Protein AF-0000000080267842 (afdb_homodimer)

Structure (mmCIF, N/CA/C/O backbone):
data_AF-0000000080267842-model_v1
#
loop_
_entity.id
_entity.type
_entity.pdbx_description
1 polymer 'Crp/Fnr family transcriptional regulator'
#
loop_
_atom_site.group_PDB
_atom_site.id
_atom_site.type_symbol
_atom_site.label_atom_id
_atom_site.label_alt_id
_atom_site.label_comp_id
_atom_site.label_asym_id
_atom_site.label_entity_id
_atom_site.label_seq_id
_atom_site.pdbx_PDB_ins_code
_atom_site.Cartn_x
_atom_site.Cartn_y
_atom_site.Cartn_z
_atom_site.occupancy
_atom_site.B_iso_or_equiv
_atom_site.auth_seq_id
_atom_site.auth_comp_id
_atom_site.auth_asym_id
_atom_site.auth_atom_id
_atom_site.pdbx_PDB_model_num
ATOM 1 N N . MET A 1 1 ? -13.391 13.82 1.198 1 75.69 1 MET A N 1
ATOM 2 C CA . MET A 1 1 ? -12.977 12.961 2.303 1 75.69 1 MET A CA 1
ATOM 3 C C . MET A 1 1 ? -13.469 13.508 3.637 1 75.69 1 MET A C 1
ATOM 5 O O . MET A 1 1 ? -14 12.766 4.465 1 75.69 1 MET A O 1
ATOM 9 N N . GLU A 1 2 ? -13.461 14.828 3.752 1 79.81 2 GLU A N 1
ATOM 10 C CA . GLU A 1 2 ? -13.891 15.445 5.004 1 79.81 2 GLU A CA 1
ATOM 11 C C . GLU A 1 2 ? -15.367 15.156 5.281 1 79.81 2 GLU A C 1
ATOM 13 O O . GLU A 1 2 ? -15.742 14.859 6.418 1 79.81 2 GLU A O 1
ATOM 18 N N . SER A 1 3 ? -16.125 15.18 4.203 1 84.62 3 SER A N 1
ATOM 19 C CA . SER A 1 3 ? -17.562 14.938 4.371 1 84.62 3 SER A CA 1
ATOM 20 C C . SER A 1 3 ? -17.828 13.5 4.781 1 84.62 3 SER A C 1
ATOM 22 O O . SER A 1 3 ? -18.703 13.234 5.609 1 84.62 3 SER A O 1
ATOM 24 N N . LEU A 1 4 ? -17.047 12.602 4.242 1 88.12 4 LEU A N 1
ATOM 25 C CA . LEU A 1 4 ? -17.203 11.188 4.566 1 88.12 4 LEU A CA 1
ATOM 26 C C . LEU A 1 4 ? -16.828 10.922 6.02 1 88.12 4 LEU A C 1
ATOM 28 O O . LEU A 1 4 ? -17.531 10.188 6.723 1 88.12 4 LEU A O 1
ATOM 32 N N . VAL A 1 5 ? -15.836 11.594 6.449 1 92.12 5 VAL A N 1
ATOM 33 C CA . VAL A 1 5 ? -15.312 11.383 7.797 1 92.12 5 VAL A CA 1
ATOM 34 C C . VAL A 1 5 ? -16.25 12.023 8.82 1 92.12 5 VAL A C 1
ATOM 36 O O . VAL A 1 5 ? -16.422 11.508 9.93 1 92.12 5 VAL A O 1
ATOM 39 N N . ARG A 1 6 ? -16.922 13.102 8.461 1 91.88 6 ARG A N 1
ATOM 40 C CA . ARG A 1 6 ? -17.828 13.812 9.344 1 91.88 6 ARG A CA 1
ATOM 41 C C . ARG A 1 6 ? -18.922 12.891 9.859 1 91.88 6 ARG A C 1
ATOM 43 O O . ARG A 1 6 ? -19.344 12.992 11.016 1 91.88 6 ARG A O 1
ATOM 50 N N . GLN A 1 7 ? -19.344 11.969 9.094 1 92.06 7 GLN A N 1
ATOM 51 C CA . GLN A 1 7 ? -20.422 11.047 9.469 1 92.06 7 GLN A CA 1
ATOM 52 C C . GLN A 1 7 ? -19.969 10.102 10.578 1 92.06 7 GLN A C 1
ATOM 54 O O . GLN A 1 7 ? -20.797 9.602 11.352 1 92.06 7 GLN A O 1
ATOM 59 N N . LEU A 1 8 ? -18.734 9.914 10.648 1 93.81 8 LEU A N 1
ATOM 60 C CA . LEU A 1 8 ? -18.203 8.992 11.648 1 93.81 8 LEU A CA 1
ATOM 61 C C . LEU A 1 8 ? -18.266 9.609 13.047 1 93.81 8 LEU A C 1
ATOM 63 O O . LEU A 1 8 ? -18.234 8.891 14.047 1 93.81 8 LEU A O 1
ATOM 67 N N . TYR A 1 9 ? -18.453 10.93 13.07 1 94.44 9 TYR A N 1
ATOM 68 C CA . TYR A 1 9 ? -18.562 11.609 14.359 1 94.44 9 TYR A CA 1
ATOM 69 C C . TYR A 1 9 ? -19.906 11.32 15.016 1 94.44 9 TYR A C 1
ATOM 71 O O . TYR A 1 9 ? -20.094 11.617 16.203 1 94.44 9 TYR A O 1
ATOM 79 N N . GLU A 1 10 ? -20.797 10.711 14.289 1 94.38 10 GLU A N 1
ATOM 80 C CA . GLU A 1 10 ? -22.078 10.297 14.852 1 94.38 10 GLU A CA 1
ATOM 81 C C . GLU A 1 10 ? -21.922 9.086 15.758 1 94.38 10 GLU A C 1
ATOM 83 O O . GLU A 1 10 ? -22.812 8.766 16.547 1 94.38 10 GLU A O 1
ATOM 88 N N . ILE A 1 11 ? -20.922 8.414 15.617 1 96.88 11 ILE A N 1
ATOM 89 C CA . ILE A 1 11 ? -20.656 7.227 16.422 1 96.88 11 ILE A CA 1
ATOM 90 C C . ILE A 1 11 ? -20.109 7.641 17.797 1 96.88 11 ILE A C 1
ATOM 92 O O . ILE A 1 11 ? -19.188 8.445 17.875 1 96.88 11 ILE A O 1
ATOM 96 N N . PRO A 1 12 ? -20.672 7.09 18.859 1 98 12 PRO A N 1
ATOM 97 C CA . PRO A 1 12 ? -20.188 7.445 20.188 1 98 12 PRO A CA 1
ATOM 98 C C . PRO A 1 12 ? -18.688 7.176 20.359 1 98 12 PRO A C 1
ATOM 100 O O . PRO A 1 12 ? -18.203 6.109 19.969 1 98 12 PRO A O 1
ATOM 103 N N . GLY A 1 13 ? -17.984 8.125 20.828 1 98.25 13 GLY A N 1
ATOM 104 C CA . GLY A 1 13 ? -16.562 8.039 21.094 1 98.25 13 GLY A CA 1
ATOM 105 C C . GLY A 1 13 ? -16.078 9.055 22.109 1 98.25 13 GLY A C 1
ATOM 106 O O . GLY A 1 13 ? -16.875 9.578 22.891 1 98.25 13 GLY A O 1
ATOM 107 N N . LYS A 1 14 ? -14.812 9.195 22.234 1 98.62 14 LYS A N 1
ATOM 108 C CA . LYS A 1 14 ? -14.234 10.156 23.156 1 98.62 14 LYS A CA 1
ATOM 109 C C . LYS A 1 14 ? -13.086 10.93 22.5 1 98.62 14 LYS A C 1
ATOM 111 O O . LYS A 1 14 ? -12.477 10.445 21.547 1 98.62 14 LYS A O 1
ATOM 116 N N . VAL A 1 15 ? -12.805 12.086 23.062 1 98.44 15 VAL A N 1
ATOM 117 C CA . VAL A 1 15 ? -11.719 12.93 22.562 1 98.44 15 VAL A CA 1
ATOM 118 C C . VAL A 1 15 ? -10.469 12.727 23.422 1 98.44 15 VAL A C 1
ATOM 120 O O . VAL A 1 15 ? -10.547 12.703 24.656 1 98.44 15 VAL A O 1
ATOM 123 N N . LEU A 1 16 ? -9.391 12.508 22.766 1 98.44 16 LEU A N 1
ATOM 124 C CA . LEU A 1 16 ? -8.094 12.383 23.422 1 98.44 16 LEU A CA 1
ATOM 125 C C . LEU A 1 16 ? -7.152 13.5 22.984 1 98.44 16 LEU A C 1
ATOM 127 O O . LEU A 1 16 ? -7.156 13.898 21.812 1 98.44 16 LEU A O 1
ATOM 131 N N . MET A 1 17 ? -6.359 13.906 23.906 1 98.25 17 MET A N 1
ATOM 132 C CA . MET A 1 17 ? -5.355 14.922 23.625 1 98.25 17 MET A CA 1
ATOM 133 C C . MET A 1 17 ? -3.951 14.336 23.688 1 98.25 17 MET A C 1
ATOM 135 O O . MET A 1 17 ? -3.662 13.5 24.547 1 98.25 17 MET A O 1
ATOM 139 N N . LEU A 1 18 ? -3.18 14.781 22.75 1 97.94 18 LEU A N 1
ATOM 140 C CA . LEU A 1 18 ? -1.777 14.375 22.719 1 97.94 18 LEU A CA 1
ATOM 141 C C . LEU A 1 18 ? -0.862 15.594 22.797 1 97.94 18 LEU A C 1
ATOM 143 O O . LEU A 1 18 ? -1.143 16.625 22.188 1 97.94 18 LEU A O 1
ATOM 147 N N . HIS A 1 19 ? 0.208 15.43 23.547 1 97.38 19 HIS A N 1
ATOM 148 C CA . HIS A 1 19 ? 1.268 16.438 23.516 1 97.38 19 HIS A CA 1
ATOM 149 C C . HIS A 1 19 ? 2.248 16.172 22.375 1 97.38 19 HIS A C 1
ATOM 151 O O . HIS A 1 19 ? 2.25 15.086 21.797 1 97.38 19 HIS A O 1
ATOM 157 N N . ASP A 1 20 ? 2.996 17.172 22.109 1 94.31 20 ASP A N 1
ATOM 158 C CA . ASP A 1 20 ? 4.062 17.016 21.125 1 94.31 20 ASP A CA 1
ATOM 159 C C . ASP A 1 20 ? 4.969 15.844 21.484 1 94.31 20 ASP A C 1
ATOM 161 O O . ASP A 1 20 ? 5.402 15.703 22.625 1 94.31 20 ASP A O 1
ATOM 165 N N . GLY A 1 21 ? 5.109 15.016 20.5 1 95 21 GLY A N 1
ATOM 166 C CA . GLY A 1 21 ? 6.012 13.891 20.688 1 95 21 GLY A CA 1
ATOM 167 C C . GLY A 1 21 ? 5.352 12.695 21.344 1 95 21 GLY A C 1
ATOM 168 O O . GLY A 1 21 ? 5.957 11.633 21.469 1 95 21 GLY A O 1
ATOM 169 N N . GLU A 1 22 ? 4.148 12.859 21.75 1 97.81 22 GLU A N 1
ATOM 170 C CA . GLU A 1 22 ? 3.459 11.773 22.438 1 97.81 22 GLU A CA 1
ATOM 171 C C . GLU A 1 22 ? 2.934 10.734 21.453 1 97.81 22 GLU A C 1
ATOM 173 O O . GLU A 1 22 ? 2.408 11.086 20.406 1 97.81 22 GLU A O 1
ATOM 178 N N . TYR A 1 23 ? 3.055 9.461 21.828 1 98.12 23 TYR A N 1
ATOM 179 C CA . TYR A 1 23 ? 2.521 8.375 21.016 1 98.12 23 TYR A CA 1
ATOM 180 C C . TYR A 1 23 ? 1.022 8.211 21.234 1 98.12 23 TYR A C 1
ATOM 182 O O . TYR A 1 23 ? 0.562 8.148 22.375 1 98.12 23 TYR A O 1
ATOM 190 N N . LEU A 1 24 ? 0.337 8.219 20.188 1 98.31 24 LEU A N 1
ATOM 191 C CA . LEU A 1 24 ? -1.045 7.754 20.25 1 98.31 24 LEU A CA 1
ATOM 192 C C . LEU A 1 24 ? -1.104 6.258 20.531 1 98.31 24 LEU A C 1
ATOM 194 O O . LEU A 1 24 ? -1.887 5.805 21.375 1 98.31 2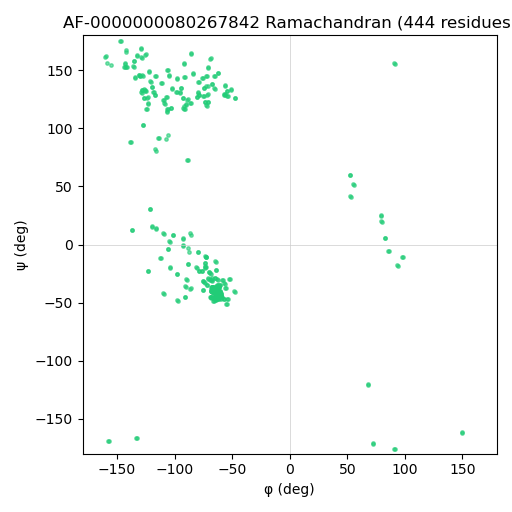4 LEU A O 1
ATOM 198 N N . PHE A 1 25 ? -0.306 5.484 19.875 1 98.25 25 PHE A N 1
ATOM 199 C CA . PHE A 1 25 ? -0.076 4.062 20.094 1 98.25 25 PHE A CA 1
ATOM 200 C C . PHE A 1 25 ? 1.248 3.625 19.469 1 98.25 25 PHE A C 1
ATOM 202 O O . PHE A 1 25 ? 1.815 4.336 18.641 1 98.25 25 PHE A O 1
ATOM 209 N N . HIS A 1 26 ? 1.721 2.484 19.938 1 97.31 26 HIS A N 1
ATOM 210 C CA . HIS A 1 26 ? 2.926 1.866 19.391 1 97.31 26 HIS A CA 1
ATOM 211 C C . HIS A 1 26 ? 2.584 0.665 18.516 1 97.31 26 HIS A C 1
ATOM 213 O O . HIS A 1 26 ? 1.592 -0.026 18.766 1 97.31 26 HIS A O 1
ATOM 219 N N . GLU A 1 27 ? 3.396 0.567 17.547 1 94.31 27 GLU A N 1
ATOM 220 C CA . GLU A 1 27 ? 3.303 -0.682 16.797 1 94.31 27 GLU A CA 1
ATOM 221 C C . GLU A 1 27 ? 3.359 -1.89 17.719 1 94.31 27 GLU A C 1
ATOM 223 O O . GLU A 1 27 ? 4.191 -1.942 18.625 1 94.31 27 GLU A O 1
ATOM 228 N N . GLY A 1 28 ? 2.426 -2.818 17.469 1 93.06 28 GLY A N 1
ATOM 229 C CA . GLY A 1 28 ? 2.402 -4.027 18.281 1 93.06 28 GLY A CA 1
ATOM 230 C C . GLY A 1 28 ? 1.458 -3.939 19.453 1 93.06 28 GLY A C 1
ATOM 231 O O . GLY A 1 28 ? 1.087 -4.961 20.047 1 93.06 28 GLY A O 1
ATOM 232 N N . ASP A 1 29 ? 1.071 -2.719 19.828 1 96.81 29 ASP A N 1
ATOM 233 C CA . ASP A 1 29 ? 0.113 -2.557 20.922 1 96.81 29 ASP A CA 1
ATOM 234 C C . ASP A 1 29 ? -1.224 -3.211 20.578 1 96.81 29 ASP A C 1
ATOM 236 O O . ASP A 1 29 ? -1.618 -3.254 19.406 1 96.81 29 ASP A O 1
ATOM 240 N N . PRO A 1 30 ? -1.903 -3.732 21.625 1 97.44 30 PRO A N 1
ATOM 241 C CA . PRO A 1 30 ? -3.295 -4.113 21.375 1 97.44 30 PRO A CA 1
ATOM 242 C C . PRO A 1 30 ? -4.133 -2.951 20.828 1 97.44 30 PRO A C 1
ATOM 244 O O . PRO A 1 30 ? -4.074 -1.844 21.375 1 97.44 30 PRO A O 1
ATOM 247 N N . ALA A 1 31 ? -4.785 -3.191 19.781 1 97.31 31 ALA A N 1
ATOM 248 C CA . ALA A 1 31 ? -5.59 -2.15 19.141 1 97.31 31 ALA A CA 1
ATOM 249 C C . ALA A 1 31 ? -7.008 -2.135 19.703 1 97.31 31 ALA A C 1
ATOM 251 O O . ALA A 1 31 ? -7.73 -3.131 19.625 1 97.31 31 ALA A O 1
ATOM 252 N N . LYS A 1 32 ? -7.414 -0.979 20.203 1 97.06 32 LYS A N 1
ATOM 253 C CA . LYS A 1 32 ? -8.727 -0.88 20.828 1 97.06 32 LYS A CA 1
ATOM 254 C C . LYS A 1 32 ? -9.586 0.189 20.172 1 97.06 32 LYS A C 1
ATOM 256 O O . LYS A 1 32 ? -10.812 0.121 20.203 1 97.06 32 LYS A O 1
ATOM 261 N N . TYR A 1 33 ? -8.867 1.104 19.531 1 98.06 33 TYR A N 1
ATOM 262 C CA . TYR A 1 33 ? -9.602 2.277 19.062 1 98.06 33 TYR A CA 1
ATOM 263 C C . TYR A 1 33 ? -9.289 2.568 17.594 1 98.06 33 TYR A C 1
ATOM 265 O O . TYR A 1 33 ? -8.188 2.275 17.125 1 98.06 33 TYR A O 1
ATOM 273 N N . PHE A 1 34 ? -10.281 3.041 16.953 1 97.75 34 PHE A N 1
ATOM 274 C CA . PHE A 1 34 ? -10.25 3.748 15.68 1 97.75 34 PHE A CA 1
ATOM 275 C C . PHE A 1 34 ? -10.203 5.254 15.898 1 97.75 34 PHE A C 1
ATOM 277 O O . PHE A 1 34 ? -10.984 5.797 16.688 1 97.75 34 PHE A O 1
ATOM 284 N N . TYR A 1 35 ? -9.336 5.953 15.164 1 98.56 35 TYR A N 1
ATOM 285 C CA . TYR A 1 35 ? -9.156 7.367 15.484 1 98.56 35 TYR A CA 1
ATOM 286 C C . TYR A 1 35 ? -9.461 8.242 14.281 1 98.56 35 TYR A C 1
ATOM 288 O O . TYR A 1 35 ? -9.227 7.844 13.141 1 98.56 35 TYR A O 1
ATOM 296 N N . ILE A 1 36 ? -9.938 9.398 14.547 1 98 36 ILE A N 1
ATOM 297 C CA . ILE A 1 36 ? -10.055 10.492 13.586 1 98 36 ILE A CA 1
ATOM 298 C C . ILE A 1 36 ? -9.305 11.719 14.109 1 98 36 ILE A C 1
ATOM 300 O O . ILE A 1 36 ? -9.555 12.18 15.227 1 98 36 ILE A O 1
ATOM 304 N N . VAL A 1 37 ? -8.453 12.227 13.32 1 97.69 37 VAL A N 1
ATOM 305 C CA . VAL A 1 37 ? -7.688 13.398 13.75 1 97.69 37 VAL A CA 1
ATOM 306 C C . VAL A 1 37 ? -8.57 14.641 13.703 1 97.69 37 VAL A C 1
ATOM 308 O O . VAL A 1 37 ? -9.203 14.922 12.68 1 97.69 37 VAL A O 1
ATOM 311 N N . ARG A 1 38 ? -8.625 15.344 14.766 1 97.25 38 ARG A N 1
ATOM 312 C CA . ARG A 1 38 ? -9.398 16.578 14.828 1 97.25 38 ARG A CA 1
ATOM 313 C C . ARG A 1 38 ? -8.5 17.797 14.602 1 97.25 38 ARG A C 1
ATOM 315 O O . ARG A 1 38 ? -8.859 18.719 13.875 1 97.25 38 ARG A O 1
ATOM 322 N N . THR A 1 39 ? -7.426 17.781 15.312 1 96.75 39 THR A N 1
ATOM 323 C CA . THR A 1 39 ? -6.434 18.844 15.172 1 96.75 39 THR A CA 1
ATOM 324 C C . THR A 1 39 ? -5.02 18.281 15.312 1 96.75 39 THR A C 1
ATOM 326 O O . THR A 1 39 ? -4.828 17.219 15.891 1 96.75 39 THR A O 1
ATOM 329 N N . GLY A 1 40 ? -4.09 19.047 14.688 1 94.88 40 GLY A N 1
ATOM 330 C CA . GLY A 1 40 ? -2.691 18.672 14.828 1 94.88 40 GLY A CA 1
ATOM 331 C C . GLY A 1 40 ? -2.213 17.75 13.727 1 94.88 40 GLY A C 1
ATOM 332 O O . GLY A 1 40 ? -2.91 17.547 12.727 1 94.88 40 GLY A O 1
ATOM 333 N N . GLN A 1 41 ? -0.958 17.312 13.867 1 94.75 41 GLN A N 1
ATOM 334 C CA . GLN A 1 41 ? -0.312 16.422 12.914 1 94.75 41 GLN A CA 1
ATOM 335 C C . GLN A 1 41 ? 0.247 15.188 13.609 1 94.75 41 GLN A C 1
ATOM 337 O O . GLN A 1 41 ? 0.824 15.289 14.695 1 94.75 41 GLN A O 1
ATOM 342 N N . ILE A 1 42 ? -0.023 14.055 13.016 1 96.81 42 ILE A N 1
ATOM 343 C CA . ILE A 1 42 ? 0.419 12.797 13.602 1 96.81 42 ILE A CA 1
ATOM 344 C C . ILE A 1 42 ? 1.199 11.992 12.57 1 96.81 42 ILE A C 1
ATOM 346 O O . ILE A 1 42 ? 0.696 11.727 11.477 1 96.81 42 ILE A O 1
ATOM 350 N N . PHE A 1 43 ? 2.422 11.578 12.914 1 96.5 43 PHE A N 1
ATOM 351 C CA . PHE A 1 43 ? 3.244 10.727 12.062 1 96.5 43 PHE A CA 1
ATOM 352 C C . PHE A 1 43 ? 2.793 9.273 12.164 1 96.5 43 PHE A C 1
ATOM 354 O O . PHE A 1 43 ? 2.615 8.742 13.258 1 96.5 43 PHE A O 1
ATOM 361 N N . ILE A 1 44 ? 2.578 8.703 11.062 1 97.25 44 ILE A N 1
ATOM 362 C CA . ILE A 1 44 ? 2.414 7.254 10.992 1 97.25 44 ILE A CA 1
ATOM 363 C C . ILE A 1 44 ? 3.693 6.613 10.461 1 97.25 44 ILE A C 1
ATOM 365 O O . ILE A 1 44 ? 4.102 6.879 9.328 1 97.25 44 ILE A O 1
ATOM 369 N N . THR A 1 45 ? 4.34 5.77 11.273 1 96.56 45 THR A N 1
ATOM 370 C CA . THR A 1 45 ? 5.656 5.273 10.898 1 96.56 45 THR A CA 1
ATOM 371 C C . THR A 1 45 ? 5.766 3.77 11.148 1 96.56 45 THR A C 1
ATOM 373 O O . THR A 1 45 ? 4.996 3.213 11.938 1 96.56 45 THR A O 1
ATOM 376 N N . LYS A 1 46 ? 6.559 3.193 10.438 1 94.38 46 LYS A N 1
ATOM 377 C CA . LYS A 1 46 ? 6.961 1.8 10.609 1 94.38 46 LYS A CA 1
ATOM 378 C C . LYS A 1 46 ? 8.453 1.688 10.891 1 94.38 46 LYS A C 1
ATOM 380 O O . LYS A 1 46 ? 9.273 2.273 10.18 1 94.38 46 LYS A O 1
ATOM 385 N N . TYR A 1 47 ? 8.797 0.938 11.906 1 88.94 47 TYR A N 1
ATOM 386 C CA . TYR A 1 47 ? 10.195 0.734 12.25 1 88.94 47 TYR A CA 1
ATOM 387 C C . TYR A 1 47 ? 10.688 -0.629 11.773 1 88.94 47 TYR A C 1
ATOM 389 O O . TYR A 1 47 ? 9.984 -1.634 11.93 1 88.94 47 TYR A O 1
ATOM 397 N N . ALA A 1 48 ? 11.805 -0.583 11.195 1 84.12 48 ALA A N 1
ATOM 398 C CA . ALA A 1 48 ? 12.461 -1.847 10.867 1 84.12 48 ALA A CA 1
ATOM 399 C C . ALA A 1 48 ? 13.391 -2.291 11.984 1 84.12 48 ALA A C 1
ATOM 401 O O . ALA A 1 48 ? 13.844 -1.471 12.789 1 84.12 48 ALA A O 1
ATOM 402 N N . THR A 1 49 ? 13.648 -3.537 12.055 1 79.69 49 THR A N 1
ATOM 403 C CA . THR A 1 49 ? 14.555 -4.074 13.07 1 79.69 49 THR A CA 1
ATOM 404 C C . THR A 1 49 ? 15.969 -3.537 12.867 1 79.69 49 THR A C 1
ATOM 406 O O . THR A 1 49 ? 16.766 -3.51 13.812 1 79.69 49 THR A O 1
ATOM 409 N N . SER A 1 50 ? 16.266 -3.115 11.703 1 76.75 50 SER A N 1
ATOM 410 C CA . SER A 1 50 ? 17.578 -2.543 11.391 1 76.75 50 SER A CA 1
ATOM 411 C C . SER A 1 50 ? 17.734 -1.155 12 1 76.75 50 SER A C 1
ATOM 413 O O . SER A 1 50 ? 18.844 -0.618 12.055 1 76.75 50 SER A O 1
ATOM 415 N N . GLY A 1 51 ? 16.688 -0.616 12.477 1 82.56 51 GLY A N 1
ATOM 416 C CA . GLY A 1 51 ? 16.719 0.744 12.992 1 82.56 51 GLY A CA 1
ATOM 417 C C . GLY A 1 51 ? 16.219 1.771 12 1 82.56 51 GLY A C 1
ATOM 418 O O . GLY A 1 51 ? 15.969 2.926 12.352 1 82.56 51 GLY A O 1
ATOM 419 N N . ARG A 1 52 ? 16.062 1.315 10.789 1 88.94 52 ARG A N 1
ATOM 420 C CA . ARG A 1 52 ? 15.508 2.215 9.789 1 88.94 52 ARG A CA 1
ATOM 421 C C . ARG A 1 52 ? 14.031 2.473 10.039 1 88.94 52 ARG A C 1
ATOM 423 O O . ARG A 1 52 ? 13.336 1.629 10.617 1 88.94 52 ARG A O 1
ATOM 430 N N . VAL A 1 53 ? 13.617 3.703 9.57 1 93.94 53 VAL A N 1
ATOM 431 C CA . VAL A 1 53 ? 12.227 4.113 9.773 1 93.94 53 VAL A CA 1
ATOM 432 C C . VAL A 1 53 ? 11.594 4.473 8.43 1 93.94 53 VAL A C 1
ATOM 434 O O . VAL A 1 53 ? 12.234 5.102 7.582 1 93.94 53 VAL A O 1
ATOM 437 N N . LEU A 1 54 ? 10.469 3.949 8.227 1 95.19 54 LEU A N 1
ATOM 438 C CA . LEU A 1 54 ? 9.648 4.371 7.098 1 95.19 54 LEU A CA 1
ATOM 439 C C . LEU A 1 54 ? 8.469 5.215 7.57 1 95.19 54 LEU A C 1
ATOM 441 O O . LEU A 1 54 ? 7.617 4.73 8.32 1 95.19 54 LEU A O 1
ATOM 445 N N . SER A 1 55 ? 8.453 6.5 7.188 1 96.56 55 SER A N 1
ATOM 446 C CA . SER A 1 55 ? 7.285 7.34 7.438 1 96.56 55 SER A CA 1
ATOM 447 C C . SER A 1 55 ? 6.25 7.191 6.324 1 96.56 55 SER A C 1
ATOM 449 O O . SER A 1 55 ? 6.547 7.453 5.16 1 96.56 55 SER A O 1
ATOM 451 N N . LEU A 1 56 ? 5.086 6.801 6.727 1 95 56 LEU A N 1
ATOM 452 C CA . LEU A 1 56 ? 4.047 6.488 5.754 1 95 56 LEU A CA 1
ATOM 453 C C . LEU A 1 56 ? 3.201 7.719 5.445 1 95 56 LEU A C 1
ATOM 455 O O . LEU A 1 56 ? 2.857 7.969 4.289 1 95 56 LEU A O 1
ATOM 459 N N . ARG A 1 57 ? 2.807 8.438 6.387 1 94.31 57 ARG A N 1
ATOM 460 C CA . ARG A 1 57 ? 1.946 9.602 6.18 1 94.31 57 ARG A CA 1
ATOM 461 C C . ARG A 1 57 ? 2.045 10.57 7.348 1 94.31 57 ARG A C 1
ATOM 463 O O . ARG A 1 57 ? 2.488 10.203 8.438 1 94.31 57 ARG A O 1
ATOM 470 N N . LEU A 1 58 ? 1.738 11.773 7.051 1 95.25 58 LEU A N 1
ATOM 471 C CA . LEU A 1 58 ? 1.488 12.828 8.031 1 95.25 58 LEU A CA 1
ATOM 472 C C . LEU A 1 58 ? -0.002 13.133 8.133 1 95.25 58 LEU A C 1
ATOM 474 O O . LEU A 1 58 ? -0.527 13.945 7.371 1 95.25 58 LEU A O 1
ATOM 478 N N . ALA A 1 59 ? -0.61 12.453 9.102 1 94.94 59 ALA A N 1
ATOM 479 C CA . ALA A 1 59 ? -2.057 12.562 9.273 1 94.94 59 ALA A CA 1
ATOM 480 C C . ALA A 1 59 ? -2.438 13.914 9.867 1 94.94 59 ALA A C 1
ATOM 482 O O . ALA A 1 59 ? -1.777 14.406 10.781 1 94.94 59 ALA A O 1
ATOM 483 N N . THR A 1 60 ? -3.467 14.461 9.297 1 93.56 60 THR A N 1
ATOM 484 C CA . THR A 1 60 ? -3.969 15.75 9.75 1 93.56 60 THR A CA 1
ATOM 485 C C . THR A 1 60 ? -5.488 15.719 9.906 1 93.56 60 THR A C 1
ATOM 487 O O . THR A 1 60 ? -6.086 14.641 9.969 1 93.56 60 THR A O 1
ATOM 490 N N . ARG A 1 61 ? -6.062 16.891 10.031 1 94 61 ARG A N 1
ATOM 491 C CA . ARG A 1 61 ? -7.5 16.984 10.273 1 94 61 ARG A CA 1
ATOM 492 C C . ARG A 1 61 ? -8.273 16.094 9.312 1 94 61 ARG A C 1
ATOM 494 O O . ARG A 1 61 ? -8.023 16.094 8.109 1 94 61 ARG A O 1
ATOM 501 N N . SER A 1 62 ? -9.117 15.234 9.859 1 94.56 62 SER A N 1
ATOM 502 C CA . SER A 1 62 ? -10.062 14.375 9.141 1 94.56 62 SER A CA 1
ATOM 503 C C . SER A 1 62 ? -9.383 13.109 8.633 1 94.56 62 SER A C 1
ATOM 505 O O . SER A 1 62 ? -10 12.312 7.926 1 94.56 62 SER A O 1
ATOM 507 N N . SER A 1 63 ? -8.133 12.945 9.016 1 94.81 63 SER A N 1
ATOM 508 C CA . SER A 1 63 ? -7.48 11.672 8.734 1 94.81 63 SER A CA 1
ATOM 509 C C . SER A 1 63 ? -7.961 10.578 9.688 1 94.81 63 SER A C 1
ATOM 511 O O . SER A 1 63 ? -8.195 10.844 10.867 1 94.81 63 SER A O 1
ATOM 513 N N . ILE A 1 64 ? -8.078 9.398 9.133 1 96.19 64 ILE A N 1
ATOM 514 C CA . ILE A 1 64 ? -8.359 8.25 9.984 1 96.19 64 ILE A CA 1
ATOM 515 C C . ILE A 1 64 ? -7.066 7.508 10.289 1 96.19 64 ILE A C 1
ATOM 517 O O . ILE A 1 64 ? -6.18 7.41 9.438 1 96.19 64 ILE A O 1
ATOM 521 N N . ILE A 1 65 ? -6.965 7 11.531 1 96.88 65 ILE A N 1
ATOM 522 C CA . ILE A 1 65 ? -5.781 6.273 11.984 1 96.88 65 ILE A CA 1
ATOM 523 C C . ILE A 1 65 ? -6.203 5.008 12.719 1 96.88 65 ILE A C 1
ATOM 525 O O . ILE A 1 65 ? -7.219 5 13.422 1 96.88 65 ILE A O 1
ATOM 529 N N . GLY A 1 66 ? -5.438 3.953 12.547 1 95.06 66 GLY A N 1
ATOM 530 C CA . GLY A 1 66 ? -5.613 2.748 13.344 1 95.06 66 GLY A CA 1
ATOM 531 C C . GLY A 1 66 ? -6.758 1.878 12.859 1 95.06 66 GLY A C 1
ATOM 532 O O . GLY A 1 66 ? -7.309 1.085 13.633 1 95.06 66 GLY A O 1
ATOM 533 N N . GLU A 1 67 ? -7.113 1.969 11.648 1 92.75 67 GLU A N 1
ATOM 534 C CA . GLU A 1 67 ? -8.32 1.329 11.125 1 92.75 67 GLU A CA 1
ATOM 535 C C . GLU A 1 67 ? -8.031 -0.096 10.664 1 92.75 67 GLU A C 1
ATOM 537 O O . GLU A 1 67 ? -8.938 -0.927 10.594 1 92.75 67 GLU A O 1
ATOM 542 N N . LEU A 1 68 ? -6.824 -0.458 10.469 1 91.38 68 LEU A N 1
ATOM 543 C CA . LEU A 1 68 ? -6.488 -1.656 9.711 1 91.38 68 LEU A CA 1
ATOM 544 C C . LEU A 1 68 ? -6.777 -2.914 10.523 1 91.38 68 LEU A C 1
ATOM 546 O O . LEU A 1 68 ? -7.195 -3.934 9.969 1 91.38 68 LEU A O 1
ATOM 550 N N . PRO A 1 69 ? -6.641 -2.879 11.797 1 93.75 69 PRO A N 1
ATOM 551 C CA . PRO A 1 69 ? -6.91 -4.098 12.57 1 93.75 69 PRO A CA 1
ATOM 552 C C . PRO A 1 69 ? -8.383 -4.258 12.922 1 93.75 69 PRO A C 1
ATOM 554 O O . PRO A 1 69 ? -8.75 -5.156 13.688 1 93.75 69 PRO A O 1
ATOM 557 N N . LEU A 1 70 ? -9.242 -3.496 12.438 1 93.12 70 LEU A N 1
ATOM 558 C CA . LEU A 1 70 ? -10.641 -3.398 12.82 1 93.12 70 LEU A CA 1
ATOM 559 C C . LEU A 1 70 ? -11.312 -4.77 12.797 1 93.12 70 LEU A C 1
ATOM 561 O O . LEU A 1 70 ? -12.18 -5.055 13.617 1 93.12 70 LEU A O 1
ATOM 565 N N . PHE A 1 71 ? -10.906 -5.668 11.984 1 92.25 71 PHE A N 1
ATOM 566 C CA . PHE A 1 71 ? -11.633 -6.922 11.82 1 92.25 71 PHE A CA 1
ATOM 567 C C . PHE A 1 71 ? -10.75 -8.109 12.18 1 92.25 71 PHE A C 1
ATOM 569 O O . PHE A 1 71 ? -11.055 -9.25 11.828 1 92.25 71 PHE A O 1
ATOM 576 N N . GLU A 1 72 ? -9.695 -7.855 12.836 1 91.19 72 GLU A N 1
ATOM 577 C CA . GLU A 1 72 ? -8.797 -8.922 13.266 1 91.19 72 GLU A CA 1
ATOM 578 C C . GLU A 1 72 ? -9.266 -9.547 14.578 1 91.19 72 GLU A C 1
ATOM 580 O O . GLU A 1 72 ? -9.852 -8.859 15.414 1 91.19 72 GLU A O 1
ATOM 585 N N . GLU A 1 73 ? -9.016 -10.82 14.719 1 89.44 73 GLU A N 1
ATOM 586 C CA . GLU A 1 73 ? -9.367 -11.523 15.953 1 89.44 73 GLU A CA 1
ATOM 587 C C . GLU A 1 73 ? -8.586 -10.977 17.141 1 89.44 73 GLU A C 1
ATOM 589 O O . GLU A 1 73 ? -9.156 -10.734 18.203 1 89.44 73 GLU A O 1
ATOM 594 N N . ASN A 1 74 ? -7.297 -10.82 17 1 91.62 74 ASN A N 1
ATOM 595 C CA . ASN A 1 74 ? -6.406 -10.195 17.969 1 91.62 74 ASN A CA 1
ATOM 596 C C . ASN A 1 74 ? -5.762 -8.93 17.422 1 91.62 74 ASN A C 1
ATOM 598 O O . ASN A 1 74 ? -4.578 -8.93 17.078 1 91.62 74 ASN A O 1
ATOM 602 N N . PRO A 1 75 ? -6.574 -7.891 17.5 1 94.44 75 PRO A N 1
ATOM 603 C CA . PRO A 1 75 ? -6.133 -6.688 16.781 1 94.44 75 PRO A CA 1
ATOM 604 C C . PRO A 1 75 ? -4.934 -6.016 17.453 1 94.44 75 PRO A C 1
ATOM 606 O O . PRO A 1 75 ? -4.941 -5.785 18.656 1 94.44 75 PRO A O 1
ATOM 609 N N . THR A 1 76 ? -3.938 -5.758 16.672 1 95.06 76 THR A N 1
ATOM 610 C CA . THR A 1 76 ? -2.785 -4.961 17.078 1 95.06 76 THR A CA 1
ATOM 611 C C . THR A 1 76 ? -2.527 -3.84 16.078 1 95.06 76 THR A C 1
ATOM 613 O O . THR A 1 76 ? -2.789 -3.996 14.883 1 95.06 76 THR A O 1
ATOM 616 N N . TYR A 1 77 ? -2.08 -2.725 16.594 1 96.38 77 TYR A N 1
ATOM 617 C CA . TYR A 1 77 ? -1.664 -1.669 15.68 1 96.38 77 TYR A CA 1
ATOM 618 C C . TYR A 1 77 ? -0.416 -2.08 14.906 1 96.38 77 TYR A C 1
ATOM 620 O O . TYR A 1 77 ? 0.531 -2.617 15.484 1 96.38 77 TYR A O 1
ATOM 628 N N . ILE A 1 78 ? -0.385 -1.788 13.656 1 91.69 78 ILE A N 1
ATOM 629 C CA . ILE A 1 78 ? 0.715 -2.311 12.852 1 91.69 78 ILE A CA 1
ATOM 630 C C . ILE A 1 78 ? 1.699 -1.188 12.531 1 91.69 78 ILE A C 1
ATOM 632 O O . ILE A 1 78 ? 2.723 -1.416 11.883 1 91.69 78 ILE A O 1
ATOM 636 N N . PHE A 1 79 ? 1.37 0.019 12.945 1 95.69 79 PHE A N 1
ATOM 637 C CA . PHE A 1 79 ? 2.246 1.175 12.797 1 95.69 79 PHE A CA 1
ATOM 638 C C . PHE A 1 79 ? 2.402 1.91 14.125 1 95.69 79 PHE A C 1
ATOM 640 O O . PHE A 1 79 ? 1.733 1.578 15.102 1 95.69 79 PHE A O 1
ATOM 647 N N . ASN A 1 80 ? 3.355 2.814 14.117 1 97.06 80 ASN A N 1
ATOM 648 C CA . ASN A 1 80 ? 3.402 3.82 15.172 1 97.06 80 ASN A CA 1
ATOM 649 C C . ASN A 1 80 ? 2.633 5.078 14.781 1 97.06 80 ASN A C 1
ATOM 651 O O . ASN A 1 80 ? 2.568 5.434 13.602 1 97.06 80 ASN A O 1
ATOM 655 N N . ALA A 1 81 ? 2.029 5.645 15.727 1 98.19 81 ALA A N 1
ATOM 656 C CA . ALA A 1 81 ? 1.412 6.957 15.57 1 98.19 81 ALA A CA 1
ATOM 657 C C . ALA A 1 81 ? 1.938 7.938 16.609 1 98.19 81 ALA A C 1
ATOM 659 O O . ALA A 1 81 ? 1.739 7.742 17.812 1 98.19 81 ALA A O 1
ATOM 660 N N . ILE A 1 82 ? 2.598 8.961 16.109 1 97.19 82 ILE A N 1
ATOM 661 C CA . ILE A 1 82 ? 3.281 9.883 17.016 1 97.19 82 ILE A CA 1
ATOM 662 C C . ILE A 1 82 ? 2.885 11.32 16.672 1 97.19 82 ILE A C 1
ATOM 664 O O . ILE A 1 82 ? 2.982 11.742 15.523 1 97.19 82 ILE A O 1
ATOM 668 N N . ALA A 1 83 ? 2.506 12.078 17.703 1 96.88 83 ALA A N 1
ATOM 669 C CA . ALA A 1 83 ? 2.133 13.469 17.5 1 96.88 83 ALA A CA 1
ATOM 670 C C . ALA A 1 83 ? 3.357 14.32 17.172 1 96.88 83 ALA A C 1
ATOM 672 O O . ALA A 1 83 ? 4.352 14.297 17.906 1 96.88 83 ALA A O 1
ATOM 673 N N . GLN A 1 84 ? 3.316 14.961 16.062 1 90.94 84 GLN A N 1
ATOM 674 C CA . GLN A 1 84 ? 4.352 15.922 15.695 1 90.94 84 GLN A CA 1
ATOM 675 C C . GLN A 1 84 ? 4.113 17.266 16.359 1 90.94 84 GLN A C 1
ATOM 677 O O . GLN A 1 84 ? 5.012 18.109 16.422 1 90.94 84 GLN A O 1
ATOM 682 N N . SER A 1 85 ? 2.934 17.547 16.812 1 89.81 85 SER A N 1
ATOM 683 C CA . SER A 1 85 ? 2.465 18.703 17.578 1 89.81 85 SER A CA 1
ATOM 684 C C . SER A 1 85 ? 1.347 18.312 18.547 1 89.81 85 SER A C 1
ATOM 686 O O . SER A 1 85 ? 0.883 17.172 18.531 1 89.81 85 SER A O 1
ATOM 688 N N . ALA A 1 86 ? 0.989 19.359 19.328 1 95.62 86 ALA A N 1
ATOM 689 C CA . ALA A 1 86 ? -0.244 19.109 20.062 1 95.62 86 ALA A CA 1
ATOM 690 C C . ALA A 1 86 ? -1.38 18.703 19.125 1 95.62 86 ALA A C 1
ATOM 692 O O . ALA A 1 86 ? -1.529 19.281 18.047 1 95.62 86 ALA A O 1
ATOM 693 N N . ALA A 1 87 ? -2.053 17.594 19.547 1 97.56 87 ALA A N 1
ATOM 694 C CA . ALA A 1 87 ? -3.078 17.078 18.656 1 97.56 87 ALA A CA 1
ATOM 695 C C . ALA A 1 87 ? -4.293 16.578 19.438 1 97.56 87 ALA A C 1
ATOM 697 O O . ALA A 1 87 ? -4.195 16.312 20.641 1 97.56 87 ALA A O 1
ATOM 698 N N . GLU A 1 88 ? -5.367 16.641 18.781 1 98.38 88 GLU A N 1
ATOM 699 C CA . GLU A 1 88 ? -6.605 16.062 19.281 1 98.38 88 GLU A CA 1
ATOM 700 C C . GLU A 1 88 ? -7.137 14.992 18.328 1 98.38 88 GLU A C 1
ATOM 702 O O . GLU A 1 88 ? -7.137 15.18 17.109 1 98.38 88 GLU A O 1
ATOM 707 N N . VAL A 1 89 ? -7.551 13.883 18.922 1 98.5 89 VAL A N 1
ATOM 708 C CA . VAL A 1 89 ? -8.141 12.828 18.094 1 98.5 89 VAL A CA 1
ATOM 709 C C . VAL A 1 89 ? -9.477 12.391 18.703 1 98.5 89 VAL A C 1
ATOM 711 O O . VAL A 1 89 ? -9.68 12.484 19.906 1 98.5 89 VAL A O 1
ATOM 714 N N . TYR A 1 90 ? -10.398 12.055 17.891 1 98.62 90 TYR A N 1
ATOM 715 C CA . TYR A 1 90 ? -11.633 11.383 18.281 1 98.62 90 TYR A CA 1
ATOM 716 C C . TYR A 1 90 ? -11.477 9.875 18.234 1 98.62 90 TYR A C 1
ATOM 718 O O . TYR A 1 90 ? -11.148 9.312 17.188 1 98.62 90 TYR A O 1
ATOM 726 N N . ALA A 1 91 ? -11.672 9.219 19.328 1 98.75 91 ALA A N 1
ATOM 727 C CA . ALA A 1 91 ? -11.43 7.781 19.453 1 98.75 91 ALA A CA 1
ATOM 728 C C . ALA A 1 91 ? -12.75 7.012 19.531 1 98.75 91 ALA A C 1
ATOM 730 O O . ALA A 1 91 ? -13.609 7.324 20.359 1 98.75 91 ALA A O 1
ATOM 731 N N . ILE A 1 92 ? -12.891 6.039 18.688 1 98.5 92 ILE A N 1
ATOM 732 C CA . ILE A 1 92 ? -14.062 5.164 18.672 1 98.5 92 ILE A CA 1
ATOM 733 C C . ILE A 1 92 ? -13.633 3.73 18.984 1 98.5 92 ILE A C 1
ATOM 735 O O . ILE A 1 92 ? -12.734 3.191 18.328 1 98.5 92 ILE A O 1
ATOM 739 N N . GLU A 1 93 ? -14.258 3.09 19.922 1 98.12 93 GLU A N 1
ATOM 740 C CA . GLU A 1 93 ? -13.938 1.695 20.219 1 98.12 93 GLU A CA 1
ATOM 741 C C . GLU A 1 93 ? -14.312 0.792 19.047 1 98.12 93 GLU A C 1
ATOM 743 O O . GLU A 1 93 ? -15.352 0.981 18.406 1 98.12 93 GLU A O 1
ATOM 748 N N . PHE A 1 94 ? -13.484 -0.265 18.828 1 97.25 94 PHE A N 1
ATOM 749 C CA . PHE A 1 94 ? -13.68 -1.146 17.688 1 97.25 94 PHE A CA 1
ATOM 750 C C . PHE A 1 94 ? -15.062 -1.792 17.734 1 97.25 94 PHE A C 1
ATOM 752 O O . PHE A 1 94 ? -15.805 -1.762 16.75 1 97.25 94 PHE A O 1
ATOM 759 N N . PRO A 1 95 ? -15.508 -2.326 18.891 1 97 95 PRO A N 1
ATOM 760 C CA . PRO A 1 95 ? -16.828 -2.971 18.891 1 97 95 PRO A CA 1
ATOM 761 C C . PRO A 1 95 ? -17.953 -2.002 18.578 1 97 95 PRO A C 1
ATOM 763 O O . PRO A 1 95 ? -18.938 -2.385 17.922 1 97 95 PRO A O 1
ATOM 766 N N . VAL A 1 96 ? -17.844 -0.784 19.016 1 97.81 96 VAL A N 1
ATOM 767 C CA . VAL A 1 96 ? -18.859 0.232 18.734 1 97.81 96 VAL A CA 1
ATOM 768 C C . VAL A 1 96 ? -18.875 0.545 17.234 1 97.81 96 VAL A C 1
ATOM 770 O O . VAL A 1 96 ? -19.953 0.557 16.609 1 97.81 96 VAL A O 1
ATOM 773 N N . LEU A 1 97 ? -17.703 0.781 16.672 1 97.38 97 LEU A N 1
ATOM 774 C CA . LEU A 1 97 ? -17.594 1.037 15.242 1 97.38 97 LEU A CA 1
ATOM 775 C C . LEU A 1 97 ? -18.172 -0.115 14.438 1 97.38 97 LEU A C 1
ATOM 777 O O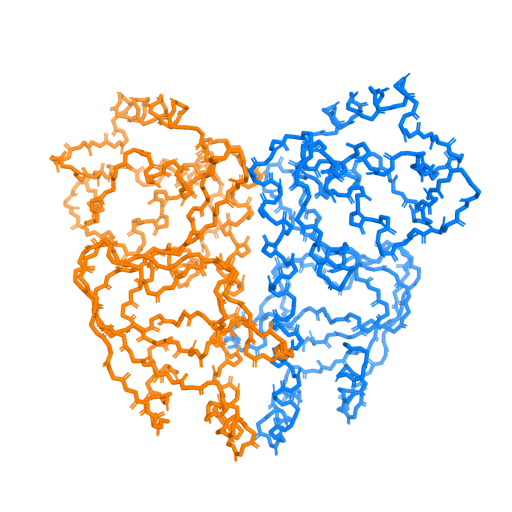 . LEU A 1 97 ? -18.984 0.104 13.531 1 97.38 97 LEU A O 1
ATOM 781 N N . GLN A 1 98 ? -17.797 -1.303 14.812 1 95.88 98 GLN A N 1
ATOM 782 C CA . GLN A 1 98 ? -18.266 -2.486 14.102 1 95.88 98 GLN A CA 1
ATOM 783 C C . GLN A 1 98 ? -19.781 -2.576 14.125 1 95.88 98 GLN A C 1
ATOM 785 O O . GLN A 1 98 ? -20.422 -2.871 13.109 1 95.88 98 GLN A O 1
ATOM 790 N N . SER A 1 99 ? -20.328 -2.348 15.25 1 96.31 99 SER A N 1
ATOM 791 C CA . SER A 1 99 ? -21.781 -2.404 15.398 1 96.31 99 SER A CA 1
ATOM 792 C C . SER A 1 99 ? -22.469 -1.393 14.484 1 96.31 99 SER A C 1
ATOM 794 O O . SER A 1 99 ? -23.469 -1.704 13.859 1 96.31 99 SER A O 1
ATOM 796 N N . TYR A 1 100 ? -21.938 -0.213 14.391 1 95.62 100 TYR A N 1
ATOM 797 C CA . TYR A 1 100 ? -22.516 0.821 13.547 1 95.62 100 TYR A CA 1
ATOM 798 C C . TYR A 1 100 ? -22.375 0.464 12.07 1 95.62 100 TYR A C 1
ATOM 800 O O . TYR A 1 100 ? -23.281 0.688 11.273 1 95.62 100 TYR A O 1
ATOM 808 N N . LEU A 1 101 ? -21.234 -0.086 11.688 1 94.94 101 LEU A N 1
ATOM 809 C CA . LEU A 1 101 ? -21 -0.488 10.305 1 94.94 101 LEU A CA 1
ATOM 810 C C . LEU A 1 101 ? -21.969 -1.589 9.891 1 94.94 101 LEU A C 1
ATOM 812 O O . LEU A 1 101 ? -22.453 -1.604 8.758 1 94.94 101 LEU A O 1
ATOM 816 N N . GLU A 1 102 ? -22.281 -2.455 10.773 1 93.81 102 GLU A N 1
ATOM 817 C CA . GLU A 1 102 ? -23.156 -3.59 10.484 1 93.81 102 GLU A CA 1
ATOM 818 C C . GLU A 1 102 ? -24.609 -3.156 10.406 1 93.81 102 GLU A C 1
ATOM 820 O O . GLU A 1 102 ? -25.422 -3.811 9.75 1 93.81 102 GLU A O 1
ATOM 825 N N . LYS A 1 103 ? -24.969 -2.076 11 1 92.38 103 LYS A N 1
ATOM 826 C CA . LYS A 1 103 ? -26.359 -1.68 11.102 1 92.38 103 LYS A CA 1
ATOM 827 C C . LYS A 1 103 ? -26.688 -0.554 10.125 1 92.38 103 LYS A C 1
ATOM 829 O O . LYS A 1 103 ? -27.859 -0.302 9.828 1 92.38 103 LYS A O 1
ATOM 834 N N . ARG A 1 104 ? -25.703 0.074 9.703 1 91.69 104 ARG A N 1
ATOM 835 C CA . ARG A 1 104 ? -25.906 1.228 8.828 1 91.69 104 ARG A CA 1
ATOM 836 C C . ARG A 1 104 ? -25.078 1.108 7.555 1 91.69 104 ARG A C 1
ATOM 838 O O . ARG A 1 104 ? -23.922 1.549 7.516 1 91.69 104 ARG A O 1
ATOM 845 N N . PRO A 1 105 ? -25.703 0.763 6.48 1 89.88 105 PRO A N 1
ATOM 846 C CA . PRO A 1 105 ? -24.953 0.498 5.25 1 89.88 105 PRO A CA 1
ATOM 847 C C . PRO A 1 105 ? -24.203 1.724 4.742 1 89.88 105 PRO A C 1
ATOM 849 O O . PRO A 1 105 ? -23.078 1.599 4.242 1 89.88 105 PRO A O 1
ATOM 852 N N . HIS A 1 106 ? -24.781 2.857 4.922 1 91.88 106 HIS A N 1
ATOM 853 C CA . HIS A 1 106 ? -24.156 4.07 4.41 1 91.88 106 HIS A CA 1
ATOM 854 C C . HIS A 1 106 ? -22.828 4.352 5.117 1 91.88 106 HIS A C 1
ATOM 856 O O . HIS A 1 106 ? -21.891 4.863 4.504 1 91.88 106 HIS A O 1
ATOM 862 N N . MET A 1 107 ? -22.75 3.914 6.332 1 93.31 107 MET A N 1
ATOM 863 C CA . MET A 1 107 ? -21.516 4.125 7.078 1 93.31 107 MET A CA 1
ATOM 864 C C . MET A 1 107 ? -20.422 3.164 6.605 1 93.31 107 MET A C 1
ATOM 866 O O . MET A 1 107 ? -19.25 3.545 6.5 1 93.31 107 MET A O 1
ATOM 870 N N . ALA A 1 108 ? -20.844 1.942 6.328 1 94.31 108 ALA A N 1
ATOM 871 C CA . ALA A 1 108 ? -19.891 0.962 5.812 1 94.31 108 ALA A CA 1
ATOM 872 C C . ALA A 1 108 ? -19.359 1.38 4.445 1 94.31 108 ALA A C 1
ATOM 874 O O . ALA A 1 108 ? -18.156 1.309 4.191 1 94.31 108 ALA A O 1
ATOM 875 N N . VAL A 1 109 ? -20.234 1.864 3.646 1 94.5 109 VAL A N 1
ATOM 876 C CA . VAL A 1 109 ? -19.859 2.305 2.307 1 94.5 109 VAL A CA 1
ATOM 877 C C . VAL A 1 109 ? -18.953 3.537 2.402 1 94.5 109 VAL A C 1
ATOM 879 O O . VAL A 1 109 ? -17.984 3.658 1.662 1 94.5 109 VAL A O 1
ATOM 882 N N . ASN A 1 110 ? -19.266 4.422 3.285 1 93.75 110 ASN A N 1
ATOM 883 C CA . ASN A 1 110 ? -18.438 5.602 3.496 1 93.75 110 ASN A CA 1
ATOM 884 C C . ASN A 1 110 ? -17.031 5.219 3.922 1 93.75 110 ASN A C 1
ATOM 886 O O . ASN A 1 110 ? -16.047 5.777 3.42 1 93.75 110 ASN A O 1
ATOM 890 N N . LEU A 1 111 ? -16.938 4.281 4.812 1 94.75 111 LEU A N 1
ATOM 891 C CA . LEU A 1 111 ? -15.609 3.836 5.25 1 94.75 111 LEU A CA 1
ATOM 892 C C . LEU A 1 111 ? -14.875 3.139 4.113 1 94.75 111 LEU A C 1
ATOM 894 O O . LEU A 1 111 ? -13.664 3.312 3.959 1 94.75 111 LEU A O 1
ATOM 898 N N . LEU A 1 112 ? -15.586 2.418 3.324 1 94.06 112 LEU A N 1
ATOM 899 C CA . LEU A 1 112 ? -15 1.78 2.15 1 94.06 112 LEU A CA 1
ATOM 900 C C . LEU A 1 112 ? -14.422 2.82 1.198 1 94.06 112 LEU A C 1
ATOM 902 O O . LEU A 1 112 ? -13.328 2.639 0.665 1 94.06 112 LEU A O 1
ATOM 906 N N . ARG A 1 113 ? -15.133 3.885 1.024 1 93.75 113 ARG A N 1
ATOM 907 C CA . ARG A 1 113 ? -14.68 4.98 0.175 1 93.75 113 ARG A CA 1
ATOM 908 C C . ARG A 1 113 ? -13.383 5.578 0.705 1 93.75 113 ARG A C 1
ATOM 910 O O . ARG A 1 113 ? -12.445 5.824 -0.06 1 93.75 113 ARG A O 1
ATOM 917 N N . ILE A 1 114 ? -13.328 5.746 1.939 1 93.44 114 ILE A N 1
ATOM 918 C CA . ILE A 1 114 ? -12.164 6.352 2.578 1 93.44 114 ILE A CA 1
ATOM 919 C C . ILE A 1 114 ? -10.961 5.422 2.438 1 93.44 114 ILE A C 1
ATOM 921 O O . ILE A 1 114 ? -9.875 5.855 2.033 1 93.44 114 ILE A O 1
ATOM 925 N N . ILE A 1 115 ? -11.164 4.184 2.699 1 93.12 115 ILE A N 1
ATOM 926 C CA . ILE A 1 115 ? -10.078 3.215 2.674 1 93.12 115 ILE A CA 1
ATOM 927 C C . ILE A 1 115 ? -9.586 3.023 1.241 1 93.12 115 ILE A C 1
ATOM 929 O O . ILE A 1 115 ? -8.383 2.898 1 1 93.12 115 ILE A O 1
ATOM 933 N N . SER A 1 116 ? -10.484 2.984 0.311 1 92.19 116 SER A N 1
ATOM 934 C CA . SER A 1 116 ? -10.117 2.854 -1.094 1 92.19 116 SER A CA 1
ATOM 935 C C . SER A 1 116 ? -9.258 4.031 -1.551 1 92.19 116 SER A C 1
ATOM 937 O O . SER A 1 116 ? -8.266 3.846 -2.252 1 92.19 116 SER A O 1
ATOM 939 N N . ALA A 1 117 ? -9.664 5.184 -1.152 1 91.12 117 ALA A N 1
ATOM 940 C CA . ALA A 1 117 ? -8.891 6.383 -1.487 1 91.12 117 ALA A CA 1
ATOM 941 C C . ALA A 1 117 ? -7.5 6.332 -0.863 1 91.12 117 ALA A C 1
ATOM 943 O O . ALA A 1 117 ? -6.516 6.715 -1.497 1 91.12 117 ALA A O 1
ATOM 944 N N . HIS A 1 118 ? -7.41 5.836 0.317 1 91.31 118 HIS A N 1
ATOM 945 C CA . HIS A 1 118 ? -6.133 5.68 0.999 1 91.31 118 HIS A CA 1
ATOM 946 C C . HIS A 1 118 ? -5.227 4.703 0.256 1 91.31 118 HIS A C 1
ATOM 948 O O . HIS A 1 118 ? -4.031 4.953 0.103 1 91.31 118 HIS A O 1
ATOM 954 N N . MET A 1 119 ? -5.801 3.697 -0.184 1 91.94 119 MET A N 1
ATOM 955 C CA . MET A 1 119 ? -5.039 2.686 -0.909 1 91.94 119 MET A CA 1
ATOM 956 C C . MET A 1 119 ? -4.488 3.25 -2.215 1 91.94 119 MET A C 1
ATOM 958 O O . MET A 1 119 ? -3.33 3.012 -2.561 1 91.94 119 MET A O 1
ATOM 962 N N . ARG A 1 120 ? -5.281 3.996 -2.865 1 90.88 120 ARG A N 1
ATOM 963 C CA . ARG A 1 120 ? -4.832 4.598 -4.117 1 90.88 120 ARG A CA 1
ATOM 964 C C . ARG A 1 120 ? -3.668 5.555 -3.877 1 90.88 120 ARG A C 1
ATOM 966 O O . ARG A 1 120 ? -2.686 5.547 -4.621 1 90.88 120 ARG A O 1
ATOM 973 N N . LYS A 1 121 ? -3.771 6.32 -2.842 1 91.88 121 LYS A N 1
ATOM 974 C CA . LYS A 1 121 ? -2.688 7.227 -2.471 1 91.88 121 LYS A CA 1
ATOM 975 C C . LYS A 1 121 ? -1.4 6.457 -2.189 1 91.88 121 LYS A C 1
ATOM 977 O O . LYS A 1 121 ? -0.328 6.836 -2.664 1 91.88 121 LYS A O 1
ATOM 982 N N . GLN A 1 122 ? -1.575 5.422 -1.485 1 92 122 GLN A N 1
ATOM 983 C CA . GLN A 1 122 ? -0.413 4.645 -1.071 1 92 122 GLN A CA 1
ATOM 984 C C . GLN A 1 122 ? 0.255 3.973 -2.268 1 92 122 GLN A C 1
ATOM 986 O O . GLN A 1 122 ? 1.482 3.877 -2.328 1 92 122 GLN A O 1
ATOM 991 N N . HIS A 1 123 ? -0.51 3.553 -3.182 1 90.81 123 HIS A N 1
ATOM 992 C CA . HIS A 1 123 ? 0.061 2.889 -4.348 1 90.81 123 HIS A CA 1
ATOM 993 C C . HIS A 1 123 ? 0.895 3.859 -5.18 1 90.81 123 HIS A C 1
ATOM 995 O O . HIS A 1 123 ? 1.957 3.492 -5.688 1 90.81 123 HIS A O 1
ATOM 1001 N N . THR A 1 124 ? 0.407 5.059 -5.324 1 90.12 124 THR A N 1
ATOM 1002 C CA . THR A 1 124 ? 1.18 6.047 -6.066 1 90.12 124 THR A CA 1
ATOM 1003 C C . THR A 1 124 ? 2.475 6.383 -5.336 1 90.12 124 THR A C 1
ATOM 1005 O O . THR A 1 124 ? 3.529 6.523 -5.957 1 90.12 124 THR A O 1
ATOM 1008 N N . LYS A 1 125 ? 2.355 6.465 -4.098 1 92.94 125 LYS A N 1
ATOM 1009 C CA . LYS A 1 125 ? 3.527 6.773 -3.281 1 92.94 125 LYS A CA 1
ATOM 1010 C C . LYS A 1 125 ? 4.562 5.656 -3.357 1 92.94 125 LYS A C 1
ATOM 1012 O O . LYS A 1 125 ? 5.742 5.91 -3.617 1 92.94 125 LYS A O 1
ATOM 1017 N N . PHE A 1 126 ? 4.148 4.473 -3.24 1 92.56 126 PHE A N 1
ATOM 1018 C CA . PHE A 1 126 ? 5.07 3.344 -3.209 1 92.56 126 PHE A CA 1
ATOM 1019 C C . PHE A 1 126 ? 5.668 3.096 -4.59 1 92.56 126 PHE A C 1
ATOM 1021 O O . PHE A 1 126 ? 6.824 2.688 -4.703 1 92.56 126 PHE A O 1
ATOM 1028 N N . ARG A 1 127 ? 4.832 3.346 -5.52 1 90.5 127 ARG A N 1
ATOM 1029 C CA . ARG A 1 127 ? 5.379 3.287 -6.871 1 90.5 127 ARG A CA 1
ATOM 1030 C C . ARG A 1 127 ? 6.586 4.207 -7.012 1 90.5 127 ARG A C 1
ATOM 1032 O O . ARG A 1 127 ? 7.648 3.779 -7.461 1 90.5 127 ARG A O 1
ATOM 1039 N N . ASP A 1 128 ? 6.422 5.434 -6.617 1 91.5 128 ASP A N 1
ATOM 1040 C CA . ASP A 1 128 ? 7.492 6.418 -6.758 1 91.5 128 ASP A CA 1
ATOM 1041 C C . ASP A 1 128 ? 8.719 6.023 -5.938 1 91.5 128 ASP A C 1
ATOM 1043 O O . ASP A 1 128 ? 9.852 6.168 -6.398 1 91.5 128 ASP A O 1
ATOM 1047 N N . LEU A 1 129 ? 8.477 5.52 -4.766 1 93.75 129 LEU A N 1
ATOM 1048 C CA . LEU A 1 129 ? 9.57 5.176 -3.865 1 93.75 129 LEU A CA 1
ATOM 1049 C C . LEU A 1 129 ? 10.352 3.98 -4.395 1 93.75 129 LEU A C 1
ATOM 1051 O O . LEU A 1 129 ? 11.57 3.893 -4.203 1 93.75 129 LEU A O 1
ATOM 1055 N N . LEU A 1 130 ? 9.672 3.139 -5.102 1 93.31 130 LEU A N 1
ATOM 1056 C CA . LEU A 1 130 ? 10.281 1.867 -5.477 1 93.31 130 LEU A CA 1
ATOM 1057 C C . LEU A 1 130 ? 10.844 1.933 -6.891 1 93.31 130 LEU A C 1
ATOM 1059 O O . LEU A 1 130 ? 11.828 1.262 -7.207 1 93.31 130 LEU A O 1
ATOM 1063 N N . LEU A 1 131 ? 10.305 2.809 -7.754 1 89.94 131 LEU A N 1
ATOM 1064 C CA . LEU A 1 131 ? 10.602 2.641 -9.172 1 89.94 131 LEU A CA 1
ATOM 1065 C C . LEU A 1 131 ? 11.469 3.787 -9.688 1 89.94 131 LEU A C 1
ATOM 1067 O O . LEU A 1 131 ? 12.039 3.697 -10.773 1 89.94 131 LEU A O 1
ATOM 1071 N N . TYR A 1 132 ? 11.609 4.805 -8.922 1 89.19 132 TYR A N 1
ATOM 1072 C CA . TYR A 1 132 ? 12.273 5.965 -9.5 1 89.19 132 TYR A CA 1
ATOM 1073 C C . TYR A 1 132 ? 13.578 6.266 -8.781 1 89.19 132 TYR A C 1
ATOM 1075 O O . TYR A 1 132 ? 14.117 7.371 -8.891 1 89.19 132 TYR A O 1
ATOM 1083 N N . GLY A 1 133 ? 14.023 5.359 -8.016 1 88.25 133 GLY A N 1
ATOM 1084 C CA . GLY A 1 133 ? 15.305 5.5 -7.344 1 88.25 133 GLY A CA 1
ATOM 1085 C C . GLY A 1 133 ? 15.281 6.516 -6.215 1 88.25 133 GLY A C 1
ATOM 1086 O O . GLY A 1 133 ? 14.234 7.086 -5.91 1 88.25 133 GLY A O 1
ATOM 1087 N N . LYS A 1 134 ? 16.422 6.801 -5.715 1 91.69 134 LYS A N 1
ATOM 1088 C CA . LYS A 1 134 ? 16.531 7.676 -4.551 1 91.69 134 LYS A CA 1
ATOM 1089 C C . LYS A 1 134 ? 16.109 9.102 -4.902 1 91.69 134 LYS A C 1
ATOM 1091 O O . LYS A 1 134 ? 15.422 9.766 -4.117 1 91.69 134 LYS A O 1
ATOM 1096 N N . LYS A 1 135 ? 16.5 9.539 -6.066 1 93.56 135 LYS A N 1
ATOM 1097 C CA . LYS A 1 135 ? 16.109 10.883 -6.5 1 93.56 135 LYS A CA 1
ATOM 1098 C C . LYS A 1 135 ? 14.602 10.992 -6.672 1 93.56 135 LYS A C 1
ATOM 1100 O O . LYS A 1 135 ? 13.977 11.938 -6.184 1 93.56 135 LYS A O 1
ATOM 1105 N N . GLY A 1 136 ? 14.117 9.969 -7.348 1 93.38 136 GLY A N 1
ATOM 1106 C CA . GLY A 1 136 ? 12.68 9.961 -7.531 1 93.38 136 GLY A CA 1
ATOM 1107 C C . GLY A 1 136 ? 11.906 9.898 -6.227 1 93.38 136 GLY A C 1
ATOM 1108 O O . GLY A 1 136 ? 10.859 10.531 -6.086 1 93.38 136 GLY A O 1
ATOM 1109 N N . ALA A 1 137 ? 12.461 9.164 -5.328 1 95.25 137 ALA A N 1
ATOM 1110 C CA . ALA A 1 137 ? 11.828 9.047 -4.016 1 95.25 137 ALA A CA 1
ATOM 1111 C C . ALA A 1 137 ? 11.789 10.391 -3.301 1 95.25 137 ALA A C 1
ATOM 1113 O O . ALA A 1 137 ? 10.75 10.797 -2.781 1 95.25 137 ALA A O 1
ATOM 1114 N N . LEU A 1 138 ? 12.891 11.102 -3.33 1 97.06 138 LEU A N 1
ATOM 1115 C CA . LEU A 1 138 ? 12.945 12.398 -2.674 1 97.06 138 LEU A CA 1
ATOM 1116 C C . LEU A 1 138 ? 12.062 13.414 -3.398 1 97.06 138 LEU A C 1
ATOM 1118 O O . LEU A 1 138 ? 11.273 14.117 -2.766 1 97.06 138 LEU A O 1
ATOM 1122 N N . TYR A 1 139 ? 12.172 13.438 -4.738 1 97.06 139 TYR A N 1
ATOM 1123 C CA . TYR A 1 139 ? 11.422 14.43 -5.512 1 97.06 139 TYR A CA 1
ATOM 1124 C C . TYR A 1 139 ? 9.922 14.211 -5.363 1 97.06 139 TYR A C 1
ATOM 1126 O O . TYR A 1 139 ? 9.164 15.172 -5.18 1 97.06 139 TYR A O 1
ATOM 1134 N N . SER A 1 140 ? 9.562 12.953 -5.43 1 96 140 SER A N 1
ATOM 1135 C CA . SER A 1 140 ? 8.141 12.672 -5.262 1 96 140 SER A CA 1
ATOM 1136 C C . SER A 1 140 ? 7.656 13.055 -3.867 1 96 140 SER A C 1
ATOM 1138 O O . SER A 1 140 ? 6.531 13.531 -3.701 1 96 140 SER A O 1
ATOM 1140 N N . THR A 1 141 ? 8.477 12.883 -2.871 1 96.81 141 THR A N 1
ATOM 1141 C CA . THR A 1 141 ? 8.141 13.25 -1.501 1 96.81 141 THR A CA 1
ATOM 1142 C C . THR A 1 141 ? 7.961 14.758 -1.379 1 96.81 141 THR A C 1
ATOM 1144 O O . THR A 1 141 ? 6.984 15.227 -0.788 1 96.81 141 THR A O 1
ATOM 1147 N N . LEU A 1 142 ? 8.852 15.492 -2.004 1 97.25 142 LEU A N 1
ATOM 1148 C CA . LEU A 1 142 ? 8.766 16.953 -1.976 1 97.25 142 LEU A CA 1
ATOM 1149 C C . LEU A 1 142 ? 7.5 17.438 -2.67 1 97.25 142 LEU A C 1
ATOM 1151 O O . LEU A 1 142 ? 6.828 18.344 -2.184 1 97.25 142 LEU A O 1
ATOM 1155 N N . ILE A 1 143 ? 7.184 16.828 -3.73 1 96.75 143 ILE A N 1
ATOM 1156 C CA . ILE A 1 143 ? 5.977 17.172 -4.473 1 96.75 143 ILE A CA 1
ATOM 1157 C C . ILE A 1 143 ? 4.746 16.906 -3.609 1 96.75 143 ILE A C 1
ATOM 1159 O O . ILE A 1 143 ? 3.85 17.766 -3.52 1 96.75 143 ILE A O 1
ATOM 1163 N N . ARG A 1 144 ? 4.707 15.773 -2.982 1 96.06 144 ARG A N 1
ATOM 1164 C CA . ARG A 1 144 ? 3.58 15.414 -2.125 1 96.06 144 ARG A CA 1
ATOM 1165 C C . ARG A 1 144 ? 3.461 16.375 -0.948 1 96.06 144 ARG A C 1
ATOM 1167 O O . ARG A 1 144 ? 2.355 16.766 -0.571 1 96.06 144 ARG A O 1
ATOM 1174 N N . LEU A 1 145 ? 4.602 16.75 -0.421 1 95.75 145 LEU A N 1
ATOM 1175 C CA . LEU A 1 145 ? 4.598 17.734 0.669 1 95.75 145 LEU A CA 1
ATOM 1176 C C . LEU A 1 145 ? 4.082 19.078 0.191 1 95.75 145 LEU A C 1
ATOM 1178 O O . LEU A 1 145 ? 3.305 19.734 0.891 1 95.75 145 LEU A O 1
ATOM 1182 N N . ALA A 1 146 ? 4.512 19.469 -0.945 1 95.94 146 ALA A N 1
ATOM 1183 C CA . ALA A 1 146 ? 4.047 20.719 -1.532 1 95.94 146 ALA A CA 1
ATOM 1184 C C . ALA A 1 146 ? 2.535 20.688 -1.753 1 95.94 146 ALA A C 1
ATOM 1186 O O . ALA A 1 146 ? 1.847 21.688 -1.496 1 95.94 146 ALA A O 1
ATOM 1187 N N . ASN A 1 147 ? 2.047 19.562 -2.193 1 94.69 147 ASN A N 1
ATOM 1188 C CA . ASN A 1 147 ? 0.619 19.422 -2.461 1 94.69 147 ASN A CA 1
ATOM 1189 C C . ASN A 1 147 ? -0.2 19.469 -1.174 1 94.69 147 ASN A C 1
ATOM 1191 O O . ASN A 1 147 ? -1.331 19.969 -1.175 1 94.69 147 ASN A O 1
ATOM 1195 N N . SER A 1 148 ? 0.355 19.031 -0.14 1 93.81 148 SER A N 1
ATOM 1196 C CA . SER A 1 148 ? -0.372 18.938 1.122 1 93.81 148 SER A CA 1
ATOM 1197 C C . SER A 1 148 ? -0.224 20.203 1.948 1 93.81 148 SER A C 1
ATOM 1199 O O . SER A 1 148 ? -1.179 20.656 2.588 1 93.81 148 SER A O 1
ATOM 1201 N N . TYR A 1 149 ? 0.953 20.781 1.865 1 93.19 149 TYR A N 1
ATOM 1202 C CA . TYR A 1 149 ? 1.266 21.828 2.832 1 93.19 149 TYR A CA 1
ATOM 1203 C C . TYR A 1 149 ? 1.949 23.016 2.156 1 93.19 149 TYR A C 1
ATOM 1205 O O . TYR A 1 149 ? 2.561 23.844 2.826 1 93.19 149 TYR A O 1
ATOM 1213 N N . GLY A 1 150 ? 1.901 23 0.917 1 95.31 150 GLY A N 1
ATOM 1214 C CA . GLY A 1 150 ? 2.533 24.094 0.177 1 95.31 150 GLY A CA 1
ATOM 1215 C C . GLY A 1 150 ? 1.749 25.391 0.233 1 95.31 150 GLY A C 1
ATOM 1216 O O . GLY A 1 150 ? 0.521 25.375 0.122 1 95.31 150 GLY A O 1
ATOM 1217 N N . LYS A 1 151 ? 2.414 26.438 0.47 1 96.25 151 LYS A N 1
ATOM 1218 C CA . LYS A 1 151 ? 1.882 27.781 0.344 1 96.25 151 LYS A CA 1
ATOM 1219 C C . LYS A 1 151 ? 2.477 28.5 -0.866 1 96.25 151 LYS A C 1
ATOM 1221 O O . LYS A 1 151 ? 3.693 28.688 -0.95 1 96.25 151 LYS A O 1
ATOM 1226 N N . GLU A 1 152 ? 1.588 28.875 -1.703 1 94.69 152 GLU A N 1
ATOM 1227 C CA . GLU A 1 152 ? 2.061 29.562 -2.902 1 94.69 152 GLU A CA 1
ATOM 1228 C C . GLU A 1 152 ? 2.701 30.891 -2.555 1 94.69 152 GLU A C 1
ATOM 1230 O O . GLU A 1 152 ? 2.189 31.641 -1.708 1 94.69 152 GLU A O 1
ATOM 1235 N N . ALA A 1 153 ? 3.793 31.094 -3.137 1 92.44 153 ALA A N 1
ATOM 1236 C CA . ALA A 1 153 ? 4.504 32.375 -3.027 1 92.44 153 ALA A CA 1
ATOM 1237 C C . ALA A 1 153 ? 4.945 32.875 -4.398 1 92.44 153 ALA A C 1
ATOM 1239 O O . ALA A 1 153 ? 4.797 32.156 -5.402 1 92.44 153 ALA A O 1
ATOM 1240 N N . GLU A 1 154 ? 5.289 34.125 -4.555 1 88.31 154 GLU A N 1
ATOM 1241 C CA . GLU A 1 154 ? 5.621 34.781 -5.82 1 88.31 154 GLU A CA 1
ATOM 1242 C C . GLU A 1 154 ? 6.613 33.938 -6.625 1 88.31 154 GLU A C 1
ATOM 1244 O O . GLU A 1 154 ? 6.465 33.812 -7.836 1 88.31 154 GLU A O 1
ATOM 1249 N N . ASP A 1 155 ? 7.633 33.312 -5.945 1 90.88 155 ASP A N 1
ATOM 1250 C CA . ASP A 1 155 ? 8.695 32.656 -6.691 1 90.88 155 ASP A CA 1
ATOM 1251 C C . ASP A 1 155 ? 8.789 31.188 -6.332 1 90.88 155 ASP A C 1
ATOM 1253 O O . ASP A 1 155 ? 9.859 30.578 -6.422 1 90.88 155 ASP A O 1
ATOM 1257 N N . GLY A 1 156 ? 7.594 30.688 -5.996 1 96.81 156 GLY A N 1
ATOM 1258 C CA . GLY A 1 156 ? 7.688 29.266 -5.688 1 96.81 156 GLY A CA 1
ATOM 1259 C C . GLY A 1 156 ? 6.668 28.812 -4.66 1 96.81 156 GLY A C 1
ATOM 1260 O O . GLY A 1 156 ? 5.594 29.406 -4.535 1 96.81 156 GLY A O 1
ATOM 1261 N N . ILE A 1 157 ? 6.957 27.641 -4.074 1 98.06 157 ILE A N 1
ATOM 1262 C CA . ILE A 1 157 ? 6.062 27.016 -3.102 1 98.06 157 ILE A CA 1
ATOM 1263 C C . ILE A 1 157 ? 6.809 26.781 -1.789 1 98.06 157 ILE A C 1
ATOM 1265 O O . ILE A 1 157 ? 7.848 26.125 -1.767 1 98.06 157 ILE A O 1
ATOM 1269 N N . LEU A 1 158 ? 6.297 27.359 -0.729 1 97.69 158 LEU A N 1
ATOM 1270 C CA . LEU A 1 158 ? 6.863 27.141 0.596 1 97.69 158 LEU A CA 1
ATOM 1271 C C . LEU A 1 158 ? 6.184 25.969 1.29 1 97.69 158 LEU A C 1
ATOM 1273 O O . LEU A 1 158 ? 4.969 25.984 1.49 1 97.69 158 LEU A O 1
ATOM 1277 N N . ILE A 1 159 ? 6.945 24.906 1.583 1 96.19 159 ILE A N 1
ATOM 1278 C CA . ILE A 1 159 ? 6.402 23.812 2.391 1 96.19 159 ILE A CA 1
ATOM 1279 C C . ILE A 1 159 ? 6.285 24.266 3.846 1 96.19 159 ILE A C 1
ATOM 1281 O O . ILE A 1 159 ? 7.297 24.516 4.508 1 96.19 159 ILE A O 1
ATOM 1285 N N . SER A 1 160 ? 5.156 24.266 4.387 1 93.38 160 SER A N 1
ATOM 1286 C CA . SER A 1 160 ? 4.848 24.953 5.641 1 93.38 160 SER A CA 1
ATOM 1287 C C . SER A 1 160 ? 5.023 24.031 6.836 1 93.38 160 SER A C 1
ATOM 1289 O O . SER A 1 160 ? 4.645 24.375 7.957 1 93.38 160 SER A O 1
ATOM 1291 N N . VAL A 1 161 ? 5.484 22.859 6.633 1 91.19 161 VAL A N 1
ATOM 1292 C CA . VAL A 1 161 ? 5.723 21.922 7.734 1 91.19 161 VAL A CA 1
ATOM 1293 C C . VAL A 1 161 ? 7.227 21.75 7.941 1 91.19 161 VAL A C 1
ATOM 1295 O O . VAL A 1 161 ? 7.961 21.469 6.992 1 91.19 161 VAL A O 1
ATOM 1298 N N . PRO A 1 162 ? 7.629 22 9.125 1 90.31 162 PRO A N 1
ATOM 1299 C CA . PRO A 1 162 ? 9.047 21.766 9.414 1 90.31 162 PRO A CA 1
ATOM 1300 C C . PRO A 1 162 ? 9.391 20.281 9.516 1 90.31 162 PRO A C 1
ATOM 1302 O O . PRO A 1 162 ? 8.727 19.547 10.25 1 90.31 162 PRO A O 1
ATOM 1305 N N . LEU A 1 163 ? 10.273 19.844 8.742 1 91.94 163 LEU A N 1
ATOM 1306 C CA . LEU A 1 163 ? 10.781 18.469 8.812 1 91.94 163 LEU A CA 1
ATOM 1307 C C . LEU A 1 163 ? 12.305 18.453 8.875 1 91.94 163 LEU A C 1
ATOM 1309 O O . LEU A 1 163 ? 12.961 19.219 8.164 1 91.94 163 LEU A O 1
ATOM 1313 N N . THR A 1 164 ? 12.812 17.672 9.789 1 93.38 164 THR A N 1
ATOM 1314 C CA . THR A 1 164 ? 14.25 17.438 9.758 1 93.38 164 THR A CA 1
ATOM 1315 C C . THR A 1 164 ? 14.641 16.609 8.539 1 93.38 164 THR A C 1
ATOM 1317 O O . THR A 1 164 ? 13.797 15.961 7.922 1 93.38 164 THR A O 1
ATOM 1320 N N . ASN A 1 165 ? 15.953 16.703 8.211 1 95.12 165 ASN A N 1
ATOM 1321 C CA . ASN A 1 165 ? 16.438 15.883 7.105 1 95.12 165 ASN A CA 1
ATOM 1322 C C . ASN A 1 165 ? 16.203 14.398 7.363 1 95.12 165 ASN A C 1
ATOM 1324 O O . ASN A 1 165 ? 15.945 13.633 6.434 1 95.12 165 ASN A O 1
ATOM 1328 N N . GLN A 1 166 ? 16.234 14.031 8.602 1 94.75 166 GLN A N 1
ATOM 1329 C CA . GLN A 1 166 ? 15.977 12.633 8.945 1 94.75 166 GLN A CA 1
ATOM 1330 C C . GLN A 1 166 ? 14.516 12.266 8.688 1 94.75 166 GLN A C 1
ATOM 1332 O O . GLN A 1 166 ? 14.234 11.203 8.133 1 94.75 166 GLN A O 1
ATOM 1337 N N . GLU A 1 167 ? 13.664 13.117 9.102 1 93.5 167 GLU A N 1
ATOM 1338 C CA . GLU A 1 167 ? 12.242 12.867 8.867 1 93.5 167 GLU A CA 1
ATOM 1339 C C . GLU A 1 167 ? 11.938 12.812 7.371 1 93.5 167 GLU A C 1
ATOM 1341 O O . GLU A 1 167 ? 11.18 11.953 6.918 1 93.5 167 GLU A O 1
ATOM 1346 N N . LEU A 1 168 ? 12.539 13.734 6.691 1 96 168 LEU A N 1
ATOM 1347 C CA . LEU A 1 168 ? 12.375 13.734 5.242 1 96 168 LEU A CA 1
ATOM 1348 C C . LEU A 1 168 ? 12.922 12.445 4.633 1 96 168 LEU A C 1
ATOM 1350 O O . LEU A 1 168 ? 12.312 11.883 3.719 1 96 168 LEU A O 1
ATOM 1354 N N . ALA A 1 169 ? 14.047 11.984 5.117 1 96.69 169 ALA A N 1
ATOM 1355 C CA . ALA A 1 169 ? 14.625 10.727 4.68 1 96.69 169 ALA A CA 1
ATOM 1356 C C . ALA A 1 169 ? 13.688 9.555 4.965 1 96.69 169 ALA A C 1
ATOM 1358 O O . ALA A 1 169 ? 13.547 8.648 4.141 1 96.69 169 ALA A O 1
ATOM 1359 N N . ASN A 1 170 ? 12.977 9.633 6.051 1 95.88 170 ASN A N 1
ATOM 1360 C CA . ASN A 1 170 ? 12.039 8.586 6.43 1 95.88 170 ASN A CA 1
ATOM 1361 C C . ASN A 1 170 ? 10.859 8.508 5.461 1 95.88 170 ASN A C 1
ATOM 1363 O O . ASN A 1 170 ? 10.32 7.43 5.215 1 95.88 170 ASN A O 1
ATOM 1367 N N . TYR A 1 171 ? 10.484 9.633 4.875 1 96.06 171 TYR A N 1
ATOM 1368 C CA . TYR A 1 171 ? 9.383 9.656 3.922 1 96.06 171 TYR A CA 1
ATOM 1369 C C . TYR A 1 171 ? 9.828 9.148 2.557 1 96.06 171 TYR A C 1
ATOM 1371 O O . TYR A 1 171 ? 9.008 8.656 1.773 1 96.06 171 TYR A O 1
ATOM 1379 N N . SER A 1 172 ? 11.078 9.219 2.326 1 94.69 172 SER A N 1
ATOM 1380 C CA . SER A 1 172 ? 11.594 8.844 1.014 1 94.69 172 SER A CA 1
ATOM 1381 C C . SER A 1 172 ? 12.273 7.473 1.061 1 94.69 172 SER A C 1
ATOM 1383 O O . SER A 1 172 ? 12.844 7.027 0.066 1 94.69 172 SER A O 1
ATOM 1385 N N . ALA A 1 173 ? 12.219 6.871 2.264 1 92.06 173 ALA A N 1
ATOM 1386 C CA . ALA A 1 173 ? 12.828 5.559 2.479 1 92.06 173 ALA A CA 1
ATOM 1387 C C . ALA A 1 173 ? 14.289 5.551 2.037 1 92.06 173 ALA A C 1
ATOM 1389 O O . ALA A 1 173 ? 14.727 4.629 1.344 1 92.06 173 ALA A O 1
ATOM 1390 N N . THR A 1 174 ? 14.977 6.586 2.334 1 91.75 174 THR A N 1
ATOM 1391 C CA . THR A 1 174 ? 16.391 6.695 2.002 1 91.75 174 THR A CA 1
ATOM 1392 C C . THR A 1 174 ? 17.219 6.996 3.25 1 91.75 174 THR A C 1
ATOM 1394 O O . THR A 1 174 ? 16.656 7.281 4.316 1 91.75 174 THR A O 1
ATOM 1397 N N . ALA A 1 175 ? 18.531 6.758 3.061 1 91.88 175 ALA A N 1
ATOM 1398 C CA . ALA A 1 175 ? 19.438 7.137 4.137 1 91.88 175 ALA A CA 1
ATOM 1399 C C . ALA A 1 175 ? 19.594 8.656 4.223 1 91.88 175 ALA A C 1
ATOM 1401 O O . ALA A 1 175 ? 19.594 9.344 3.197 1 91.88 175 ALA A O 1
ATOM 1402 N N . ARG A 1 176 ? 19.734 9.109 5.457 1 93.81 176 ARG A N 1
ATOM 1403 C CA . ARG A 1 176 ? 19.859 10.539 5.703 1 93.81 176 ARG A CA 1
ATOM 1404 C C . ARG A 1 176 ? 21.016 11.141 4.902 1 93.81 176 ARG A C 1
ATOM 1406 O O . ARG A 1 176 ? 20.906 12.25 4.375 1 93.81 176 ARG A O 1
ATOM 1413 N N . GLU A 1 177 ? 22.094 10.367 4.789 1 95.62 177 GLU A N 1
ATOM 1414 C CA . GLU A 1 177 ? 23.266 10.852 4.082 1 95.62 177 GLU A CA 1
ATOM 1415 C C . GLU A 1 177 ? 22.969 11.078 2.604 1 95.62 177 GLU A C 1
ATOM 1417 O O . GLU A 1 177 ? 23.359 12.102 2.037 1 95.62 177 GLU A O 1
ATOM 1422 N N . SER A 1 178 ? 22.328 10.156 2.025 1 94.69 178 SER A N 1
ATOM 1423 C CA . SER A 1 178 ? 21.953 10.273 0.622 1 94.69 178 SER A CA 1
ATOM 1424 C C . SER A 1 178 ? 20.969 11.422 0.409 1 94.69 178 SER A C 1
ATOM 1426 O O . SER A 1 178 ? 21.094 12.18 -0.559 1 94.69 178 SER A O 1
ATOM 1428 N N . LEU A 1 179 ? 20.078 11.57 1.308 1 96.44 179 LEU A N 1
ATOM 1429 C CA . LEU A 1 179 ? 19.094 12.648 1.244 1 96.44 179 LEU A CA 1
ATOM 1430 C C . LEU A 1 179 ? 19.781 14.008 1.306 1 96.44 179 LEU A C 1
ATOM 1432 O O . LEU A 1 179 ? 19.469 14.906 0.516 1 96.44 179 LEU A O 1
ATOM 1436 N N . ASN A 1 180 ? 20.703 14.133 2.199 1 97 180 ASN A N 1
ATOM 1437 C CA . ASN A 1 180 ? 21.438 15.391 2.357 1 97 180 ASN A CA 1
ATOM 1438 C C . ASN A 1 180 ? 22.172 15.781 1.08 1 97 180 ASN A C 1
ATOM 1440 O O . ASN A 1 180 ? 22.188 16.953 0.694 1 97 180 ASN A O 1
ATOM 1444 N N . ARG A 1 181 ? 22.75 14.797 0.519 1 97.56 181 ARG A N 1
ATOM 1445 C CA . ARG A 1 181 ? 23.469 15.031 -0.727 1 97.56 181 ARG A CA 1
ATOM 1446 C C . ARG A 1 181 ? 22.516 15.539 -1.814 1 97.56 181 ARG A C 1
ATOM 1448 O O . ARG A 1 181 ? 22.844 16.5 -2.514 1 97.56 181 ARG A O 1
ATOM 1455 N N . MET A 1 182 ? 21.469 14.945 -1.949 1 97.31 182 MET A N 1
ATOM 1456 C CA . MET A 1 182 ? 20.5 15.297 -2.986 1 97.31 182 MET A CA 1
ATOM 1457 C C . MET A 1 182 ? 19.906 16.672 -2.723 1 97.31 182 MET A C 1
ATOM 1459 O O . MET A 1 182 ? 19.703 17.453 -3.65 1 97.31 182 MET A O 1
ATOM 1463 N N . LEU A 1 183 ? 19.609 16.953 -1.484 1 97.5 183 LEU A N 1
ATOM 1464 C CA . LEU A 1 183 ? 19.094 18.281 -1.126 1 97.5 183 LEU A CA 1
ATOM 1465 C C . LEU A 1 183 ? 20.125 19.359 -1.432 1 97.5 183 LEU A C 1
ATOM 1467 O O . LEU A 1 183 ? 19.766 20.438 -1.927 1 97.5 183 LEU A O 1
ATOM 1471 N N . SER A 1 184 ? 21.328 19.031 -1.115 1 97.94 184 SER A N 1
ATOM 1472 C CA . SER A 1 184 ? 22.406 19.969 -1.413 1 97.94 184 SER A CA 1
ATOM 1473 C C . SER A 1 184 ? 22.5 20.234 -2.91 1 97.94 184 SER A C 1
ATOM 1475 O O . SER A 1 184 ? 22.703 21.375 -3.33 1 97.94 184 SER A O 1
ATOM 1477 N N . GLU A 1 185 ? 22.375 19.203 -3.676 1 97.88 185 GLU A N 1
ATOM 1478 C CA . GLU A 1 185 ? 22.422 19.328 -5.129 1 97.88 185 GLU A CA 1
ATOM 1479 C C . GLU A 1 185 ? 21.266 20.188 -5.645 1 97.88 185 GLU A C 1
ATOM 1481 O O . GLU A 1 185 ? 21.469 21.047 -6.512 1 97.88 185 GLU A O 1
ATOM 1486 N N . LEU A 1 186 ? 20.109 19.984 -5.113 1 98.06 186 LEU A N 1
ATOM 1487 C CA . LEU A 1 186 ? 18.953 20.766 -5.512 1 98.06 186 LEU A CA 1
ATOM 1488 C C . LEU A 1 186 ? 19.125 22.234 -5.137 1 98.06 186 LEU A C 1
ATOM 1490 O O . LEU A 1 186 ? 18.734 23.125 -5.898 1 98.06 186 LEU A O 1
ATOM 1494 N N . LYS A 1 187 ? 19.672 22.453 -3.984 1 97.94 187 LYS A N 1
ATOM 1495 C CA . LYS A 1 187 ? 19.938 23.812 -3.527 1 97.94 187 LYS A CA 1
ATOM 1496 C C . LYS A 1 187 ? 20.938 24.516 -4.438 1 97.94 187 LYS A C 1
ATOM 1498 O O . LYS A 1 187 ? 20.719 25.656 -4.855 1 97.94 187 LYS A O 1
ATOM 1503 N N . LYS A 1 188 ? 21.984 23.844 -4.742 1 98 188 LYS A N 1
ATOM 1504 C CA . LYS A 1 188 ? 23.031 24.391 -5.605 1 98 188 LYS A CA 1
ATOM 1505 C C . LYS A 1 188 ? 22.484 24.719 -6.992 1 98 188 LYS A C 1
ATOM 1507 O O . LYS A 1 188 ? 22.891 25.703 -7.617 1 98 188 LYS A O 1
ATOM 1512 N N . ALA A 1 189 ? 21.609 23.906 -7.418 1 97.44 189 ALA A N 1
ATOM 1513 C CA . ALA A 1 189 ? 21.016 24.078 -8.742 1 97.44 189 ALA A CA 1
ATOM 1514 C C . ALA A 1 189 ? 19.938 25.141 -8.719 1 97.44 189 ALA A C 1
ATOM 1516 O O . ALA A 1 189 ? 19.375 25.484 -9.758 1 97.44 189 ALA A O 1
ATOM 1517 N N . GLY A 1 190 ? 19.625 25.625 -7.566 1 97.38 190 GLY A N 1
ATOM 1518 C CA . GLY A 1 190 ? 18.641 26.688 -7.43 1 97.38 190 GLY A CA 1
ATOM 1519 C C . GLY A 1 190 ? 17.203 26.188 -7.508 1 97.38 190 GLY A C 1
ATOM 1520 O O . GLY A 1 190 ? 16.281 26.953 -7.789 1 97.38 190 GLY A O 1
ATOM 1521 N N . ILE A 1 191 ? 17 24.938 -7.281 1 98.25 191 ILE A N 1
ATOM 1522 C CA . ILE A 1 191 ? 15.672 24.344 -7.387 1 98.25 191 ILE A CA 1
ATOM 1523 C C . ILE A 1 191 ? 14.93 24.5 -6.062 1 98.25 191 ILE A C 1
ATOM 1525 O O . ILE A 1 191 ? 13.711 24.672 -6.043 1 98.25 191 ILE A O 1
ATOM 1529 N N . ILE A 1 192 ? 15.664 24.359 -4.977 1 98.25 192 ILE A N 1
ATOM 1530 C CA . ILE A 1 192 ? 15.086 24.594 -3.66 1 98.25 192 ILE A CA 1
ATOM 1531 C C . ILE A 1 192 ? 15.961 25.578 -2.877 1 98.25 192 ILE A C 1
ATOM 1533 O O . ILE A 1 192 ? 17.109 25.828 -3.246 1 98.25 192 ILE A O 1
ATOM 1537 N N . GLU A 1 193 ? 15.367 26.172 -1.873 1 96.94 193 GLU A N 1
ATOM 1538 C CA . GLU A 1 193 ? 16.062 27 -0.895 1 96.94 193 GLU A CA 1
ATOM 1539 C C . GLU A 1 193 ? 15.477 26.812 0.501 1 96.94 193 GLU A C 1
ATOM 1541 O O . GLU A 1 193 ? 14.312 26.422 0.646 1 96.94 193 GLU A O 1
ATOM 1546 N N . TYR A 1 194 ? 16.328 27.047 1.443 1 95.62 194 TYR A N 1
ATOM 1547 C CA . TYR A 1 194 ? 15.828 26.984 2.811 1 95.62 194 TYR A CA 1
ATOM 1548 C C . TYR A 1 194 ? 15.445 28.375 3.305 1 95.62 194 TYR A C 1
ATOM 1550 O O . TYR A 1 194 ? 16.188 29.344 3.111 1 95.62 194 TYR A O 1
ATOM 1558 N N . ARG A 1 195 ? 14.344 28.453 3.814 1 94.81 195 ARG A N 1
ATOM 1559 C CA . ARG A 1 195 ? 13.891 29.625 4.562 1 94.81 195 ARG A CA 1
ATOM 1560 C C . ARG A 1 195 ? 13.68 29.281 6.035 1 94.81 195 ARG A C 1
ATOM 1562 O O . ARG A 1 195 ? 12.586 28.875 6.434 1 94.81 195 ARG A O 1
ATOM 1569 N N . GLY A 1 196 ? 14.758 29.5 6.789 1 92.56 196 GLY A N 1
ATOM 1570 C CA . GLY A 1 196 ? 14.773 28.938 8.125 1 92.56 196 GLY A CA 1
ATOM 1571 C C . GLY A 1 196 ? 14.844 27.422 8.133 1 92.56 196 GLY A C 1
ATOM 1572 O O . GLY A 1 196 ? 15.766 26.828 7.551 1 92.56 196 GLY A O 1
ATOM 1573 N N . HIS A 1 197 ? 13.805 26.875 8.734 1 91.81 197 HIS A N 1
ATOM 1574 C CA . HIS A 1 197 ? 13.758 25.422 8.812 1 91.81 197 HIS A CA 1
ATOM 1575 C C . HIS A 1 197 ? 12.812 24.844 7.762 1 91.81 197 HIS A C 1
ATOM 1577 O O . HIS A 1 197 ? 12.547 23.625 7.754 1 91.81 197 HIS A O 1
ATOM 1583 N N . LEU A 1 198 ? 12.359 25.734 6.879 1 96.19 198 LEU A N 1
ATOM 1584 C CA . LEU A 1 198 ? 11.375 25.297 5.895 1 96.19 198 LEU A CA 1
ATOM 1585 C C . LEU A 1 198 ? 12.008 25.172 4.512 1 96.19 198 LEU A C 1
ATOM 1587 O O . LEU A 1 198 ? 12.938 25.922 4.18 1 96.19 198 LEU A O 1
ATOM 1591 N N . ILE A 1 199 ? 11.492 24.281 3.744 1 97.25 199 ILE A N 1
ATOM 1592 C CA . ILE A 1 199 ? 11.961 24.094 2.375 1 97.25 199 ILE A CA 1
ATOM 1593 C C . ILE A 1 199 ? 11.117 24.938 1.419 1 97.25 199 ILE A C 1
ATOM 1595 O O . ILE A 1 199 ? 9.883 24.906 1.48 1 97.25 199 ILE A O 1
ATOM 1599 N N . PHE A 1 200 ? 11.758 25.75 0.639 1 98.12 200 PHE A N 1
ATOM 1600 C CA . PHE A 1 200 ? 11.141 26.547 -0.422 1 98.12 200 PHE A CA 1
ATOM 1601 C C . PHE A 1 200 ? 11.484 25.969 -1.792 1 98.12 200 PHE A C 1
ATOM 1603 O O . PHE A 1 200 ? 12.656 25.906 -2.168 1 98.12 200 PHE A O 1
ATOM 1610 N N . ILE A 1 201 ? 10.453 25.531 -2.492 1 98.5 201 ILE A N 1
ATOM 1611 C CA . ILE A 1 201 ? 10.656 24.953 -3.818 1 98.5 201 ILE A CA 1
ATOM 1612 C C . ILE A 1 201 ? 10.516 26.047 -4.879 1 98.5 201 ILE A C 1
ATOM 1614 O O . ILE A 1 201 ? 9.43 26.578 -5.086 1 98.5 201 ILE A O 1
ATOM 1618 N N . LYS A 1 202 ? 11.523 26.297 -5.578 1 98.06 202 LYS A N 1
ATOM 1619 C CA . LYS A 1 202 ? 11.547 27.359 -6.578 1 98.06 202 LYS A CA 1
ATOM 1620 C C . LYS A 1 202 ? 11.078 26.844 -7.938 1 98.06 202 LYS A C 1
ATOM 1622 O O . LYS A 1 202 ? 10.539 27.609 -8.734 1 98.06 202 LYS A O 1
ATOM 1627 N N . ASP A 1 203 ? 11.328 25.641 -8.133 1 97.38 203 ASP A N 1
ATOM 1628 C CA . ASP A 1 203 ? 10.992 25.062 -9.43 1 97.38 203 ASP A CA 1
ATOM 1629 C C . ASP A 1 203 ? 10.383 23.672 -9.273 1 97.38 203 ASP A C 1
ATOM 1631 O O . ASP A 1 203 ? 11.07 22.672 -9.477 1 97.38 203 ASP A O 1
ATOM 1635 N N . ILE A 1 204 ? 9.102 23.656 -9.109 1 96.69 204 ILE A N 1
ATOM 1636 C CA . ILE A 1 204 ? 8.398 22.391 -8.891 1 96.69 204 ILE A CA 1
ATOM 1637 C C . ILE A 1 204 ? 8.383 21.578 -10.18 1 96.69 204 ILE A C 1
ATOM 1639 O O . ILE A 1 204 ? 8.367 20.344 -10.148 1 96.69 204 ILE A O 1
ATOM 1643 N N . ASN A 1 205 ? 8.398 22.266 -11.273 1 95.69 205 ASN A N 1
ATOM 1644 C CA . ASN A 1 205 ? 8.352 21.594 -12.562 1 95.69 205 ASN A CA 1
ATOM 1645 C C . ASN A 1 205 ? 9.625 20.781 -12.812 1 95.69 205 ASN A C 1
ATOM 1647 O O . ASN A 1 205 ? 9.578 19.734 -13.445 1 95.69 205 ASN A O 1
ATOM 1651 N N . TYR A 1 206 ? 10.695 21.328 -12.375 1 96.88 206 TYR A N 1
ATOM 1652 C CA . TYR A 1 206 ? 11.938 20.562 -12.461 1 96.88 206 TYR A CA 1
ATOM 1653 C C . TYR A 1 206 ? 11.781 19.203 -11.797 1 96.88 206 TYR A C 1
ATOM 1655 O O . TYR A 1 206 ? 12.188 18.172 -12.359 1 96.88 206 TYR A O 1
ATOM 1663 N N . LEU A 1 207 ? 11.211 19.141 -10.57 1 96.5 207 LEU A N 1
ATOM 1664 C CA . LEU A 1 207 ? 11.016 17.891 -9.828 1 96.5 207 LEU A CA 1
ATOM 1665 C C . LEU A 1 207 ? 10.055 16.969 -10.57 1 96.5 207 LEU A C 1
ATOM 1667 O O . LEU A 1 207 ? 10.328 15.773 -10.711 1 96.5 207 LEU A O 1
ATOM 1671 N N . LYS A 1 208 ? 8.984 17.516 -11.023 1 94.12 208 LYS A N 1
ATOM 1672 C CA . LYS A 1 208 ? 7.957 16.734 -11.711 1 94.12 208 LYS A CA 1
ATOM 1673 C C . LYS A 1 208 ? 8.508 16.094 -12.984 1 94.12 208 LYS A C 1
ATOM 1675 O O . LYS A 1 208 ? 8.234 14.93 -13.266 1 94.12 208 LYS A O 1
ATOM 1680 N N . GLU A 1 209 ? 9.242 16.844 -13.711 1 92.31 209 GLU A N 1
ATOM 1681 C CA . GLU A 1 209 ? 9.82 16.344 -14.961 1 92.31 209 GLU A CA 1
ATOM 1682 C C . GLU A 1 209 ? 10.836 15.242 -14.703 1 92.31 209 GLU A C 1
ATOM 1684 O O . GLU A 1 209 ? 10.898 14.258 -15.445 1 92.31 209 GLU A O 1
ATOM 1689 N N . ALA A 1 210 ? 11.578 15.422 -13.648 1 88.81 210 ALA A N 1
ATOM 1690 C CA . ALA A 1 210 ? 12.633 14.469 -13.312 1 88.81 210 ALA A CA 1
ATOM 1691 C C . ALA A 1 210 ? 12.047 13.094 -13 1 88.81 210 ALA A C 1
ATOM 1693 O O . ALA A 1 210 ? 12.68 12.07 -13.266 1 88.81 210 ALA A O 1
ATOM 1694 N N . ILE A 1 211 ? 10.859 13.039 -12.5 1 86.75 211 ILE A N 1
ATOM 1695 C CA . ILE A 1 211 ? 10.297 11.75 -12.125 1 86.75 211 ILE A CA 1
ATOM 1696 C C . ILE A 1 211 ? 9.172 11.375 -13.086 1 86.75 211 ILE A C 1
ATOM 1698 O O . ILE A 1 211 ? 8.383 10.469 -12.812 1 86.75 211 ILE A O 1
ATOM 1702 N N . GLN A 1 212 ? 9.055 12.133 -14.141 1 83 212 GLN A N 1
ATOM 1703 C CA . GLN A 1 212 ? 8 11.891 -15.117 1 83 212 GLN A CA 1
ATOM 1704 C C . GLN A 1 212 ? 6.633 11.812 -14.445 1 83 212 GLN A C 1
ATOM 1706 O O . GLN A 1 212 ? 5.891 10.844 -14.641 1 83 212 GLN A O 1
ATOM 1711 N N . CYS A 1 213 ? 6.309 12.891 -13.805 1 83.81 213 CYS A N 1
ATOM 1712 C CA . CYS A 1 213 ? 5.082 13.008 -13.031 1 83.81 213 CYS A CA 1
ATOM 1713 C C . CYS A 1 213 ? 3.859 12.719 -13.891 1 83.81 213 CYS A C 1
ATOM 1715 O O . CYS A 1 213 ? 3.752 13.227 -15.008 1 83.81 213 CYS A O 1
ATOM 1717 N N . GLU A 1 214 ? 2.922 11.992 -13.406 1 76.88 214 GLU A N 1
ATOM 1718 C CA . GLU A 1 214 ? 1.713 11.617 -14.133 1 76.88 214 GLU A CA 1
ATOM 1719 C C . GLU A 1 214 ? 0.581 12.602 -13.867 1 76.88 214 GLU A C 1
ATOM 1721 O O . GLU A 1 214 ? -0.496 12.492 -14.453 1 76.88 214 GLU A O 1
ATOM 1726 N N . ASN A 1 215 ? 0.848 13.57 -13.07 1 78.81 215 ASN A N 1
ATOM 1727 C CA . ASN A 1 215 ? -0.137 14.578 -12.703 1 78.81 215 ASN A CA 1
ATOM 1728 C C . ASN A 1 215 ? -1.399 13.945 -12.125 1 78.81 215 ASN A C 1
ATOM 1730 O O . ASN A 1 215 ? -2.51 14.25 -12.562 1 78.81 215 ASN A O 1
ATOM 1734 N N . CYS A 1 216 ? -1.322 13.109 -11.172 1 81.19 216 CYS A N 1
ATOM 1735 C CA . CYS A 1 216 ? -2.391 12.336 -10.555 1 81.19 216 CYS A CA 1
ATOM 1736 C C . CYS A 1 216 ? -3.391 13.25 -9.852 1 81.19 216 CYS A C 1
ATOM 1738 O O . CYS A 1 216 ? -4.52 12.844 -9.57 1 81.19 216 CYS A O 1
ATOM 1740 N N . GLY A 1 217 ? -3.137 14.453 -9.609 1 82.88 217 GLY A N 1
ATOM 1741 C CA . GLY A 1 217 ? -3.982 15.359 -8.844 1 82.88 217 GLY A CA 1
ATOM 1742 C C . GLY A 1 217 ? -3.662 15.367 -7.363 1 82.88 217 GLY A C 1
ATOM 1743 O O . GLY A 1 217 ? -3.23 14.352 -6.812 1 82.88 217 GLY A O 1
ATOM 1744 N N . CYS A 1 218 ? -3.975 16.422 -6.645 1 85.75 218 CYS A N 1
ATOM 1745 C CA . CYS A 1 218 ? -3.576 16.641 -5.258 1 85.75 218 CYS A CA 1
ATOM 1746 C C . CYS A 1 218 ? -4.355 15.734 -4.316 1 85.75 218 CYS A C 1
ATOM 1748 O O . CYS A 1 218 ? -3.91 15.461 -3.201 1 85.75 218 CYS A O 1
ATOM 1750 N N . GLU A 1 219 ? -5.465 15.242 -4.82 1 84.94 219 GLU A N 1
ATOM 1751 C CA . GLU A 1 219 ? -6.27 14.367 -3.973 1 84.94 219 GLU A CA 1
ATOM 1752 C C . GLU A 1 219 ? -5.578 13.023 -3.756 1 84.94 219 GLU A C 1
ATOM 1754 O O . GLU A 1 219 ? -5.789 12.375 -2.73 1 84.94 219 GLU A O 1
ATOM 1759 N N . VAL A 1 220 ? -4.734 12.727 -4.676 1 88.12 220 VAL A N 1
ATOM 1760 C CA . VAL A 1 220 ? -4.055 11.438 -4.625 1 88.12 220 VAL A CA 1
ATOM 1761 C C . VAL A 1 220 ? -2.58 11.648 -4.281 1 88.12 220 VAL A C 1
ATOM 1763 O O . VAL A 1 220 ? -2.033 10.953 -3.422 1 88.12 220 VAL A O 1
ATOM 1766 N N . CYS A 1 221 ? -2.012 12.641 -4.883 1 92.06 221 CYS A N 1
ATOM 1767 C CA . CYS A 1 221 ? -0.588 12.914 -4.719 1 92.06 221 CYS A CA 1
ATOM 1768 C C . CYS A 1 221 ? -0.344 13.836 -3.531 1 92.06 221 CYS A C 1
ATOM 1770 O O . CYS A 1 221 ? -0.015 15.008 -3.709 1 92.06 221 CYS A O 1
ATOM 1772 N N . ASN A 1 222 ? -0.486 13.336 -2.363 1 93.62 222 ASN A N 1
ATOM 1773 C CA . ASN A 1 222 ? -0.282 14.086 -1.13 1 93.62 222 ASN A CA 1
ATOM 1774 C C . ASN A 1 222 ? 0.378 13.234 -0.053 1 93.62 222 ASN A C 1
ATOM 1776 O O . ASN A 1 222 ? 0.522 12.023 -0.22 1 93.62 222 ASN A O 1
ATOM 1780 N N . ILE A 1 223 ? 0.824 13.836 0.96 1 93.69 223 ILE A N 1
ATOM 1781 C CA . ILE A 1 223 ? 1.658 13.141 1.934 1 93.69 223 ILE A CA 1
ATOM 1782 C C . ILE A 1 223 ? 0.776 12.469 2.979 1 93.69 223 ILE A C 1
ATOM 1784 O O . ILE A 1 223 ? 1.261 11.672 3.791 1 93.69 223 ILE A O 1
ATOM 1788 N N . GLU A 1 224 ? -0.511 12.719 2.934 1 87.12 224 GLU A N 1
ATOM 1789 C CA . GLU A 1 224 ? -1.439 12.078 3.863 1 87.12 224 GLU A CA 1
ATOM 1790 C C . GLU A 1 224 ? -1.967 10.766 3.299 1 87.12 224 GLU A C 1
ATOM 1792 O O . GLU A 1 224 ? -2.123 10.617 2.084 1 87.12 224 GLU A O 1
ATOM 1797 N N . MET B 1 1 ? -10.797 -15.477 3.873 1 75.5 1 MET B N 1
ATOM 1798 C CA . MET B 1 1 ? -10.969 -14.617 2.707 1 75.5 1 MET B CA 1
ATOM 1799 C C . MET B 1 1 ? -11.875 -15.266 1.672 1 75.5 1 MET B C 1
ATOM 1801 O O . MET B 1 1 ? -12.781 -14.617 1.139 1 75.5 1 MET B O 1
ATOM 1805 N N . GLU B 1 2 ? -11.742 -16.578 1.531 1 79.12 2 GLU B N 1
ATOM 1806 C CA . GLU B 1 2 ? -12.555 -17.266 0.541 1 79.12 2 GLU B CA 1
ATOM 1807 C C . GLU B 1 2 ? -14.039 -17.188 0.887 1 79.12 2 GLU B C 1
ATOM 1809 O O . GLU B 1 2 ? -14.875 -16.969 0.007 1 79.12 2 GLU B O 1
ATOM 1814 N N . SER B 1 3 ? -14.289 -17.297 2.178 1 84.25 3 SER B N 1
ATOM 1815 C CA . SER B 1 3 ? -15.688 -17.234 2.604 1 84.25 3 SER B CA 1
ATOM 1816 C C . SER B 1 3 ? -16.281 -15.859 2.377 1 84.25 3 SER B C 1
ATOM 1818 O O . SER B 1 3 ? -17.438 -15.734 1.976 1 84.25 3 SER B O 1
ATOM 1820 N N . LEU B 1 4 ? -15.477 -14.852 2.572 1 88 4 LEU B N 1
ATOM 1821 C CA . LEU B 1 4 ? -15.93 -13.477 2.377 1 88 4 LEU B CA 1
ATOM 1822 C C . LEU B 1 4 ? -16.203 -13.203 0.902 1 88 4 LEU B C 1
ATOM 1824 O O . LEU B 1 4 ? -17.219 -12.586 0.562 1 88 4 LEU B O 1
ATOM 1828 N N . VAL B 1 5 ? -15.391 -13.75 0.101 1 91.94 5 VAL B N 1
ATOM 1829 C CA . VAL B 1 5 ? -15.484 -13.516 -1.335 1 91.94 5 VAL B CA 1
ATOM 1830 C C . VAL B 1 5 ? -16.656 -14.305 -1.918 1 91.94 5 VAL B C 1
ATOM 1832 O O . VAL B 1 5 ? -17.312 -13.844 -2.859 1 91.94 5 VAL B O 1
ATOM 1835 N N . ARG B 1 6 ? -16.969 -15.445 -1.354 1 91.75 6 ARG B N 1
ATOM 1836 C CA . ARG B 1 6 ? -18.062 -16.297 -1.824 1 91.75 6 ARG B CA 1
ATOM 1837 C C . ARG B 1 6 ? -19.391 -15.539 -1.847 1 91.75 6 ARG B C 1
ATOM 1839 O O . ARG B 1 6 ? -20.203 -15.734 -2.748 1 91.75 6 ARG B O 1
ATOM 1846 N N . GLN B 1 7 ? -19.594 -14.664 -0.945 1 91.94 7 GLN B N 1
ATOM 1847 C CA . GLN B 1 7 ? -20.828 -13.906 -0.843 1 91.94 7 GLN B CA 1
ATOM 1848 C C . GLN B 1 7 ? -20.984 -12.945 -2.018 1 91.94 7 GLN B C 1
ATOM 1850 O O . GLN B 1 7 ? -22.109 -12.586 -2.387 1 91.94 7 GLN B O 1
ATOM 1855 N N . LEU B 1 8 ? -19.906 -12.594 -2.566 1 93.56 8 LEU B N 1
ATOM 1856 C CA . LEU B 1 8 ? -19.953 -11.641 -3.67 1 93.56 8 LEU B CA 1
ATOM 1857 C C . LEU B 1 8 ? -20.484 -12.297 -4.938 1 93.56 8 LEU B C 1
ATOM 1859 O O . LEU B 1 8 ? -20.938 -11.609 -5.852 1 93.56 8 LEU B O 1
ATOM 1863 N N . TYR B 1 9 ? -20.484 -13.625 -4.926 1 94.31 9 TYR B N 1
ATOM 1864 C CA . TYR B 1 9 ? -21 -14.352 -6.078 1 94.31 9 TYR B CA 1
ATOM 1865 C C . TYR B 1 9 ? -22.516 -14.258 -6.145 1 94.31 9 TYR B C 1
ATOM 1867 O O . TYR B 1 9 ? -23.125 -14.609 -7.156 1 94.31 9 TYR B O 1
ATOM 1875 N N . GLU B 1 10 ? -23.125 -13.758 -5.094 1 94.38 10 GLU B N 1
ATOM 1876 C CA . GLU B 1 10 ? -24.562 -13.539 -5.09 1 94.38 10 GLU B CA 1
ATOM 1877 C C . GLU B 1 10 ? -24.938 -12.336 -5.953 1 94.38 10 GLU B C 1
ATOM 1879 O O . GLU B 1 10 ? -26.109 -12.164 -6.312 1 94.38 10 GLU B O 1
ATOM 1884 N N . ILE B 1 11 ? -24.062 -11.539 -6.203 1 96.81 11 ILE B N 1
ATOM 1885 C CA . ILE B 1 11 ? -24.297 -10.352 -7.012 1 96.81 11 ILE B CA 1
ATOM 1886 C C . ILE B 1 11 ? -24.297 -10.719 -8.492 1 96.81 11 ILE B C 1
ATOM 1888 O O . ILE B 1 11 ? -23.375 -11.398 -8.961 1 96.81 11 ILE B O 1
ATOM 1892 N N . PRO B 1 12 ? -25.312 -10.281 -9.242 1 97.94 12 PRO B N 1
ATOM 1893 C CA . PRO B 1 12 ? -25.344 -10.602 -10.664 1 97.94 12 PRO B CA 1
ATOM 1894 C C . PRO B 1 12 ? -24.094 -10.141 -11.406 1 97.94 12 PRO B C 1
ATOM 1896 O O . PRO B 1 12 ? -23.641 -9.008 -11.211 1 97.94 12 PRO B O 1
ATOM 1899 N N . GLY B 1 13 ? -23.516 -11.008 -12.141 1 98.25 13 GLY B N 1
ATOM 1900 C CA . GLY B 1 13 ? -22.328 -10.734 -12.945 1 98.25 13 GLY B CA 1
ATOM 1901 C C . GLY B 1 13 ? -22.172 -11.711 -14.102 1 98.25 13 GLY B C 1
ATOM 1902 O O . GLY B 1 13 ? -23.125 -12.359 -14.516 1 98.25 13 GLY B O 1
ATOM 1903 N N . LYS B 1 14 ? -21.047 -11.68 -14.719 1 98.62 14 LYS B N 1
ATOM 1904 C CA . LYS B 1 14 ? -20.75 -12.586 -15.828 1 98.62 14 LYS B CA 1
ATOM 1905 C C . LYS B 1 14 ? -19.359 -13.18 -15.703 1 98.62 14 LYS B C 1
ATOM 1907 O O . LYS B 1 14 ? -18.484 -12.586 -15.07 1 98.62 14 LYS B O 1
ATOM 1912 N N . VAL B 1 15 ? -19.172 -14.32 -16.359 1 98.44 15 VAL B N 1
ATOM 1913 C CA . VAL B 1 15 ? -17.875 -14.992 -16.359 1 98.44 15 VAL B CA 1
ATOM 1914 C C . VAL B 1 15 ? -17.109 -14.648 -17.625 1 98.44 15 VAL B C 1
ATOM 1916 O O . VAL B 1 15 ? -17.672 -14.68 -18.719 1 98.44 15 VAL B O 1
ATOM 1919 N N . LEU B 1 16 ? -15.891 -14.273 -17.453 1 98.38 16 LEU B N 1
ATOM 1920 C CA . LEU B 1 16 ? -14.992 -13.992 -18.578 1 98.38 16 LEU B CA 1
ATOM 1921 C C . LEU B 1 16 ? -13.812 -14.953 -18.578 1 98.38 16 LEU B C 1
ATOM 1923 O O . LEU B 1 16 ? -13.297 -15.32 -17.516 1 98.38 16 LEU B O 1
ATOM 1927 N N . MET B 1 17 ? -13.414 -15.281 -19.75 1 98.25 17 MET B N 1
ATOM 1928 C CA . MET B 1 17 ? -12.25 -16.156 -19.922 1 98.25 17 MET B CA 1
ATOM 1929 C C . MET B 1 17 ? -11.078 -15.383 -20.516 1 98.25 17 MET B C 1
ATOM 1931 O O . MET B 1 17 ? -11.266 -14.539 -21.391 1 98.25 17 MET B O 1
ATOM 1935 N N . LEU B 1 18 ? -9.945 -15.688 -19.969 1 97.94 18 LEU B N 1
ATOM 1936 C CA . LEU B 1 18 ? -8.711 -15.109 -20.484 1 97.94 18 LEU B CA 1
ATOM 1937 C C . LEU B 1 18 ? -7.758 -16.188 -20.953 1 97.94 18 LEU B C 1
ATOM 1939 O O . LEU B 1 18 ? -7.633 -17.234 -20.312 1 97.94 18 LEU B O 1
ATOM 1943 N N . HIS B 1 19 ? -7.105 -15.914 -22.062 1 97.38 19 HIS B N 1
ATOM 1944 C CA . HIS B 1 19 ? -6.004 -16.766 -22.5 1 97.38 19 HIS B CA 1
ATOM 1945 C C . HIS B 1 19 ? -4.691 -16.344 -21.844 1 97.38 19 HIS B C 1
ATOM 1947 O O . HIS B 1 19 ? -4.598 -15.242 -21.281 1 97.38 19 HIS B O 1
ATOM 1953 N N . ASP B 1 20 ? -3.779 -17.234 -21.922 1 94.25 20 ASP B N 1
ATOM 1954 C CA . ASP B 1 20 ? -2.438 -16.906 -21.438 1 94.25 20 ASP B CA 1
ATOM 1955 C C . ASP B 1 20 ? -1.915 -15.633 -22.094 1 94.25 20 ASP B C 1
ATOM 1957 O O . ASP B 1 20 ? -1.998 -15.477 -23.312 1 94.25 20 ASP B O 1
ATOM 1961 N N . GLY B 1 21 ? -1.502 -14.766 -21.234 1 95 21 GLY B N 1
ATOM 1962 C CA . GLY B 1 21 ? -0.905 -13.539 -21.734 1 95 21 GLY B CA 1
ATOM 1963 C C . GLY B 1 21 ? -1.928 -12.461 -22.047 1 95 21 GLY B C 1
ATOM 1964 O O . GLY B 1 21 ? -1.565 -11.328 -22.359 1 95 21 GLY B O 1
ATOM 1965 N N . GLU B 1 22 ? -3.164 -12.789 -21.938 1 97.75 22 GLU B N 1
ATOM 1966 C CA . GLU B 1 22 ? -4.211 -11.828 -22.266 1 97.75 22 GLU B CA 1
ATOM 1967 C C . GLU B 1 22 ? -4.43 -10.836 -21.125 1 97.75 22 GLU B C 1
ATOM 1969 O O . GLU B 1 22 ? -4.438 -11.227 -19.953 1 97.75 22 GLU B O 1
ATOM 1974 N N . TYR B 1 23 ? -4.641 -9.57 -21.469 1 98.12 23 TYR B N 1
ATOM 1975 C CA . TYR B 1 23 ? -4.941 -8.539 -20.484 1 98.12 23 TYR B CA 1
ATOM 1976 C C . TYR B 1 23 ? -6.414 -8.586 -20.078 1 98.12 23 TYR B C 1
ATOM 1978 O O . TYR B 1 23 ? -7.297 -8.609 -20.938 1 98.12 23 TYR B O 1
ATOM 1986 N N . LEU B 1 24 ? -6.609 -8.656 -18.844 1 98.31 24 LEU B N 1
ATOM 1987 C CA . LEU B 1 24 ? -7.953 -8.375 -18.344 1 98.31 24 LEU B CA 1
ATOM 1988 C C . LEU B 1 24 ? -8.312 -6.91 -18.531 1 98.31 24 LEU B C 1
ATOM 1990 O O . LEU B 1 24 ? -9.414 -6.586 -18.969 1 98.31 24 LEU B O 1
ATOM 1994 N N . PHE B 1 25 ? -7.43 -6.027 -18.219 1 98.25 25 PHE B N 1
ATOM 1995 C CA . PHE B 1 25 ? -7.496 -4.594 -18.484 1 98.25 25 PHE B CA 1
ATOM 1996 C C . PHE B 1 25 ? -6.105 -3.969 -18.422 1 98.25 25 PHE B C 1
ATOM 1998 O O . PHE B 1 25 ? -5.164 -4.574 -17.906 1 98.25 25 PHE B O 1
ATOM 2005 N N . HIS B 1 26 ? -6.008 -2.783 -19 1 97.38 26 HIS B N 1
ATOM 2006 C CA . HIS B 1 26 ? -4.781 -1.999 -18.969 1 97.38 26 HIS B CA 1
ATOM 2007 C C . HIS B 1 26 ? -4.898 -0.833 -17.984 1 97.38 26 HIS B C 1
ATOM 2009 O O . HIS B 1 26 ? -5.984 -0.288 -17.797 1 97.38 26 HIS B O 1
ATOM 2015 N N . GLU B 1 27 ? -3.785 -0.612 -17.422 1 94.38 27 GLU B N 1
ATOM 2016 C CA . GLU B 1 27 ? -3.732 0.631 -16.656 1 94.38 27 GLU B CA 1
ATOM 2017 C C . GLU B 1 27 ? -4.215 1.812 -17.5 1 94.38 27 GLU B C 1
ATOM 2019 O O . GLU B 1 27 ? -3.834 1.952 -18.656 1 94.38 27 GLU B O 1
ATOM 2024 N N . GLY B 1 28 ? -5.086 2.621 -16.859 1 93.12 28 GLY B N 1
ATOM 2025 C CA . GLY B 1 28 ? -5.586 3.799 -17.547 1 93.12 28 GLY B CA 1
ATOM 2026 C C . GLY B 1 28 ? -6.902 3.559 -18.266 1 93.12 28 GLY B C 1
ATOM 2027 O O . GLY B 1 28 ? -7.605 4.508 -18.625 1 93.12 28 GLY B O 1
ATOM 2028 N N . ASP B 1 29 ? -7.238 2.287 -18.484 1 96.81 29 ASP B N 1
ATOM 2029 C CA . ASP B 1 29 ? -8.523 1.975 -19.109 1 96.81 29 ASP B CA 1
ATOM 2030 C C . ASP B 1 29 ? -9.688 2.455 -18.25 1 96.81 29 ASP B C 1
ATOM 2032 O O . ASP B 1 29 ? -9.586 2.475 -17.016 1 96.81 29 ASP B O 1
ATOM 2036 N N . PRO B 1 30 ? -10.789 2.85 -18.938 1 97.5 30 PRO B N 1
ATOM 2037 C CA . PRO B 1 30 ? -11.992 3.049 -18.125 1 97.5 30 PRO B CA 1
ATOM 2038 C C . PRO B 1 30 ? -12.391 1.805 -17.344 1 97.5 30 PRO B C 1
ATOM 2040 O O . PRO B 1 30 ? -12.414 0.701 -17.891 1 97.5 30 PRO B O 1
ATOM 2043 N N . ALA B 1 31 ? -12.586 1.988 -16.094 1 97.25 31 ALA B N 1
ATOM 2044 C CA . ALA B 1 31 ? -12.93 0.869 -15.227 1 97.25 31 ALA B CA 1
ATOM 2045 C C . ALA B 1 31 ? -14.445 0.654 -15.18 1 97.25 31 ALA B C 1
ATOM 2047 O O . ALA B 1 31 ? -15.195 1.554 -14.789 1 97.25 31 ALA B O 1
ATOM 2048 N N . LYS B 1 32 ? -14.852 -0.562 -15.5 1 97.06 32 LYS B N 1
ATOM 2049 C CA . LYS B 1 32 ? -16.281 -0.849 -15.562 1 97.06 32 LYS B CA 1
ATOM 2050 C C . LYS B 1 32 ? -16.656 -2.006 -14.641 1 97.06 32 LYS B C 1
ATOM 2052 O O . LYS B 1 32 ? -17.797 -2.104 -14.188 1 97.06 32 LYS B O 1
ATOM 2057 N N . TYR B 1 33 ? -15.633 -2.801 -14.367 1 98.06 33 TYR B N 1
ATOM 2058 C CA . TYR B 1 33 ? -15.953 -4.051 -13.68 1 98.06 33 TYR B CA 1
ATOM 2059 C C . TYR B 1 33 ? -15.047 -4.262 -12.477 1 98.06 33 TYR B C 1
ATOM 2061 O O . TYR B 1 33 ? -13.898 -3.812 -12.461 1 98.06 33 TYR B O 1
ATOM 2069 N N . PHE B 1 34 ? -15.641 -4.848 -11.5 1 97.75 34 PHE B N 1
ATOM 2070 C CA . PHE B 1 34 ? -15.008 -5.508 -10.359 1 97.75 34 PHE B CA 1
ATOM 2071 C C . PHE B 1 34 ? -14.852 -7 -10.625 1 97.75 34 PHE B C 1
ATOM 2073 O O . PHE B 1 34 ? -15.797 -7.664 -11.047 1 97.75 34 PHE B O 1
ATOM 2080 N N . TYR B 1 35 ? -13.68 -7.559 -10.32 1 98.5 35 TYR B N 1
ATOM 2081 C CA . TYR B 1 35 ? -13.461 -8.945 -10.727 1 98.5 35 TYR B CA 1
ATOM 2082 C C . TYR B 1 35 ? -13.148 -9.82 -9.523 1 98.5 35 TYR B C 1
ATOM 2084 O O . TYR B 1 35 ? -12.531 -9.359 -8.562 1 98.5 35 TYR B O 1
ATOM 2092 N N . ILE B 1 36 ? -13.531 -11.039 -9.617 1 98 36 ILE B N 1
ATOM 2093 C CA . ILE B 1 36 ? -13.117 -12.109 -8.719 1 98 36 ILE B CA 1
ATOM 2094 C C . ILE B 1 36 ? -12.484 -13.242 -9.531 1 98 36 ILE B C 1
ATOM 2096 O O . ILE B 1 36 ? -13.094 -13.758 -10.469 1 98 36 ILE B O 1
ATOM 2100 N N . VAL B 1 37 ? -11.32 -13.609 -9.164 1 97.62 37 VAL B N 1
ATOM 2101 C CA . VAL B 1 37 ? -10.641 -14.672 -9.898 1 97.62 37 VAL B CA 1
ATOM 2102 C C . VAL B 1 37 ? -11.266 -16.016 -9.539 1 97.62 37 VAL B C 1
ATOM 2104 O O . VAL B 1 37 ? -11.391 -16.359 -8.359 1 97.62 37 VAL B O 1
ATOM 2107 N N . ARG B 1 38 ? -11.648 -16.75 -10.508 1 97.19 38 ARG B N 1
ATOM 2108 C CA . ARG B 1 38 ? -12.211 -18.078 -10.289 1 97.19 38 ARG B CA 1
ATOM 2109 C C . ARG B 1 38 ? -11.148 -19.156 -10.484 1 97.19 38 ARG B C 1
ATOM 2111 O O . ARG B 1 38 ? -11.062 -20.094 -9.688 1 97.19 38 ARG B O 1
ATOM 2118 N N . THR B 1 39 ? -10.453 -19.031 -11.562 1 96.69 39 THR B N 1
ATOM 2119 C CA . THR B 1 39 ? -9.359 -19.938 -11.852 1 96.69 39 THR B CA 1
ATOM 2120 C C . THR B 1 39 ? -8.203 -19.203 -12.531 1 96.69 39 THR B C 1
ATOM 2122 O O . THR B 1 39 ? -8.398 -18.141 -13.109 1 96.69 39 THR B O 1
ATOM 2125 N N . GLY B 1 40 ? -7.016 -19.828 -12.367 1 94.75 40 GLY B N 1
ATOM 2126 C CA . GLY B 1 40 ? -5.852 -19.281 -13.039 1 94.75 40 GLY B CA 1
ATOM 2127 C C . GLY B 1 40 ? -5.098 -18.266 -12.188 1 94.75 40 GLY B C 1
ATOM 2128 O O . GLY B 1 40 ? -5.363 -18.125 -10.992 1 94.75 40 GLY B O 1
ATOM 2129 N N . GLN B 1 41 ? -4.07 -17.672 -12.797 1 94.5 41 GLN B N 1
ATOM 2130 C CA . GLN B 1 41 ? -3.219 -16.688 -12.156 1 94.5 41 GLN B CA 1
ATOM 2131 C C . GLN B 1 41 ? -3.152 -15.398 -12.984 1 94.5 41 GLN B C 1
ATOM 2133 O O . GLN B 1 41 ? -3.041 -15.453 -14.211 1 94.5 41 GLN B O 1
ATOM 2138 N N . ILE B 1 42 ? -3.314 -14.297 -12.297 1 96.69 42 ILE B N 1
ATOM 2139 C CA . ILE B 1 42 ? -3.312 -13 -12.977 1 96.69 42 ILE B CA 1
ATOM 2140 C C . ILE B 1 42 ? -2.297 -12.078 -12.32 1 96.69 42 ILE B C 1
ATOM 2142 O O . ILE B 1 42 ? -2.35 -11.844 -11.109 1 96.69 42 ILE B O 1
ATOM 2146 N N . PHE B 1 43 ? -1.376 -11.516 -13.109 1 96.38 43 PHE B N 1
ATOM 2147 C CA . PHE B 1 43 ? -0.404 -10.539 -12.633 1 96.38 43 PHE B CA 1
ATOM 2148 C C . PHE B 1 43 ? -1.042 -9.164 -12.5 1 96.38 43 PHE B C 1
ATOM 2150 O O . PHE B 1 43 ? -1.712 -8.688 -13.422 1 96.38 43 PHE B O 1
ATOM 2157 N N . ILE B 1 44 ? -0.871 -8.602 -11.391 1 97.25 44 ILE B N 1
ATOM 2158 C CA . ILE B 1 44 ? -1.188 -7.188 -11.219 1 97.25 44 ILE B CA 1
ATOM 2159 C C . ILE B 1 44 ? 0.1 -6.367 -11.219 1 97.25 44 ILE B C 1
ATOM 2161 O O . ILE B 1 44 ? 0.953 -6.539 -10.344 1 97.25 44 ILE B O 1
ATOM 2165 N N . THR B 1 45 ? 0.253 -5.469 -12.188 1 96.5 45 THR B N 1
ATOM 2166 C CA . THR B 1 45 ? 1.536 -4.793 -12.352 1 96.5 45 THR B CA 1
ATOM 2167 C C . THR B 1 45 ? 1.336 -3.297 -12.586 1 96.5 45 THR B C 1
ATOM 2169 O O . THR B 1 45 ? 0.252 -2.865 -12.984 1 96.5 45 THR B O 1
ATOM 2172 N N . LYS B 1 46 ? 2.262 -2.604 -12.242 1 94.31 46 LYS B N 1
ATOM 2173 C CA . LYS B 1 46 ? 2.373 -1.175 -12.516 1 94.31 46 LYS B CA 1
ATOM 2174 C C . LYS B 1 46 ? 3.607 -0.872 -13.359 1 94.31 46 LYS B C 1
ATOM 2176 O O . LYS B 1 46 ? 4.711 -1.316 -13.039 1 94.31 46 LYS B O 1
ATOM 2181 N N . TYR B 1 47 ? 3.418 -0.114 -14.406 1 89.06 47 TYR B N 1
ATOM 2182 C CA . TYR B 1 47 ? 4.531 0.266 -15.266 1 89.06 47 TYR B CA 1
ATOM 2183 C C . TYR B 1 47 ? 4.98 1.693 -14.984 1 89.06 47 TYR B C 1
ATOM 2185 O O . TYR B 1 47 ? 4.152 2.594 -14.828 1 89.06 47 TYR B O 1
ATOM 2193 N N . ALA B 1 48 ? 6.238 1.812 -14.898 1 84.19 48 ALA B N 1
ATOM 2194 C CA . ALA B 1 48 ? 6.797 3.158 -14.812 1 84.19 48 ALA B CA 1
ATOM 2195 C C . ALA B 1 48 ? 7.148 3.697 -16.188 1 84.19 48 ALA B C 1
ATOM 2197 O O . ALA B 1 48 ? 7.359 2.924 -17.125 1 84.19 48 ALA B O 1
ATOM 2198 N N . THR B 1 49 ? 7.18 4.973 -16.312 1 79.56 49 THR B N 1
ATOM 2199 C CA . THR B 1 49 ? 7.531 5.598 -17.578 1 79.56 49 THR B CA 1
ATOM 2200 C C . THR B 1 49 ? 8.969 5.262 -17.969 1 79.56 49 THR B C 1
ATOM 2202 O O . THR B 1 49 ? 9.328 5.316 -19.141 1 79.56 49 THR B O 1
ATOM 2205 N N . SER B 1 50 ? 9.766 4.906 -17.016 1 76.81 50 SER B N 1
ATOM 2206 C CA . SER B 1 50 ? 11.156 4.523 -17.266 1 76.81 50 SER B CA 1
ATOM 2207 C C . SER B 1 50 ? 11.242 3.154 -17.922 1 76.81 50 SER B C 1
ATOM 2209 O O . SER B 1 50 ? 12.305 2.77 -18.422 1 76.81 50 SER B O 1
ATOM 2211 N N . GLY B 1 51 ? 10.164 2.465 -17.969 1 82.38 51 GLY B N 1
ATOM 2212 C CA . GLY B 1 51 ? 10.172 1.108 -18.484 1 82.38 51 GLY B CA 1
ATOM 2213 C C . GLY B 1 51 ? 10.25 0.051 -17.406 1 82.38 51 GLY B C 1
ATOM 2214 O O . GLY B 1 51 ? 10.039 -1.135 -17.672 1 82.38 51 GLY B O 1
ATOM 2215 N N . ARG B 1 52 ? 10.523 0.511 -16.219 1 88.94 52 ARG B N 1
ATOM 2216 C CA . ARG B 1 52 ? 10.531 -0.427 -15.102 1 88.94 52 ARG B CA 1
ATOM 2217 C C . ARG B 1 52 ? 9.117 -0.885 -14.766 1 88.94 52 ARG B C 1
ATOM 2219 O O . ARG B 1 52 ? 8.148 -0.159 -15 1 88.94 52 ARG B O 1
ATOM 2226 N N . VAL B 1 53 ? 9.094 -2.141 -14.195 1 93.88 53 VAL B N 1
ATOM 2227 C CA . VAL B 1 53 ? 7.809 -2.734 -13.852 1 93.88 53 VAL B CA 1
ATOM 2228 C C . VAL B 1 53 ? 7.805 -3.141 -12.383 1 93.88 53 VAL B C 1
ATOM 2230 O O . VAL B 1 53 ? 8.805 -3.654 -11.867 1 93.88 53 VAL B O 1
ATOM 2233 N N . LEU B 1 54 ? 6.789 -2.771 -11.742 1 95.12 54 LEU B N 1
ATOM 2234 C CA . LEU B 1 54 ? 6.539 -3.273 -10.398 1 95.12 54 LEU B CA 1
ATOM 2235 C C . LEU B 1 54 ? 5.391 -4.281 -10.398 1 95.12 54 LEU B C 1
ATOM 2237 O O . LEU B 1 54 ? 4.258 -3.936 -10.742 1 95.12 54 LEU B O 1
ATOM 2241 N N . SER B 1 55 ? 5.695 -5.543 -10.07 1 96.5 55 SER B N 1
ATOM 2242 C CA . SER B 1 55 ? 4.648 -6.539 -9.867 1 96.5 55 SER B CA 1
ATOM 2243 C C . SER B 1 55 ? 4.125 -6.512 -8.43 1 96.5 55 SER B C 1
ATOM 2245 O O . SER B 1 55 ? 4.891 -6.707 -7.484 1 96.5 55 SER B O 1
ATOM 2247 N N . LEU B 1 56 ? 2.859 -6.281 -8.336 1 94.94 56 LEU B N 1
ATOM 2248 C CA . LEU B 1 56 ? 2.258 -6.094 -7.02 1 94.94 56 LEU B CA 1
ATOM 2249 C C . LEU B 1 56 ? 1.764 -7.422 -6.453 1 94.94 56 LEU B C 1
ATOM 2251 O O . LEU B 1 56 ? 1.936 -7.695 -5.266 1 94.94 56 LEU B O 1
ATOM 2255 N N . ARG B 1 57 ? 1.116 -8.211 -7.207 1 94.06 57 ARG B N 1
ATOM 2256 C CA . ARG B 1 57 ? 0.524 -9.461 -6.734 1 94.06 57 ARG B CA 1
ATOM 2257 C C . ARG B 1 57 ? 0.354 -10.453 -7.879 1 94.06 57 ARG B C 1
ATOM 2259 O O . ARG B 1 57 ? 0.352 -10.07 -9.047 1 94.06 57 ARG B O 1
ATOM 2266 N N . LEU B 1 58 ? 0.341 -11.68 -7.488 1 95.12 58 LEU B N 1
ATOM 2267 C CA . LEU B 1 58 ? -0.117 -12.781 -8.328 1 95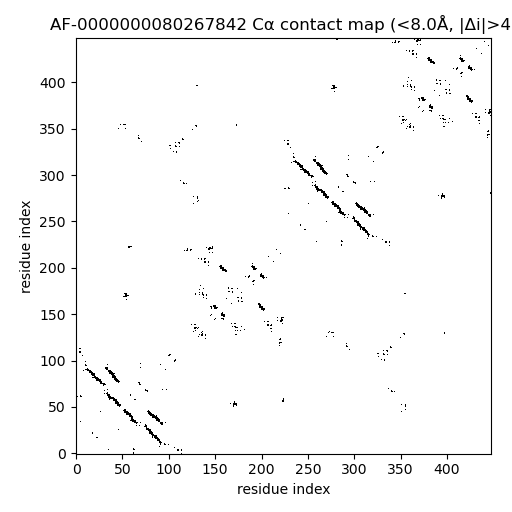.12 58 LEU B CA 1
ATOM 2268 C C . LEU B 1 58 ? -1.473 -13.297 -7.852 1 95.12 58 LEU B C 1
ATOM 2270 O O . LEU B 1 58 ? -1.54 -14.195 -7.016 1 95.12 58 LEU B O 1
ATOM 2274 N N . ALA B 1 59 ? -2.502 -12.688 -8.445 1 94.81 59 ALA B N 1
ATOM 2275 C CA . ALA B 1 59 ? -3.865 -12.992 -8.016 1 94.81 59 ALA B CA 1
ATOM 2276 C C . ALA B 1 59 ? -4.277 -14.391 -8.445 1 94.81 59 ALA B C 1
ATOM 2278 O O . ALA B 1 59 ? -4 -14.812 -9.57 1 94.81 59 ALA B O 1
ATOM 2279 N N . THR B 1 60 ? -4.906 -15.055 -7.527 1 93.38 60 THR B N 1
ATOM 2280 C CA . THR B 1 60 ? -5.375 -16.406 -7.773 1 93.38 60 THR B CA 1
ATOM 2281 C C . THR B 1 60 ? -6.82 -16.578 -7.316 1 93.38 60 THR B C 1
ATOM 2283 O O . THR B 1 60 ? -7.531 -15.586 -7.121 1 93.38 60 THR B O 1
ATOM 2286 N N . ARG B 1 61 ? -7.242 -17.828 -7.238 1 93.81 61 ARG B N 1
ATOM 2287 C CA . ARG B 1 61 ? -8.625 -18.109 -6.891 1 93.81 61 ARG B CA 1
ATOM 2288 C C . ARG B 1 61 ? -9.07 -17.312 -5.676 1 93.81 61 ARG B C 1
ATOM 2290 O O . ARG B 1 61 ? -8.359 -17.25 -4.668 1 93.81 61 ARG B O 1
ATOM 2297 N N . SER B 1 62 ? -10.164 -16.578 -5.82 1 94.38 62 SER B N 1
ATOM 2298 C CA . SER B 1 62 ? -10.844 -15.828 -4.762 1 94.38 62 SER B CA 1
ATOM 2299 C C . SER B 1 62 ? -10.188 -14.477 -4.527 1 94.38 62 SER B C 1
ATOM 2301 O O . SER B 1 62 ? -10.57 -13.742 -3.611 1 94.38 62 SER B O 1
ATOM 2303 N N . SER B 1 63 ? -9.227 -14.156 -5.367 1 94.56 63 SER B N 1
ATOM 2304 C CA . SER B 1 63 ? -8.695 -12.797 -5.328 1 94.56 63 SER B CA 1
ATOM 2305 C C . SER B 1 63 ? -9.648 -11.805 -5.98 1 94.56 63 SER B C 1
ATOM 2307 O O . SER B 1 63 ? -10.297 -12.125 -6.98 1 94.56 63 SER B O 1
ATOM 2309 N N . ILE B 1 64 ? -9.688 -10.641 -5.395 1 96.06 64 ILE B N 1
ATOM 2310 C CA . ILE B 1 64 ? -10.43 -9.562 -6.035 1 96.06 64 ILE B CA 1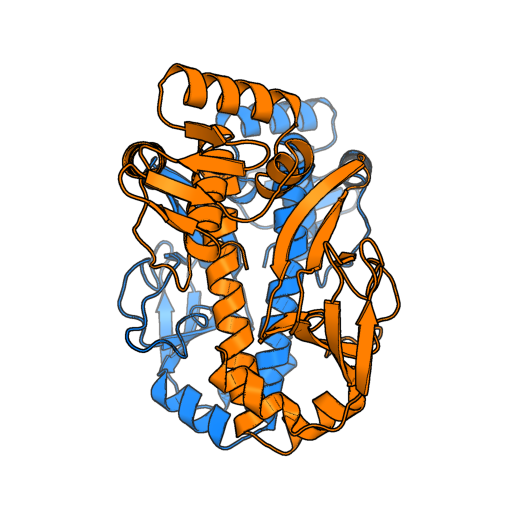
ATOM 2311 C C . ILE B 1 64 ? -9.477 -8.664 -6.809 1 96.06 64 ILE B C 1
ATOM 2313 O O . ILE B 1 64 ? -8.344 -8.43 -6.379 1 96.06 64 ILE B O 1
ATOM 2317 N N . ILE B 1 65 ? -9.938 -8.18 -7.969 1 96.81 65 ILE B N 1
ATOM 2318 C CA . ILE B 1 65 ? -9.141 -7.316 -8.836 1 96.81 65 ILE B CA 1
ATOM 2319 C C . ILE B 1 65 ? -9.992 -6.133 -9.297 1 96.81 65 ILE B C 1
ATOM 2321 O O . ILE B 1 65 ? -11.188 -6.277 -9.547 1 96.81 65 ILE B O 1
ATOM 2325 N N . GLY B 1 66 ? -9.367 -4.977 -9.406 1 94.94 66 GLY B N 1
ATOM 2326 C CA . GLY B 1 66 ? -10.008 -3.824 -10.023 1 94.94 66 GLY B CA 1
ATOM 2327 C C . GLY B 1 66 ? -10.969 -3.107 -9.102 1 94.94 66 GLY B C 1
ATOM 2328 O O . GLY B 1 66 ? -11.891 -2.424 -9.562 1 94.94 66 GLY B O 1
ATOM 2329 N N . GLU B 1 67 ? -10.789 -3.211 -7.855 1 92.56 67 GLU B N 1
ATOM 2330 C CA . GLU B 1 67 ? -11.758 -2.729 -6.883 1 92.56 67 GLU B CA 1
ATOM 2331 C C . GLU B 1 67 ? -11.508 -1.268 -6.527 1 92.56 67 GLU B C 1
ATOM 2333 O O . GLU B 1 67 ? -12.414 -0.568 -6.066 1 92.56 67 GLU B O 1
ATOM 2338 N N . LEU B 1 68 ? -10.383 -0.744 -6.816 1 91.19 68 LEU B N 1
ATOM 2339 C CA . LEU B 1 68 ? -9.938 0.51 -6.219 1 91.19 68 LEU B CA 1
ATOM 2340 C C . LEU B 1 68 ? -10.695 1.694 -6.812 1 91.19 68 LEU B C 1
ATOM 2342 O O . LEU B 1 68 ? -10.992 2.662 -6.109 1 91.19 68 LEU B O 1
ATOM 2346 N N . PRO B 1 69 ? -11.07 1.646 -8.039 1 93.62 69 PRO B N 1
ATOM 2347 C CA . PRO B 1 69 ? -11.781 2.799 -8.602 1 93.62 69 PRO B CA 1
ATOM 2348 C C . PRO B 1 69 ? -13.281 2.744 -8.352 1 93.62 69 PRO B C 1
ATOM 2350 O O . PRO B 1 69 ? -14.031 3.559 -8.898 1 93.62 69 PRO B O 1
ATOM 2353 N N . LEU B 1 70 ? -13.766 1.894 -7.582 1 93 70 LEU B N 1
ATOM 2354 C CA . LEU B 1 70 ? -15.18 1.598 -7.379 1 93 70 LEU B CA 1
ATOM 2355 C C . LEU B 1 70 ? -15.961 2.869 -7.062 1 93 70 LEU B C 1
ATOM 2357 O O . LEU B 1 70 ? -17.109 3.012 -7.477 1 93 70 LEU B O 1
ATOM 2361 N N . PHE B 1 71 ? -15.391 3.84 -6.457 1 92.25 71 PHE B N 1
ATOM 2362 C CA . PHE B 1 71 ? -16.156 4.988 -5.988 1 92.25 71 PHE B CA 1
ATOM 2363 C C . PHE B 1 71 ? -15.656 6.273 -6.645 1 92.25 71 PHE B C 1
ATOM 2365 O O . PHE B 1 71 ? -15.953 7.371 -6.176 1 92.25 71 PHE B O 1
ATOM 2372 N N . GLU B 1 72 ? -14.922 6.141 -7.66 1 91.06 72 GLU B N 1
ATOM 2373 C CA . GLU B 1 72 ? -14.414 7.305 -8.383 1 91.06 72 GLU B CA 1
ATOM 2374 C C . GLU B 1 72 ? -15.438 7.82 -9.383 1 91.06 72 GLU B C 1
ATOM 2376 O O . GLU B 1 72 ? -16.219 7.043 -9.945 1 91.06 72 GLU B O 1
ATOM 2381 N N . GLU B 1 73 ? -15.438 9.117 -9.57 1 89.44 73 GLU B N 1
ATOM 2382 C CA . GLU B 1 73 ? -16.344 9.727 -10.539 1 89.44 73 GLU B CA 1
ATOM 2383 C C . GLU B 1 73 ? -16.031 9.266 -11.961 1 89.44 73 GLU B C 1
ATOM 2385 O O . GLU B 1 73 ? -16.938 8.914 -12.719 1 89.44 73 GLU B O 1
ATOM 2390 N N . ASN B 1 74 ? -14.773 9.289 -12.336 1 91.62 74 ASN B N 1
ATOM 2391 C CA . ASN B 1 74 ? -14.266 8.766 -13.602 1 91.62 74 ASN B CA 1
ATOM 2392 C C . ASN B 1 74 ? -13.289 7.609 -13.375 1 91.62 74 ASN B C 1
ATOM 2394 O O . ASN B 1 74 ? -12.078 7.777 -13.531 1 91.62 74 ASN B O 1
ATOM 2398 N N . PRO B 1 75 ? -13.914 6.461 -13.172 1 94.44 75 PRO B N 1
ATOM 2399 C CA . PRO B 1 75 ? -13.078 5.348 -12.727 1 94.44 75 PRO B CA 1
ATOM 2400 C C . PRO B 1 75 ? -12.164 4.82 -13.828 1 94.44 75 PRO B C 1
ATOM 2402 O O . PRO B 1 75 ? -12.625 4.559 -14.945 1 94.44 75 PRO B O 1
ATOM 2405 N N . THR B 1 76 ? -10.922 4.719 -13.516 1 95.06 76 THR B N 1
ATOM 2406 C CA . THR B 1 76 ? -9.93 4.066 -14.367 1 95.06 76 THR B CA 1
ATOM 2407 C C . THR B 1 76 ? -9.148 3.018 -13.578 1 95.06 76 THR B C 1
ATOM 2409 O O . THR B 1 76 ? -8.93 3.168 -12.375 1 95.06 76 THR B O 1
ATOM 2412 N N . TYR B 1 77 ? -8.797 1.958 -14.266 1 96.38 77 TYR B N 1
ATOM 2413 C CA . TYR B 1 77 ? -7.918 0.992 -13.625 1 96.38 77 TYR B CA 1
ATOM 2414 C C . TYR B 1 77 ? -6.531 1.583 -13.398 1 96.38 77 TYR B C 1
ATOM 2416 O O . TYR B 1 77 ? -5.973 2.227 -14.297 1 96.38 77 TYR B O 1
ATOM 2424 N N . ILE B 1 78 ? -5.965 1.338 -12.273 1 91.62 78 ILE B N 1
ATOM 2425 C CA . ILE B 1 78 ? -4.715 2.02 -11.961 1 91.62 78 ILE B CA 1
ATOM 2426 C C . ILE B 1 78 ? -3.549 1.043 -12.086 1 91.62 78 ILE B C 1
ATOM 2428 O O . ILE B 1 78 ? -2.391 1.42 -11.891 1 91.62 78 ILE B O 1
ATOM 2432 N N . PHE B 1 79 ? -3.859 -0.206 -12.367 1 95.69 79 PHE B N 1
ATOM 2433 C CA . PHE B 1 79 ? -2.855 -1.234 -12.617 1 95.69 79 PHE B CA 1
ATOM 2434 C C . PHE B 1 79 ? -3.148 -1.975 -13.914 1 95.69 79 PHE B C 1
ATOM 2436 O O . PHE B 1 79 ? -4.188 -1.755 -14.539 1 95.69 79 PHE B O 1
ATOM 2443 N N . ASN B 1 80 ? -2.15 -2.744 -14.312 1 97.06 80 ASN B N 1
ATOM 2444 C CA . ASN B 1 80 ? -2.398 -3.762 -15.328 1 97.06 80 ASN B CA 1
ATOM 2445 C C . ASN B 1 80 ? -2.781 -5.102 -14.703 1 97.06 80 ASN B C 1
ATOM 2447 O O . ASN B 1 80 ? -2.326 -5.43 -13.609 1 97.06 80 ASN B O 1
ATOM 2451 N N . ALA B 1 81 ? -3.635 -5.766 -15.352 1 98.19 81 ALA B N 1
ATOM 2452 C CA . ALA B 1 81 ? -3.961 -7.148 -15 1 98.19 81 ALA B CA 1
ATOM 2453 C C . ALA B 1 81 ? -3.77 -8.078 -16.203 1 98.19 81 ALA B C 1
ATOM 2455 O O . ALA B 1 81 ? -4.453 -7.938 -17.219 1 98.19 81 ALA B O 1
ATOM 2456 N N . ILE B 1 82 ? -2.83 -8.984 -16.031 1 97.19 82 ILE B N 1
ATOM 2457 C CA . ILE B 1 82 ? -2.445 -9.836 -17.156 1 97.19 82 ILE B CA 1
ATOM 2458 C C . ILE B 1 82 ? -2.484 -11.297 -16.734 1 97.19 82 ILE B C 1
ATOM 2460 O O . ILE B 1 82 ? -1.882 -11.68 -15.727 1 97.19 82 ILE B O 1
ATOM 2464 N N . ALA B 1 83 ? -3.145 -12.117 -17.547 1 96.88 83 ALA B N 1
ATOM 2465 C CA . ALA B 1 83 ? -3.213 -13.547 -17.25 1 96.88 83 ALA B CA 1
ATOM 2466 C C . ALA B 1 83 ? -1.861 -14.219 -17.469 1 96.88 83 ALA B C 1
ATOM 2468 O O . ALA B 1 83 ? -1.26 -14.086 -18.531 1 96.88 83 ALA B O 1
ATOM 2469 N N . GLN B 1 84 ? -1.379 -14.828 -16.438 1 90.81 84 GLN B N 1
ATOM 2470 C CA . GLN B 1 84 ? -0.168 -15.633 -16.547 1 90.81 84 GLN B CA 1
ATOM 2471 C C . GLN B 1 84 ? -0.476 -17.016 -17.109 1 90.81 84 GLN B C 1
ATOM 2473 O O . GLN B 1 84 ? 0.428 -17.719 -17.562 1 90.81 84 GLN B O 1
ATOM 2478 N N . SER B 1 85 ? -1.69 -17.469 -17.047 1 89.94 85 SER B N 1
ATOM 2479 C CA . SER B 1 85 ? -2.268 -18.688 -17.609 1 89.94 85 SER B CA 1
ATOM 2480 C C . SER B 1 85 ? -3.719 -18.469 -18.016 1 89.94 85 SER B C 1
ATOM 2482 O O . SER B 1 85 ? -4.285 -17.406 -17.797 1 89.94 85 SER B O 1
ATOM 2484 N N . ALA B 1 86 ? -4.207 -19.578 -18.625 1 95.69 86 ALA B N 1
ATOM 2485 C CA . ALA B 1 86 ? -5.656 -19.516 -18.812 1 95.69 86 ALA B CA 1
ATOM 2486 C C . ALA B 1 86 ? -6.363 -19.25 -17.484 1 95.69 86 ALA B C 1
ATOM 2488 O O . ALA B 1 86 ? -5.996 -19.812 -16.453 1 95.69 86 ALA B O 1
ATOM 2489 N N . ALA B 1 87 ? -7.289 -18.25 -17.578 1 97.5 87 ALA B N 1
ATOM 2490 C CA . ALA B 1 87 ? -7.938 -17.844 -16.328 1 97.5 87 ALA B CA 1
ATOM 2491 C C . ALA B 1 87 ? -9.414 -17.531 -16.562 1 97.5 87 ALA B C 1
ATOM 2493 O O . ALA B 1 87 ? -9.836 -17.281 -17.688 1 97.5 87 ALA B O 1
ATOM 2494 N N . GLU B 1 88 ? -10.117 -17.719 -15.523 1 98.38 88 GLU B N 1
ATOM 2495 C CA . GLU B 1 88 ? -11.523 -17.312 -15.469 1 98.38 88 GLU B CA 1
ATOM 2496 C C . GLU B 1 88 ? -11.758 -16.297 -14.359 1 98.38 88 GLU B C 1
ATOM 2498 O O . GLU B 1 88 ? -11.242 -16.438 -13.25 1 98.38 88 GLU B O 1
ATOM 2503 N N . VAL B 1 89 ? -12.516 -15.273 -14.695 1 98.5 89 VAL B N 1
ATOM 2504 C CA . VAL B 1 89 ? -12.859 -14.281 -13.68 1 98.5 89 VAL B CA 1
ATOM 2505 C C . VAL B 1 89 ? -14.367 -14.031 -13.688 1 98.5 89 VAL B C 1
ATOM 2507 O O . VAL B 1 89 ? -15.023 -14.188 -14.727 1 98.5 89 VAL B O 1
ATOM 2510 N N . TYR B 1 90 ? -14.945 -13.797 -12.57 1 98.62 90 TYR B N 1
ATOM 2511 C CA . TYR B 1 90 ? -16.312 -13.312 -12.422 1 98.62 90 TYR B CA 1
ATOM 2512 C C . TYR B 1 90 ? -16.344 -11.789 -12.391 1 98.62 90 TYR B C 1
ATOM 2514 O O . TYR B 1 90 ? -15.711 -11.164 -11.539 1 98.62 90 TYR B O 1
ATOM 2522 N N . ALA B 1 91 ? -17.031 -11.203 -13.305 1 98.69 91 ALA B N 1
ATOM 2523 C CA . ALA B 1 91 ? -17.062 -9.758 -13.477 1 98.69 91 ALA B CA 1
ATOM 2524 C C . ALA B 1 91 ? -18.391 -9.172 -13 1 98.69 91 ALA B C 1
ATOM 2526 O O . ALA B 1 91 ? -19.453 -9.617 -13.43 1 98.69 91 ALA B O 1
ATOM 2527 N N . ILE B 1 92 ? -18.312 -8.203 -12.133 1 98.44 92 ILE B N 1
ATOM 2528 C CA . ILE B 1 92 ? -19.484 -7.492 -11.641 1 98.44 92 ILE B CA 1
ATOM 2529 C C . ILE B 1 92 ? -19.406 -6.023 -12.047 1 98.44 92 ILE B C 1
ATOM 2531 O O . ILE B 1 92 ? -18.406 -5.352 -11.781 1 98.44 92 ILE B O 1
ATOM 2535 N N . GLU B 1 93 ? -20.422 -5.488 -12.648 1 98.12 93 GLU B N 1
ATOM 2536 C CA . GLU B 1 93 ? -20.438 -4.07 -13 1 98.12 93 GLU B CA 1
ATOM 2537 C C . GLU B 1 93 ? -20.422 -3.197 -11.75 1 98.12 93 GLU B C 1
ATOM 2539 O O . GLU B 1 93 ? -21.109 -3.508 -10.758 1 98.12 93 GLU B O 1
ATOM 2544 N N . PHE B 1 94 ? -19.734 -2.041 -11.859 1 97.19 94 PHE B N 1
ATOM 2545 C CA . PHE B 1 94 ? -19.578 -1.165 -10.703 1 97.19 94 PHE B CA 1
ATOM 2546 C C . PHE B 1 94 ? -20.938 -0.714 -10.18 1 97.19 94 PHE B C 1
ATOM 2548 O O . PHE B 1 94 ? -21.203 -0.816 -8.977 1 97.19 94 PHE B O 1
ATOM 2555 N N . PRO B 1 95 ? -21.875 -0.265 -11.039 1 96.94 95 PRO B N 1
ATOM 2556 C CA . PRO B 1 95 ? -23.156 0.197 -10.508 1 96.94 95 PRO B CA 1
ATOM 2557 C C . PRO B 1 95 ? -23.922 -0.907 -9.789 1 96.94 95 PRO B C 1
ATOM 2559 O O . PRO B 1 95 ? -24.609 -0.644 -8.789 1 96.94 95 PRO B O 1
ATOM 2562 N N . VAL B 1 96 ? -23.844 -2.109 -10.273 1 97.81 96 VAL B N 1
ATOM 2563 C CA . VAL B 1 96 ? -24.516 -3.246 -9.641 1 97.81 96 VAL B CA 1
ATOM 2564 C C . VAL B 1 96 ? -23.891 -3.518 -8.273 1 97.81 96 VAL B C 1
ATOM 2566 O O . VAL B 1 96 ? -24.609 -3.656 -7.281 1 97.81 96 VAL B O 1
ATOM 2569 N N . LEU B 1 97 ? -22.562 -3.58 -8.227 1 97.31 97 LEU B N 1
ATOM 2570 C CA . LEU B 1 97 ? -21.859 -3.781 -6.965 1 97.31 97 LEU B CA 1
ATOM 2571 C C . LEU B 1 97 ? -22.219 -2.695 -5.961 1 97.31 97 LEU B C 1
ATOM 2573 O O . LEU B 1 97 ? -22.578 -2.996 -4.816 1 97.31 97 LEU B O 1
ATOM 2577 N N . GLN B 1 98 ? -22.188 -1.479 -6.418 1 95.88 98 GLN B N 1
ATOM 2578 C CA . GLN B 1 98 ? -22.484 -0.352 -5.543 1 95.88 98 GLN B CA 1
ATOM 2579 C C . GLN B 1 98 ? -23.906 -0.465 -4.965 1 95.88 98 GLN B C 1
ATOM 2581 O O . GLN B 1 98 ? -24.109 -0.229 -3.771 1 95.88 98 GLN B O 1
ATOM 2586 N N . SER B 1 99 ? -24.797 -0.795 -5.789 1 96.31 99 SER B N 1
ATOM 2587 C CA . SER B 1 99 ? -26.188 -0.937 -5.352 1 96.31 99 SER B CA 1
ATOM 2588 C C . SER B 1 99 ? -26.312 -2.006 -4.27 1 96.31 99 SER B C 1
ATOM 2590 O O . SER B 1 99 ? -27.031 -1.815 -3.283 1 96.31 99 SER B O 1
ATOM 2592 N N . TYR B 1 100 ? -25.656 -3.1 -4.43 1 95.69 100 TYR B N 1
ATOM 2593 C CA . TYR B 1 100 ? -25.703 -4.18 -3.451 1 95.69 100 TYR B CA 1
ATOM 2594 C C . TYR B 1 100 ? -25.031 -3.766 -2.146 1 95.69 100 TYR B C 1
ATOM 2596 O O . TYR B 1 100 ? -25.516 -4.086 -1.061 1 95.69 100 TYR B O 1
ATOM 2604 N N . LEU B 1 101 ? -23.922 -3.055 -2.234 1 94.94 101 LEU B N 1
ATOM 2605 C CA . LEU B 1 101 ? -23.219 -2.588 -1.046 1 94.94 101 LEU B CA 1
ATOM 2606 C C . LEU B 1 101 ? -24.078 -1.617 -0.248 1 94.94 101 LEU B C 1
ATOM 2608 O O . LEU B 1 101 ? -24.062 -1.636 0.985 1 94.94 101 LEU B O 1
ATOM 2612 N N . GLU B 1 102 ? -24.828 -0.823 -0.909 1 93.88 102 GLU B N 1
ATOM 2613 C CA . GLU B 1 102 ? -25.656 0.192 -0.267 1 93.88 102 GLU B CA 1
ATOM 2614 C C . GLU B 1 102 ? -26.891 -0.431 0.373 1 93.88 102 GLU B C 1
ATOM 2616 O O . GLU B 1 102 ? -27.453 0.127 1.316 1 93.88 102 GLU B O 1
ATOM 2621 N N . LYS B 1 103 ? -27.297 -1.574 -0.062 1 92.38 103 LYS B N 1
ATOM 2622 C CA . LYS B 1 103 ? -28.562 -2.158 0.387 1 92.38 103 LYS B CA 1
ATOM 2623 C C . LYS B 1 103 ? -28.312 -3.287 1.385 1 92.38 103 LYS B C 1
ATOM 2625 O O . LYS B 1 103 ? -29.234 -3.678 2.119 1 92.38 103 LYS B O 1
ATOM 2630 N N . ARG B 1 104 ? -27.172 -3.773 1.357 1 91.69 104 ARG B N 1
ATOM 2631 C CA . ARG B 1 104 ? -26.859 -4.922 2.205 1 91.69 104 ARG B CA 1
ATOM 2632 C C . ARG B 1 104 ? -25.625 -4.656 3.049 1 91.69 104 ARG B C 1
ATOM 2634 O O . ARG B 1 104 ? -24.5 -4.938 2.617 1 91.69 104 ARG B O 1
ATOM 2641 N N . PRO B 1 105 ? -25.812 -4.367 4.297 1 89.94 105 PRO B N 1
ATOM 2642 C CA . PRO B 1 105 ? -24.672 -3.973 5.137 1 89.94 105 PRO B CA 1
ATOM 2643 C C . PRO B 1 105 ? -23.625 -5.07 5.266 1 89.94 105 PRO B C 1
ATOM 2645 O O . PRO B 1 105 ? -22.422 -4.781 5.281 1 89.94 105 PRO B O 1
ATOM 2648 N N . HIS B 1 106 ? -24.062 -6.273 5.297 1 91.75 106 HIS B N 1
ATOM 2649 C CA . HIS B 1 106 ? -23.141 -7.379 5.48 1 91.75 106 HIS B CA 1
ATOM 2650 C C . HIS B 1 106 ? -22.188 -7.496 4.297 1 91.75 106 HIS B C 1
ATOM 2652 O O . HIS B 1 106 ? -21.016 -7.855 4.473 1 91.75 106 HIS B O 1
ATOM 2658 N N . MET B 1 107 ? -22.641 -7.086 3.168 1 93.12 107 MET B N 1
ATOM 2659 C CA . MET B 1 107 ? -21.781 -7.145 1.985 1 93.12 107 MET B CA 1
ATO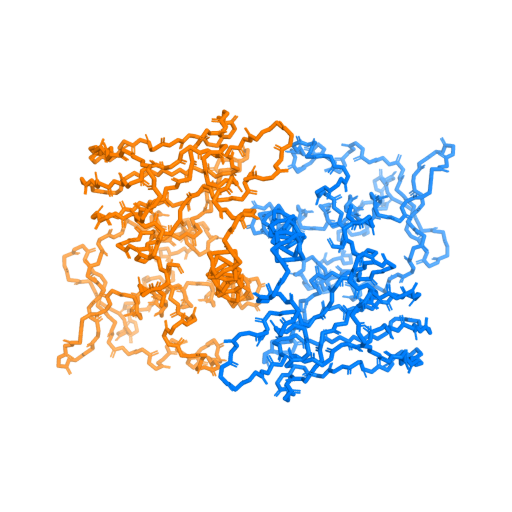M 2660 C C . MET B 1 107 ? -20.734 -6.035 2.014 1 93.12 107 MET B C 1
ATOM 2662 O O . MET B 1 107 ? -19.578 -6.254 1.64 1 93.12 107 MET B O 1
ATOM 2666 N N . ALA B 1 108 ? -21.172 -4.875 2.469 1 94.31 108 ALA B N 1
ATOM 2667 C CA . ALA B 1 108 ? -20.234 -3.76 2.59 1 94.31 108 ALA B CA 1
ATOM 2668 C C . ALA B 1 108 ? -19.156 -4.062 3.623 1 94.31 108 ALA B C 1
ATOM 2670 O O . ALA B 1 108 ? -17.969 -3.824 3.381 1 94.31 108 ALA B O 1
ATOM 2671 N N . VAL B 1 109 ? -19.562 -4.633 4.684 1 94.5 109 VAL B N 1
ATOM 2672 C CA . VAL B 1 109 ? -18.625 -4.98 5.75 1 94.5 109 VAL B CA 1
ATOM 2673 C C . VAL B 1 109 ? -17.688 -6.082 5.273 1 94.5 109 VAL B C 1
ATOM 2675 O O . VAL B 1 109 ? -16.484 -6.047 5.562 1 94.5 109 VAL B O 1
ATOM 2678 N N . ASN B 1 110 ? -18.203 -7.031 4.566 1 93.69 110 ASN B N 1
ATOM 2679 C CA . ASN B 1 110 ? -17.359 -8.094 4.012 1 93.69 110 ASN B CA 1
ATOM 2680 C C . ASN B 1 110 ? -16.297 -7.531 3.068 1 93.69 110 ASN B C 1
ATOM 2682 O O . ASN B 1 110 ? -15.141 -7.941 3.123 1 93.69 110 ASN B O 1
ATOM 2686 N N . LEU B 1 111 ? -16.688 -6.621 2.242 1 94.69 111 LEU B N 1
ATOM 2687 C CA . LEU B 1 111 ? -15.734 -6.016 1.332 1 94.69 111 LEU B CA 1
ATOM 2688 C C . LEU B 1 111 ? -14.703 -5.191 2.102 1 94.69 111 LEU B C 1
ATOM 2690 O O . LEU B 1 111 ? -13.516 -5.199 1.761 1 94.69 111 LEU B O 1
ATOM 2694 N N . LEU B 1 112 ? -15.141 -4.551 3.129 1 94.06 112 LEU B N 1
ATOM 2695 C CA . LEU B 1 112 ? -14.227 -3.809 3.994 1 94.06 112 LEU B CA 1
ATOM 2696 C C . LEU B 1 112 ? -13.188 -4.738 4.605 1 94.06 112 LEU B C 1
ATOM 2698 O O . LEU B 1 112 ? -12 -4.395 4.664 1 94.06 112 LEU B O 1
ATOM 2702 N N . ARG B 1 113 ? -13.625 -5.875 5.016 1 93.75 113 ARG B N 1
ATOM 2703 C CA . ARG B 1 113 ? -12.727 -6.875 5.582 1 93.75 113 ARG B CA 1
ATOM 2704 C C . ARG B 1 113 ? -11.68 -7.309 4.562 1 93.75 113 ARG B C 1
ATOM 2706 O O . ARG B 1 113 ? -10.492 -7.41 4.887 1 93.75 113 ARG B O 1
ATOM 2713 N N . ILE B 1 114 ? -12.094 -7.504 3.408 1 93.38 114 ILE B N 1
ATOM 2714 C CA . ILE B 1 114 ? -11.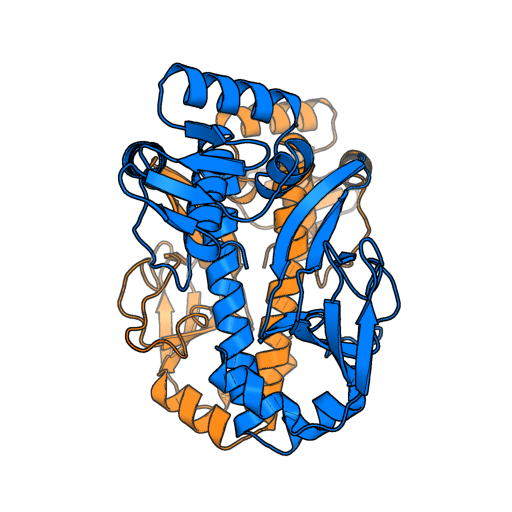211 -7.965 2.342 1 93.38 114 ILE B CA 1
ATOM 2715 C C . ILE B 1 114 ? -10.188 -6.883 2.02 1 93.38 114 ILE B C 1
ATOM 2717 O O . ILE B 1 114 ? -8.984 -7.156 1.949 1 93.38 114 ILE B O 1
ATOM 2721 N N . ILE B 1 115 ? -10.641 -5.691 1.891 1 93.06 115 ILE B N 1
ATOM 2722 C CA . ILE B 1 115 ? -9.766 -4.586 1.511 1 93.06 115 ILE B CA 1
ATOM 2723 C C . ILE B 1 115 ? -8.781 -4.297 2.639 1 93.06 115 ILE B C 1
ATOM 2725 O O . ILE B 1 115 ? -7.609 -4.008 2.387 1 93.06 115 ILE B O 1
ATOM 2729 N N . SER B 1 116 ? -9.234 -4.355 3.852 1 92.25 116 SER B N 1
ATOM 2730 C CA . SER B 1 116 ? -8.359 -4.145 4.996 1 92.25 116 SER B CA 1
ATOM 2731 C C . SER B 1 116 ? -7.246 -5.184 5.043 1 92.25 116 SER B C 1
ATOM 2733 O O . SER B 1 116 ? -6.086 -4.852 5.297 1 92.25 116 SER B O 1
ATOM 2735 N N . ALA B 1 117 ? -7.617 -6.387 4.805 1 91.19 117 ALA B N 1
ATOM 2736 C CA . ALA B 1 117 ? -6.629 -7.461 4.77 1 91.19 117 ALA B CA 1
ATOM 2737 C C . ALA B 1 117 ? -5.617 -7.238 3.648 1 91.19 117 ALA B C 1
ATOM 2739 O O . ALA B 1 117 ? -4.418 -7.473 3.83 1 91.19 117 ALA B O 1
ATOM 2740 N N . HIS B 1 118 ? -6.062 -6.766 2.547 1 91.38 118 HIS B N 1
ATOM 2741 C CA . HIS B 1 118 ? -5.188 -6.457 1.422 1 91.38 118 HIS B CA 1
ATOM 2742 C C . HIS B 1 118 ? -4.203 -5.348 1.776 1 91.38 118 HIS B C 1
ATOM 2744 O O . HIS B 1 118 ? -3.021 -5.43 1.435 1 91.38 118 HIS B O 1
ATOM 2750 N N . MET B 1 119 ? -4.688 -4.422 2.434 1 91.94 119 MET B N 1
ATOM 2751 C CA . MET B 1 119 ? -3.842 -3.301 2.828 1 91.94 119 MET B CA 1
ATOM 2752 C C . MET B 1 119 ? -2.752 -3.756 3.795 1 91.94 119 MET B C 1
ATOM 2754 O O . MET B 1 119 ? -1.595 -3.355 3.664 1 91.94 119 MET B O 1
ATOM 2758 N N . ARG B 1 120 ? -3.113 -4.586 4.684 1 90.88 120 ARG B N 1
ATOM 2759 C CA . ARG B 1 120 ? -2.131 -5.094 5.633 1 90.88 120 ARG B CA 1
ATOM 2760 C C . ARG B 1 120 ? -1.044 -5.895 4.926 1 90.88 120 ARG B C 1
ATOM 2762 O O . ARG B 1 120 ? 0.143 -5.738 5.219 1 90.88 120 ARG B O 1
ATOM 2769 N N . LYS B 1 121 ? -1.444 -6.691 3.996 1 91.81 121 LYS B N 1
ATOM 2770 C CA . LYS B 1 121 ? -0.488 -7.457 3.199 1 91.81 121 LYS B CA 1
ATOM 2771 C C . LYS B 1 121 ? 0.47 -6.531 2.455 1 91.81 121 LYS B C 1
ATOM 2773 O O . LYS B 1 121 ? 1.684 -6.75 2.461 1 91.81 121 LYS B O 1
ATOM 2778 N N . GLN B 1 122 ? -0.104 -5.547 1.903 1 92 122 GLN B N 1
ATOM 2779 C CA . GLN B 1 122 ? 0.686 -4.633 1.084 1 92 122 GLN B CA 1
ATOM 2780 C C . GLN B 1 122 ? 1.678 -3.848 1.937 1 92 122 GLN B C 1
ATOM 2782 O O . GLN B 1 122 ? 2.801 -3.58 1.504 1 92 122 GLN B O 1
ATOM 2787 N N . HIS B 1 123 ? 1.291 -3.508 3.092 1 90.81 123 HIS B N 1
ATOM 2788 C CA . HIS B 1 123 ? 2.186 -2.744 3.953 1 90.81 123 HIS B CA 1
ATOM 2789 C C . HIS B 1 123 ? 3.4 -3.572 4.359 1 90.81 123 HIS B C 1
ATOM 2791 O O . HIS B 1 123 ? 4.52 -3.053 4.418 1 90.81 123 HIS B O 1
ATOM 2797 N N . THR B 1 124 ? 3.176 -4.82 4.652 1 90.19 124 THR B N 1
ATOM 2798 C CA . THR B 1 124 ? 4.305 -5.676 4.996 1 90.19 124 THR B CA 1
ATOM 2799 C C . THR B 1 124 ? 5.23 -5.859 3.799 1 90.19 124 THR B C 1
ATOM 2801 O O . THR B 1 124 ? 6.457 -5.848 3.945 1 90.19 124 THR B O 1
ATOM 2804 N N . LYS B 1 125 ? 4.641 -5.988 2.709 1 92.88 125 LYS B N 1
ATOM 2805 C CA . LYS B 1 125 ? 5.418 -6.16 1.488 1 92.88 125 LYS B CA 1
ATOM 2806 C C . LYS B 1 125 ? 6.242 -4.914 1.178 1 92.88 125 LYS B C 1
ATOM 2808 O O . LYS B 1 125 ? 7.449 -5.008 0.938 1 92.88 125 LYS B O 1
ATOM 2813 N N . PHE B 1 126 ? 5.66 -3.795 1.267 1 92.56 126 PHE B N 1
ATOM 2814 C CA . PHE B 1 126 ? 6.336 -2.555 0.907 1 92.56 126 PHE B CA 1
ATOM 2815 C C . PHE B 1 126 ? 7.398 -2.197 1.939 1 92.56 126 PHE B C 1
ATOM 2817 O O . PHE B 1 126 ? 8.438 -1.641 1.596 1 92.56 126 PHE B O 1
ATOM 2824 N N . ARG B 1 127 ? 7.043 -2.523 3.115 1 90.5 127 ARG B N 1
ATOM 2825 C CA . ARG B 1 127 ? 8.07 -2.365 4.141 1 90.5 127 ARG B CA 1
ATOM 2826 C C . ARG B 1 127 ? 9.344 -3.115 3.758 1 90.5 127 ARG B C 1
ATOM 2828 O O . ARG B 1 127 ? 10.438 -2.539 3.756 1 90.5 127 ARG B O 1
ATOM 2835 N N . ASP B 1 128 ? 9.203 -4.367 3.422 1 91.62 128 ASP B N 1
ATOM 2836 C CA . ASP B 1 128 ? 10.352 -5.199 3.096 1 91.62 128 ASP B CA 1
ATOM 2837 C C . ASP B 1 128 ? 11.086 -4.664 1.867 1 91.62 128 ASP B C 1
ATOM 2839 O O . ASP B 1 128 ? 12.32 -4.641 1.835 1 91.62 128 ASP B O 1
ATOM 2843 N N . LEU B 1 129 ? 10.336 -4.23 0.907 1 93.81 129 LEU B N 1
ATOM 2844 C CA . LEU B 1 129 ? 10.922 -3.768 -0.345 1 93.81 129 LEU B CA 1
ATOM 2845 C C . LEU B 1 129 ? 11.688 -2.463 -0.139 1 93.81 129 LEU B C 1
ATOM 2847 O O . LEU B 1 129 ? 12.703 -2.221 -0.8 1 93.81 129 LEU B O 1
ATOM 2851 N N . LEU B 1 130 ? 11.234 -1.699 0.801 1 93.38 130 LEU B N 1
ATOM 2852 C CA . LEU B 1 130 ? 11.766 -0.348 0.936 1 93.38 130 LEU B CA 1
ATOM 2853 C C . LEU B 1 130 ? 12.852 -0.297 2.008 1 93.38 130 LEU B C 1
ATOM 2855 O O . LEU B 1 130 ? 13.781 0.508 1.918 1 93.38 130 LEU B O 1
ATOM 2859 N N . LEU B 1 131 ? 12.828 -1.214 2.984 1 89.94 131 LEU B N 1
ATOM 2860 C CA . LEU B 1 131 ? 13.648 -0.966 4.168 1 89.94 131 LEU B CA 1
ATOM 2861 C C . LEU B 1 131 ? 14.789 -1.97 4.262 1 89.94 131 LEU B C 1
ATOM 2863 O O . LEU B 1 131 ? 15.734 -1.77 5.027 1 89.94 131 LEU B O 1
ATOM 2867 N N . TYR B 1 132 ? 14.75 -2.982 3.475 1 89.12 132 TYR B N 1
ATOM 2868 C CA . TYR B 1 132 ? 15.742 -4.023 3.713 1 89.12 132 TYR B CA 1
ATOM 2869 C C . TYR B 1 132 ? 16.688 -4.16 2.525 1 89.12 132 TYR B C 1
ATOM 2871 O O . TYR B 1 132 ? 17.375 -5.176 2.383 1 89.12 132 TYR B O 1
ATOM 2879 N N . GLY B 1 133 ? 16.656 -3.223 1.675 1 88.19 133 GLY B N 1
ATOM 2880 C CA . GLY B 1 133 ? 17.562 -3.207 0.544 1 88.19 133 GLY B CA 1
ATOM 2881 C C . GLY B 1 133 ? 17.234 -4.25 -0.508 1 88.19 133 GLY B C 1
ATOM 2882 O O . GLY B 1 133 ? 16.234 -4.969 -0.383 1 88.19 133 GLY B O 1
ATOM 2883 N N . LYS B 1 134 ? 18.094 -4.383 -1.438 1 91.69 134 LYS B N 1
ATOM 2884 C CA . LYS B 1 134 ? 17.844 -5.273 -2.57 1 91.69 134 LYS B CA 1
ATOM 2885 C C . LYS B 1 134 ? 17.797 -6.73 -2.125 1 91.69 134 LYS B C 1
ATOM 2887 O O . LYS B 1 134 ? 16.953 -7.5 -2.588 1 91.69 134 LYS B O 1
ATOM 2892 N N . LYS B 1 135 ? 18.672 -7.082 -1.217 1 93.62 135 LYS B N 1
ATOM 2893 C CA . LYS B 1 135 ? 18.688 -8.445 -0.704 1 93.62 135 LYS B CA 1
ATOM 2894 C C . LYS B 1 135 ? 17.391 -8.758 0.055 1 93.62 135 LYS B C 1
ATOM 2896 O O . LYS B 1 135 ? 16.766 -9.797 -0.174 1 93.62 135 LYS B O 1
ATOM 2901 N N . GLY B 1 136 ? 17.094 -7.801 0.894 1 93.44 136 GLY B N 1
ATOM 2902 C CA . GLY B 1 136 ? 15.859 -7.988 1.64 1 93.44 136 GLY B CA 1
ATOM 2903 C C . GLY B 1 136 ? 14.633 -8.062 0.753 1 93.44 136 GLY B C 1
ATOM 2904 O O . GLY B 1 136 ? 13.711 -8.836 1.021 1 93.44 136 GLY B O 1
ATOM 2905 N N . ALA B 1 137 ? 14.672 -7.281 -0.272 1 95.25 137 ALA B N 1
ATOM 2906 C CA . ALA B 1 137 ? 13.555 -7.285 -1.216 1 95.25 137 ALA B CA 1
ATOM 2907 C C . ALA B 1 137 ? 13.414 -8.641 -1.898 1 95.25 137 ALA B C 1
ATOM 2909 O O . ALA B 1 137 ? 12.32 -9.195 -1.974 1 95.25 137 ALA B O 1
ATOM 2910 N N . LEU B 1 138 ? 14.523 -9.188 -2.328 1 97.06 138 LEU B N 1
ATOM 2911 C CA . LEU B 1 138 ? 14.484 -10.492 -2.986 1 97.06 138 LEU B CA 1
ATOM 2912 C C . LEU B 1 138 ? 14.109 -11.594 -1.998 1 97.06 138 LEU B C 1
ATOM 2914 O O . LEU B 1 138 ? 13.234 -12.414 -2.281 1 97.06 138 LEU B O 1
ATOM 2918 N N . TYR B 1 139 ? 14.742 -11.562 -0.811 1 97.12 139 TYR B N 1
ATOM 2919 C CA . TYR B 1 139 ? 14.508 -12.617 0.169 1 97.12 139 TYR B CA 1
ATOM 2920 C C . TYR B 1 139 ? 13.055 -12.609 0.637 1 97.12 139 TYR B C 1
ATOM 2922 O O . TYR B 1 139 ? 12.422 -13.664 0.741 1 97.12 139 TYR B O 1
ATOM 2930 N N . SER B 1 140 ? 12.586 -11.43 0.875 1 96 140 SER B N 1
ATOM 2931 C CA . SER B 1 140 ? 11.195 -11.336 1.298 1 96 140 SER B CA 1
ATOM 2932 C C . SER B 1 140 ? 10.25 -11.82 0.199 1 96 140 SER B C 1
ATOM 2934 O O . SER B 1 140 ? 9.227 -12.453 0.482 1 96 140 SER B O 1
ATOM 2936 N N . THR B 1 141 ? 10.57 -11.555 -1.034 1 96.75 141 THR B N 1
ATOM 2937 C CA . THR B 1 141 ? 9.766 -12.008 -2.164 1 96.75 141 THR B CA 1
ATOM 2938 C C . THR B 1 141 ? 9.758 -13.531 -2.248 1 96.75 141 THR B C 1
ATOM 2940 O O . THR B 1 141 ? 8.703 -14.141 -2.416 1 96.75 141 THR B O 1
ATOM 2943 N N . LEU B 1 142 ? 10.914 -14.117 -2.051 1 97.25 142 LEU B N 1
ATOM 2944 C CA . LEU B 1 142 ? 11.016 -15.578 -2.082 1 97.25 142 LEU B CA 1
ATOM 2945 C C . LEU B 1 142 ? 10.211 -16.203 -0.954 1 97.25 142 LEU B C 1
ATOM 2947 O O . LEU B 1 142 ? 9.531 -17.219 -1.157 1 97.25 142 LEU B O 1
ATOM 2951 N N . ILE B 1 143 ? 10.266 -15.617 0.166 1 96.75 143 ILE B N 1
ATOM 2952 C CA . ILE B 1 143 ? 9.516 -16.094 1.317 1 96.75 143 ILE B CA 1
ATOM 2953 C C . ILE B 1 143 ? 8.023 -16.031 1.023 1 96.75 143 ILE B C 1
ATOM 2955 O O . ILE B 1 143 ? 7.285 -16.984 1.273 1 96.75 143 ILE B O 1
ATOM 2959 N N . ARG B 1 144 ? 7.59 -14.914 0.495 1 96 144 ARG B N 1
ATOM 2960 C CA . ARG B 1 144 ? 6.176 -14.742 0.168 1 96 144 ARG B CA 1
ATOM 2961 C C . ARG B 1 144 ? 5.73 -15.742 -0.893 1 96 144 ARG B C 1
ATOM 2963 O O . ARG B 1 144 ? 4.629 -16.297 -0.812 1 96 144 ARG B O 1
ATOM 2970 N N . LEU B 1 145 ? 6.602 -15.977 -1.842 1 95.62 145 LEU B N 1
ATOM 2971 C CA . LEU B 1 145 ? 6.293 -16.969 -2.867 1 95.62 145 LEU B CA 1
ATOM 2972 C C . LEU B 1 145 ? 6.195 -18.359 -2.264 1 95.62 145 LEU B C 1
ATOM 2974 O O . LEU B 1 145 ? 5.301 -19.141 -2.615 1 95.62 145 LEU B O 1
ATOM 2978 N N . ALA B 1 146 ? 7.09 -18.656 -1.4 1 95.94 146 ALA B N 1
ATOM 2979 C CA . ALA B 1 146 ? 7.066 -19.938 -0.713 1 95.94 146 ALA B CA 1
ATOM 2980 C C . ALA B 1 146 ? 5.781 -20.109 0.091 1 95.94 146 ALA B C 1
ATOM 2982 O O . ALA B 1 146 ? 5.188 -21.188 0.102 1 95.94 146 ALA B O 1
ATOM 2983 N N . ASN B 1 147 ? 5.359 -19.047 0.717 1 94.69 147 ASN B N 1
ATOM 2984 C CA . ASN B 1 147 ? 4.152 -19.094 1.533 1 94.69 147 ASN B CA 1
ATOM 2985 C C . ASN B 1 147 ? 2.904 -19.297 0.676 1 94.69 147 ASN B C 1
ATOM 2987 O O . ASN B 1 147 ? 1.94 -19.922 1.112 1 94.69 147 ASN B O 1
ATOM 2991 N N . SER B 1 148 ? 2.936 -18.797 -0.485 1 93.69 148 SER B N 1
ATOM 2992 C CA . SER B 1 148 ? 1.76 -18.828 -1.351 1 93.69 148 SER B CA 1
ATOM 2993 C C . SER B 1 148 ? 1.736 -20.094 -2.207 1 93.69 148 SER B C 1
ATOM 2995 O O . SER B 1 148 ? 0.674 -20.672 -2.43 1 93.69 148 SER B O 1
ATOM 2997 N N . TYR B 1 149 ? 2.916 -20.5 -2.613 1 93 149 TYR B N 1
ATOM 2998 C CA . TYR B 1 149 ? 2.955 -21.516 -3.656 1 93 149 TYR B CA 1
ATOM 2999 C C . TYR B 1 149 ? 3.998 -22.578 -3.34 1 93 149 TYR B C 1
ATOM 3001 O O . TYR B 1 149 ? 4.395 -23.344 -4.219 1 93 149 TYR B O 1
ATOM 3009 N N . GLY B 1 150 ? 4.445 -22.547 -2.193 1 95.12 150 GLY B N 1
ATOM 3010 C CA . GLY B 1 150 ? 5.453 -23.516 -1.797 1 95.12 150 GLY B CA 1
ATOM 3011 C C . GLY B 1 150 ? 4.891 -24.906 -1.57 1 95.12 150 GLY B C 1
ATOM 3012 O O . GLY B 1 150 ? 3.824 -25.062 -0.971 1 95.12 150 GLY B O 1
ATOM 3013 N N . LYS B 1 151 ? 5.539 -25.859 -2.072 1 96.19 151 LYS B N 1
ATOM 3014 C CA . LYS B 1 151 ? 5.281 -27.266 -1.783 1 96.19 151 LYS B CA 1
ATOM 3015 C C . LYS B 1 151 ? 6.398 -27.875 -0.93 1 96.19 151 LYS B C 1
ATOM 3017 O O . LYS B 1 151 ? 7.562 -27.875 -1.336 1 96.19 151 LYS B O 1
ATOM 3022 N N . GLU B 1 152 ? 5.969 -28.344 0.166 1 94.56 152 GLU B N 1
ATOM 3023 C CA . GLU B 1 152 ? 6.965 -28.922 1.06 1 94.56 152 GLU B CA 1
ATOM 3024 C C . GLU B 1 152 ? 7.59 -30.172 0.448 1 94.56 152 GLU B C 1
ATOM 3026 O O . GLU B 1 152 ? 6.887 -31 -0.148 1 94.56 152 GLU B O 1
ATOM 3031 N N . ALA B 1 153 ? 8.852 -30.219 0.552 1 92.38 153 ALA B N 1
ATOM 3032 C CA . ALA B 1 153 ? 9.625 -31.375 0.134 1 92.38 153 ALA B CA 1
ATOM 3033 C C . ALA B 1 153 ? 10.641 -31.781 1.205 1 92.38 153 ALA B C 1
ATOM 3035 O O . ALA B 1 153 ? 10.805 -31.078 2.203 1 92.38 153 ALA B O 1
ATOM 3036 N N . GLU B 1 154 ? 11.164 -32.969 1.178 1 88.25 154 GLU B N 1
ATOM 3037 C CA . GLU B 1 154 ? 12.055 -33.562 2.189 1 88.25 154 GLU B CA 1
ATOM 3038 C C . GLU B 1 154 ? 13.164 -32.562 2.559 1 88.25 154 GLU B C 1
ATOM 3040 O O . GLU B 1 154 ? 13.492 -32.406 3.736 1 88.25 154 GLU B O 1
ATOM 3045 N N . ASP B 1 155 ? 13.734 -31.828 1.552 1 90.81 155 ASP B N 1
ATOM 3046 C CA . ASP B 1 155 ? 14.906 -31.016 1.836 1 90.81 155 ASP B CA 1
ATOM 3047 C C . ASP B 1 155 ? 14.641 -29.547 1.51 1 90.81 155 ASP B C 1
ATOM 3049 O O . ASP B 1 155 ? 15.57 -28.797 1.183 1 90.81 155 ASP B O 1
ATOM 3053 N N . GLY B 1 156 ? 13.359 -29.219 1.687 1 96.81 156 GLY B N 1
ATOM 3054 C CA . GLY B 1 156 ? 13.133 -27.812 1.409 1 96.81 156 GLY B CA 1
ATOM 3055 C C . GLY B 1 156 ? 11.742 -27.516 0.881 1 96.81 156 GLY B C 1
ATOM 3056 O O . GLY B 1 156 ? 10.797 -28.266 1.168 1 96.81 156 GLY B O 1
ATOM 3057 N N . ILE B 1 157 ? 11.617 -26.344 0.262 1 98.06 157 ILE B N 1
ATOM 3058 C CA . ILE B 1 157 ? 10.336 -25.875 -0.258 1 98.06 157 ILE B CA 1
ATOM 3059 C C . ILE B 1 157 ? 10.461 -25.578 -1.752 1 98.06 157 ILE B C 1
ATOM 3061 O O . ILE B 1 157 ? 11.305 -24.781 -2.164 1 98.06 157 ILE B O 1
ATOM 3065 N N . LEU B 1 158 ? 9.656 -26.25 -2.543 1 97.62 158 LEU B N 1
ATOM 3066 C CA . LEU B 1 158 ? 9.625 -25.984 -3.979 1 97.62 158 LEU B CA 1
ATOM 3067 C C . LEU B 1 158 ? 8.57 -24.938 -4.316 1 97.62 158 LEU B C 1
ATOM 3069 O O . LEU B 1 158 ? 7.391 -25.109 -4.023 1 97.62 158 LEU B O 1
ATOM 3073 N N . ILE B 1 159 ? 9.008 -23.781 -4.844 1 96 159 ILE B N 1
ATOM 3074 C CA . ILE B 1 159 ? 8.055 -22.797 -5.344 1 96 159 ILE B CA 1
ATOM 3075 C C . ILE B 1 159 ? 7.434 -23.297 -6.645 1 96 159 ILE B C 1
ATOM 3077 O O . ILE B 1 159 ? 8.125 -23.422 -7.66 1 96 159 ILE B O 1
ATOM 3081 N N . SER B 1 160 ? 6.188 -23.469 -6.695 1 93.19 160 SER B N 1
ATOM 3082 C CA . SER B 1 160 ? 5.504 -24.234 -7.742 1 93.19 160 SER B CA 1
ATOM 3083 C C . SER B 1 160 ? 5.062 -23.328 -8.883 1 93.19 160 SER B C 1
ATOM 3085 O O . SER B 1 160 ? 4.316 -23.75 -9.766 1 93.19 160 SER B O 1
ATOM 3087 N N . VAL B 1 161 ? 5.414 -22.109 -8.867 1 90.88 161 VAL B N 1
ATOM 3088 C CA . VAL B 1 161 ? 5.074 -21.188 -9.945 1 90.88 161 VAL B CA 1
ATOM 3089 C C . VAL B 1 161 ? 6.332 -20.812 -10.727 1 90.88 161 VAL B C 1
ATOM 3091 O O . VAL B 1 161 ? 7.34 -20.422 -10.148 1 90.88 161 VAL B O 1
ATOM 3094 N N . PRO B 1 162 ? 6.262 -21.047 -11.977 1 89.88 162 PRO B N 1
ATOM 3095 C CA . PRO B 1 162 ? 7.406 -20.625 -12.797 1 89.88 162 PRO B CA 1
ATOM 3096 C C . PRO B 1 162 ? 7.477 -19.109 -12.992 1 89.88 162 PRO B C 1
ATOM 3098 O O . PRO B 1 162 ? 6.488 -18.484 -13.383 1 89.88 162 PRO B O 1
ATOM 3101 N N . LEU B 1 163 ? 8.523 -18.547 -12.617 1 91.75 163 LEU B N 1
ATOM 3102 C CA . LEU B 1 163 ? 8.773 -17.125 -12.836 1 91.75 163 LEU B CA 1
ATOM 3103 C C . LEU B 1 163 ? 10.133 -16.906 -13.5 1 91.75 163 LEU B C 1
ATOM 3105 O O . LEU B 1 163 ? 11.117 -17.547 -13.125 1 91.75 163 LEU B O 1
ATOM 3109 N N . THR B 1 164 ? 10.133 -16.078 -14.523 1 93.25 164 THR B N 1
ATOM 3110 C CA . THR B 1 164 ? 11.422 -15.656 -15.055 1 93.25 164 THR B CA 1
ATOM 3111 C C . THR B 1 164 ? 12.148 -14.75 -14.07 1 93.25 164 THR B C 1
ATOM 3113 O O . THR B 1 164 ? 11.531 -14.203 -13.148 1 93.25 164 THR B O 1
ATOM 3116 N N . ASN B 1 165 ? 13.484 -14.664 -14.273 1 94.94 165 ASN B N 1
ATOM 3117 C CA . ASN B 1 165 ? 14.25 -13.758 -13.43 1 94.94 165 ASN B CA 1
ATOM 3118 C C . ASN B 1 165 ? 13.742 -12.32 -13.531 1 94.94 165 ASN B C 1
ATOM 3120 O O . ASN B 1 165 ? 13.773 -11.57 -12.555 1 94.94 165 ASN B O 1
ATOM 3124 N N . GLN B 1 166 ? 13.227 -11.984 -14.68 1 94.75 166 GLN B N 1
ATOM 3125 C CA . GLN B 1 166 ? 12.672 -10.648 -14.859 1 94.75 166 GLN B CA 1
ATOM 3126 C C . GLN B 1 166 ? 11.398 -10.469 -14.031 1 94.75 166 GLN B C 1
ATOM 3128 O O . GLN B 1 166 ? 11.211 -9.438 -13.375 1 94.75 166 GLN B O 1
ATOM 3133 N N . GLU B 1 167 ? 10.57 -11.438 -14.094 1 93.38 167 GLU B N 1
ATOM 3134 C CA . GLU B 1 167 ? 9.344 -11.367 -13.312 1 93.38 167 GLU B CA 1
ATOM 3135 C C . GLU B 1 167 ? 9.641 -11.32 -11.82 1 93.38 167 GLU B C 1
ATOM 3137 O O . GLU B 1 167 ? 9.016 -10.555 -11.078 1 93.38 167 GLU B O 1
ATOM 3142 N N . LEU B 1 168 ? 10.586 -12.141 -11.461 1 95.81 168 LEU B N 1
ATOM 3143 C CA . LEU B 1 168 ? 11 -12.117 -10.062 1 95.81 168 LEU B CA 1
ATOM 3144 C C . LEU B 1 168 ? 11.57 -10.75 -9.688 1 95.81 168 LEU B C 1
ATOM 3146 O O . LEU B 1 168 ? 11.305 -10.25 -8.594 1 95.81 168 LEU B O 1
ATOM 3150 N N . ALA B 1 169 ? 12.336 -10.164 -10.555 1 96.62 169 ALA B N 1
ATOM 3151 C CA . ALA B 1 169 ? 12.867 -8.82 -10.344 1 96.62 169 ALA B CA 1
ATOM 3152 C C . ALA B 1 169 ? 11.742 -7.797 -10.203 1 96.62 169 ALA B C 1
ATOM 3154 O O . ALA B 1 169 ? 11.828 -6.891 -9.367 1 96.62 169 ALA B O 1
ATOM 3155 N N . ASN B 1 170 ? 10.68 -8 -10.922 1 95.81 170 ASN B N 1
ATOM 3156 C CA . ASN B 1 170 ? 9.539 -7.094 -10.867 1 95.81 170 ASN B CA 1
ATOM 3157 C C . ASN B 1 170 ? 8.836 -7.148 -9.516 1 95.81 170 ASN B C 1
ATOM 3159 O O . ASN B 1 170 ? 8.305 -6.145 -9.047 1 95.81 170 ASN B O 1
ATOM 3163 N N . TYR B 1 171 ? 8.891 -8.289 -8.852 1 96.06 171 TYR B N 1
ATOM 3164 C CA . TYR B 1 171 ? 8.273 -8.438 -7.535 1 96.06 171 TYR B CA 1
ATOM 3165 C C . TYR B 1 171 ? 9.148 -7.824 -6.449 1 96.06 171 TYR B C 1
ATOM 3167 O O . TYR B 1 171 ? 8.648 -7.43 -5.391 1 96.06 171 TYR B O 1
ATOM 3175 N N . SER B 1 172 ? 10.391 -7.715 -6.742 1 94.56 172 SER B N 1
ATOM 3176 C CA . SER B 1 172 ? 11.328 -7.227 -5.738 1 94.56 172 SER B CA 1
ATOM 3177 C C . SER B 1 172 ? 11.734 -5.785 -6.02 1 94.56 172 SER B C 1
ATOM 3179 O O . SER B 1 172 ? 12.594 -5.23 -5.332 1 94.56 172 SER B O 1
ATOM 3181 N N . ALA B 1 173 ? 11.117 -5.238 -7.078 1 91.88 173 ALA B N 1
ATOM 3182 C CA . ALA B 1 173 ? 11.406 -3.867 -7.492 1 91.88 173 ALA B CA 1
ATOM 3183 C C . ALA B 1 173 ? 12.906 -3.648 -7.668 1 91.88 173 ALA B C 1
ATOM 3185 O O . ALA B 1 173 ? 13.453 -2.654 -7.188 1 91.88 173 ALA B O 1
ATOM 3186 N N . THR B 1 174 ? 13.562 -4.586 -8.242 1 91.62 174 THR B N 1
ATOM 3187 C CA . THR B 1 174 ? 14.992 -4.5 -8.5 1 91.62 174 THR B CA 1
ATOM 3188 C C . THR B 1 174 ? 15.289 -4.734 -9.977 1 91.62 174 THR B C 1
ATOM 3190 O O . THR B 1 174 ? 14.398 -5.105 -10.742 1 91.62 174 THR B O 1
ATOM 3193 N N . ALA B 1 175 ? 16.516 -4.32 -10.312 1 91.81 175 ALA B N 1
ATOM 3194 C CA . ALA B 1 175 ? 16.984 -4.609 -11.672 1 91.81 175 ALA B CA 1
ATOM 3195 C C . ALA B 1 175 ? 17.281 -6.094 -11.844 1 91.81 175 ALA B C 1
ATOM 3197 O O . ALA B 1 175 ? 17.781 -6.742 -10.922 1 91.81 175 ALA B O 1
ATOM 3198 N N . ARG B 1 176 ? 17 -6.57 -13.055 1 93.75 176 ARG B N 1
ATOM 3199 C CA . ARG B 1 176 ? 17.203 -7.98 -13.367 1 93.75 176 ARG B CA 1
ATOM 3200 C C . ARG B 1 176 ? 18.656 -8.391 -13.102 1 93.75 176 ARG B C 1
ATOM 3202 O O . ARG B 1 176 ? 18.906 -9.492 -12.602 1 93.75 176 ARG B O 1
ATOM 3209 N N . GLU B 1 177 ? 19.562 -7.484 -13.406 1 95.5 177 GLU B N 1
ATOM 3210 C CA . GLU B 1 177 ? 20.969 -7.789 -13.234 1 95.5 177 GLU B CA 1
ATOM 3211 C C . GLU B 1 177 ? 21.312 -8.016 -11.766 1 95.5 177 GLU B C 1
ATOM 3213 O O . GLU B 1 177 ? 22.031 -8.961 -11.422 1 95.5 177 GLU B O 1
ATOM 3218 N N . SER B 1 178 ? 20.844 -7.164 -10.953 1 94.62 178 SER B N 1
ATOM 3219 C CA . SER B 1 178 ? 21.062 -7.293 -9.516 1 94.62 178 SER B CA 1
ATOM 3220 C C . SER B 1 178 ? 20.422 -8.562 -8.969 1 94.62 178 SER B C 1
ATOM 3222 O O . SER B 1 178 ? 21.016 -9.266 -8.148 1 94.62 178 SER B O 1
ATOM 3224 N N . LEU B 1 179 ? 19.266 -8.836 -9.445 1 96.38 179 LEU B N 1
ATOM 3225 C CA . LEU B 1 179 ? 18.547 -10.031 -9.023 1 96.38 179 LEU B CA 1
ATOM 3226 C C . LEU B 1 179 ? 19.328 -11.297 -9.391 1 96.38 179 LEU B C 1
ATOM 3228 O O . LEU B 1 179 ? 19.469 -12.195 -8.562 1 96.38 179 LEU B O 1
ATOM 3232 N N . ASN B 1 180 ? 19.828 -11.32 -10.586 1 96.88 180 ASN B N 1
ATOM 3233 C CA . ASN B 1 180 ? 20.578 -12.477 -11.047 1 96.88 180 ASN B CA 1
ATOM 3234 C C . ASN B 1 180 ? 21.812 -12.727 -10.18 1 96.88 180 ASN B C 1
ATOM 3236 O O . ASN B 1 180 ? 22.141 -13.867 -9.867 1 96.88 180 ASN B O 1
ATOM 3240 N N . ARG B 1 181 ? 22.422 -11.656 -9.859 1 97.56 181 ARG B N 1
ATOM 3241 C CA . ARG B 1 181 ? 23.609 -11.766 -9.008 1 97.56 181 ARG B CA 1
ATOM 3242 C C . ARG B 1 181 ? 23.25 -12.359 -7.652 1 97.56 181 ARG B C 1
ATOM 3244 O O . ARG B 1 181 ? 23.938 -13.258 -7.16 1 97.56 181 ARG B O 1
ATOM 3251 N N . MET B 1 182 ? 22.266 -11.914 -7.094 1 97.31 182 MET B N 1
ATOM 3252 C CA . MET B 1 182 ? 21.859 -12.359 -5.766 1 97.31 182 MET B CA 1
ATOM 3253 C C . MET B 1 182 ? 21.391 -13.812 -5.809 1 97.31 182 MET B C 1
ATOM 3255 O O . MET B 1 182 ? 21.672 -14.586 -4.895 1 97.31 182 MET B O 1
ATOM 3259 N N . LEU B 1 183 ? 20.672 -14.164 -6.832 1 97.5 183 LEU B N 1
ATOM 3260 C CA . LEU B 1 183 ? 20.234 -15.547 -6.996 1 97.5 183 LEU B CA 1
ATOM 3261 C C . LEU B 1 183 ? 21.438 -16.484 -7.148 1 97.5 183 LEU B C 1
ATOM 3263 O O . LEU B 1 183 ? 21.453 -17.578 -6.582 1 97.5 183 LEU B O 1
ATOM 3267 N N . SER B 1 184 ? 22.344 -16 -7.914 1 97.94 184 SER B N 1
ATOM 3268 C CA . SER B 1 184 ? 23.578 -16.781 -8.094 1 97.94 184 SER B CA 1
ATOM 3269 C C . SER B 1 184 ? 24.297 -16.984 -6.77 1 97.94 184 SER B C 1
ATOM 3271 O O . SER B 1 184 ? 24.797 -18.078 -6.496 1 97.94 184 SER B O 1
ATOM 3273 N N . GLU B 1 185 ? 24.344 -15.961 -5.984 1 97.88 185 GLU B N 1
ATOM 3274 C CA . GLU B 1 185 ? 24.984 -16.047 -4.672 1 97.88 185 GLU B CA 1
ATOM 3275 C C . GLU B 1 185 ? 24.25 -17.031 -3.768 1 97.88 185 GLU B C 1
ATOM 3277 O O . GLU B 1 185 ? 24.891 -17.828 -3.072 1 97.88 185 GLU B O 1
ATOM 3282 N N . LEU B 1 186 ? 22.969 -17 -3.785 1 98 186 LEU B N 1
ATOM 3283 C CA . LEU B 1 186 ? 22.172 -17.922 -2.979 1 98 186 LEU B CA 1
ATOM 3284 C C . LEU B 1 186 ? 22.375 -19.359 -3.43 1 98 186 LEU B C 1
ATOM 3286 O O . LEU B 1 186 ? 22.453 -20.266 -2.6 1 98 186 LEU B O 1
ATOM 3290 N N . LYS B 1 187 ? 22.453 -19.531 -4.715 1 97.94 187 LYS B N 1
ATOM 3291 C CA . LYS B 1 187 ? 22.688 -20.859 -5.277 1 97.94 187 LYS B CA 1
ATOM 3292 C C . LYS B 1 187 ? 24.047 -21.391 -4.855 1 97.94 187 LYS B C 1
ATOM 3294 O O . LYS B 1 187 ? 24.172 -22.531 -4.418 1 97.94 187 LYS B O 1
ATOM 3299 N N . LYS B 1 188 ? 25.031 -20.594 -4.973 1 98 188 LYS B N 1
ATOM 3300 C CA . LYS B 1 188 ? 26.391 -20.969 -4.609 1 98 188 LYS B CA 1
ATOM 3301 C C . LYS B 1 188 ? 26.484 -21.312 -3.127 1 98 188 LYS B C 1
ATOM 3303 O O . LYS B 1 188 ? 27.234 -22.219 -2.744 1 98 188 LYS B O 1
ATOM 3308 N N . ALA B 1 189 ? 25.75 -20.609 -2.363 1 97.44 189 ALA B N 1
ATOM 3309 C CA . ALA B 1 189 ? 25.766 -20.828 -0.917 1 97.44 189 ALA B CA 1
ATOM 3310 C C . ALA B 1 189 ? 24.906 -22.031 -0.536 1 97.44 189 ALA B C 1
ATOM 3312 O O . ALA B 1 189 ? 24.859 -22.406 0.635 1 97.44 189 ALA B O 1
ATOM 3313 N N . GLY B 1 190 ? 24.219 -22.578 -1.493 1 97.38 190 GLY B N 1
ATOM 3314 C CA . GLY B 1 190 ? 23.422 -23.766 -1.256 1 97.38 190 GLY B CA 1
ATOM 3315 C C . GLY B 1 190 ? 22.078 -23.453 -0.6 1 97.38 190 GLY B C 1
ATOM 3316 O O . GLY B 1 190 ? 21.469 -24.328 0.003 1 97.38 190 GLY B O 1
ATOM 3317 N N . ILE B 1 191 ? 21.656 -22.25 -0.681 1 98.25 191 ILE B N 1
ATOM 3318 C CA . ILE B 1 191 ? 20.406 -21.828 -0.047 1 98.25 191 ILE B CA 1
ATOM 3319 C C . ILE B 1 191 ? 19.234 -22.109 -0.971 1 98.25 191 ILE B C 1
ATOM 3321 O O . ILE B 1 191 ? 18.141 -22.453 -0.507 1 98.25 191 ILE B O 1
ATOM 3325 N N . ILE B 1 192 ? 19.453 -21.906 -2.256 1 98.19 192 ILE B N 1
ATOM 3326 C CA . ILE B 1 192 ? 18.422 -22.266 -3.24 1 98.19 192 ILE B CA 1
ATOM 3327 C C . ILE B 1 192 ? 19.031 -23.125 -4.332 1 98.19 192 ILE B C 1
ATOM 3329 O O . ILE B 1 192 ? 20.266 -23.219 -4.457 1 98.19 192 ILE B O 1
ATOM 3333 N N . GLU B 1 193 ? 18.188 -23.812 -5.039 1 96.94 193 GLU B N 1
ATOM 3334 C CA . GLU B 1 193 ? 18.547 -24.578 -6.238 1 96.94 193 GLU B CA 1
ATOM 3335 C C . GLU B 1 193 ? 17.438 -24.516 -7.281 1 96.94 193 GLU B C 1
ATOM 3337 O O . GLU B 1 193 ? 16.266 -24.281 -6.941 1 96.94 193 GLU B O 1
ATOM 3342 N N . TYR B 1 194 ? 17.875 -24.656 -8.492 1 95.56 194 TYR B N 1
ATOM 3343 C CA . TYR B 1 194 ? 16.859 -24.719 -9.547 1 95.56 194 TYR B CA 1
ATOM 3344 C C . TYR B 1 194 ? 16.516 -26.156 -9.891 1 95.56 194 TYR B C 1
ATOM 3346 O O . TYR B 1 194 ? 17.391 -27 -10.031 1 95.56 194 TYR B O 1
ATOM 3354 N N . ARG B 1 195 ? 15.312 -26.391 -9.922 1 94.75 195 ARG B N 1
ATOM 3355 C CA . ARG B 1 195 ? 14.758 -27.625 -10.461 1 94.75 195 ARG B CA 1
ATOM 3356 C C . ARG B 1 195 ? 13.945 -27.359 -11.719 1 94.75 195 ARG B C 1
ATOM 3358 O O . ARG B 1 195 ? 12.734 -27.109 -11.641 1 94.75 195 ARG B O 1
ATOM 3365 N N . GLY B 1 196 ? 14.648 -27.453 -12.836 1 92.5 196 GLY B N 1
ATOM 3366 C CA . GLY B 1 196 ? 14.055 -26.922 -14.055 1 92.5 196 GLY B CA 1
ATOM 3367 C C . GLY B 1 196 ? 13.922 -25.406 -14.039 1 92.5 196 GLY B C 1
ATOM 3368 O O . GLY B 1 196 ? 14.914 -24.703 -13.859 1 92.5 196 GLY B O 1
ATOM 3369 N N . HIS B 1 197 ? 12.68 -25.016 -14.172 1 91.69 197 HIS B N 1
ATOM 3370 C CA . HIS B 1 197 ? 12.414 -23.578 -14.18 1 91.69 197 HIS B CA 1
ATOM 3371 C C . HIS B 1 197 ? 11.891 -23.109 -12.828 1 91.69 197 HIS B C 1
ATOM 3373 O O . HIS B 1 197 ? 11.5 -21.953 -12.68 1 91.69 197 HIS B O 1
ATOM 3379 N N . LEU B 1 198 ? 11.938 -24.031 -11.867 1 96.06 198 LEU B N 1
ATOM 3380 C CA . LEU B 1 198 ? 11.375 -23.703 -10.562 1 96.06 198 LEU B CA 1
ATOM 3381 C C . LEU B 1 198 ? 12.477 -23.453 -9.539 1 96.06 198 LEU B C 1
ATOM 3383 O O . LEU B 1 198 ? 13.547 -24.078 -9.609 1 96.06 198 LEU B O 1
ATOM 3387 N N . ILE B 1 199 ? 12.195 -22.625 -8.609 1 97.19 199 ILE B N 1
ATOM 3388 C CA . ILE B 1 199 ? 13.141 -22.344 -7.531 1 97.19 199 ILE B CA 1
ATOM 3389 C C . ILE B 1 199 ? 12.852 -23.266 -6.344 1 97.19 199 ILE B C 1
ATOM 3391 O O . ILE B 1 199 ? 11.703 -23.391 -5.914 1 97.19 199 ILE B O 1
ATOM 3395 N N . PHE B 1 200 ? 13.859 -23.969 -5.91 1 98.12 200 PHE B N 1
ATOM 3396 C CA . PHE B 1 200 ? 13.828 -24.797 -4.715 1 98.12 200 PHE B CA 1
ATOM 3397 C C . PHE B 1 200 ? 14.609 -24.156 -3.578 1 98.12 200 PHE B C 1
ATOM 3399 O O . PHE B 1 200 ? 15.812 -23.922 -3.697 1 98.12 200 PHE B O 1
ATOM 3406 N N . ILE B 1 201 ? 13.891 -23.828 -2.516 1 98.5 201 ILE B N 1
ATOM 3407 C CA . ILE B 1 201 ? 14.531 -23.203 -1.363 1 98.5 201 ILE B CA 1
ATOM 3408 C C . ILE B 1 201 ? 14.969 -24.281 -0.369 1 98.5 201 ILE B C 1
ATOM 3410 O O . ILE B 1 201 ? 14.133 -24.953 0.238 1 98.5 201 ILE B O 1
ATOM 3414 N N . LYS B 1 202 ? 16.188 -24.359 -0.124 1 98.06 202 LYS B N 1
ATOM 3415 C CA . LYS B 1 202 ? 16.75 -25.391 0.75 1 98.06 202 LYS B CA 1
ATOM 3416 C C . LYS B 1 202 ? 16.797 -24.906 2.199 1 98.06 202 LYS B C 1
ATOM 3418 O O . LYS B 1 202 ? 16.719 -25.719 3.127 1 98.06 202 LYS B O 1
ATOM 3423 N N . ASP B 1 203 ? 16.938 -23.672 2.312 1 97.44 203 ASP B N 1
ATOM 3424 C CA . ASP B 1 203 ? 17.062 -23.125 3.654 1 97.44 203 ASP B CA 1
ATOM 3425 C C . ASP B 1 203 ? 16.266 -21.828 3.789 1 97.44 203 ASP B C 1
ATOM 3427 O O . ASP B 1 203 ? 16.844 -20.734 3.738 1 97.44 203 ASP B O 1
ATOM 3431 N N . ILE B 1 204 ? 15.031 -21.969 4.141 1 96.75 204 ILE B N 1
ATOM 3432 C CA . ILE B 1 204 ? 14.141 -20.812 4.25 1 96.75 204 ILE B CA 1
ATOM 3433 C C . ILE B 1 204 ? 14.531 -19.984 5.469 1 96.75 204 ILE B C 1
ATOM 3435 O O . ILE B 1 204 ? 14.344 -18.766 5.473 1 96.75 204 ILE B O 1
ATOM 3439 N N . ASN B 1 205 ? 15.07 -20.641 6.449 1 95.81 205 ASN B N 1
ATOM 3440 C CA . ASN B 1 205 ? 15.453 -19.938 7.668 1 95.81 205 ASN B CA 1
ATOM 3441 C C . ASN B 1 205 ? 16.594 -18.953 7.418 1 95.81 205 ASN B C 1
ATOM 3443 O O . ASN B 1 205 ? 16.672 -17.906 8.047 1 95.81 205 ASN B O 1
ATOM 3447 N N . TYR B 1 206 ? 17.469 -19.359 6.574 1 96.94 206 TYR B N 1
ATOM 3448 C CA . TYR B 1 206 ? 18.531 -18.438 6.184 1 96.94 206 TYR B CA 1
ATOM 3449 C C . TYR B 1 206 ? 17.953 -17.125 5.672 1 96.94 206 TYR B C 1
ATOM 3451 O O . TYR B 1 206 ? 18.406 -16.047 6.062 1 96.94 206 TYR B O 1
ATOM 3459 N N . LEU B 1 207 ? 16.938 -17.172 4.777 1 96.56 207 LEU B N 1
ATOM 3460 C CA . LEU B 1 207 ? 16.297 -15.992 4.207 1 96.56 207 LEU B CA 1
ATOM 3461 C C . LEU B 1 207 ? 15.602 -15.18 5.293 1 96.56 207 LEU B C 1
ATOM 3463 O O . LEU B 1 207 ? 15.75 -13.953 5.344 1 96.56 207 LEU B O 1
ATOM 3467 N N . LYS B 1 208 ? 14.883 -15.852 6.125 1 94.25 208 LYS B N 1
ATOM 3468 C CA . LYS B 1 208 ? 14.117 -15.195 7.184 1 94.25 208 LYS B CA 1
ATOM 3469 C C . LYS B 1 208 ? 15.039 -14.461 8.148 1 94.25 208 LYS B C 1
ATOM 3471 O O . LYS B 1 208 ? 14.75 -13.328 8.547 1 94.25 208 LYS B O 1
ATOM 3476 N N . GLU B 1 209 ? 16.094 -15.07 8.516 1 92.62 209 GLU B N 1
ATOM 3477 C CA . GLU B 1 209 ? 17.047 -14.469 9.445 1 92.62 209 GLU B CA 1
ATOM 3478 C C . GLU B 1 209 ? 17.719 -13.25 8.828 1 92.62 209 GLU B C 1
ATOM 3480 O O . GLU B 1 209 ? 17.938 -12.25 9.516 1 92.62 209 GLU B O 1
ATOM 3485 N N . ALA B 1 210 ? 18.016 -13.367 7.555 1 89.25 210 ALA B N 1
ATOM 3486 C CA . ALA B 1 210 ? 18.703 -12.289 6.855 1 89.25 210 ALA B CA 1
ATOM 3487 C C . ALA B 1 210 ? 17.875 -11.016 6.84 1 89.25 210 ALA B C 1
ATOM 3489 O O . ALA B 1 210 ? 18.406 -9.906 6.852 1 89.25 210 ALA B O 1
ATOM 3490 N N . ILE B 1 211 ? 16.594 -11.133 6.848 1 87.19 211 ILE B N 1
ATOM 3491 C CA . ILE B 1 211 ? 15.75 -9.945 6.758 1 87.19 211 ILE B CA 1
ATOM 3492 C C . ILE B 1 211 ? 15.062 -9.695 8.102 1 87.19 211 ILE B C 1
ATOM 3494 O O . ILE B 1 211 ? 14.125 -8.906 8.188 1 87.19 211 ILE B O 1
ATOM 3498 N N . GLN B 1 212 ? 15.461 -10.422 9.094 1 83.69 212 GLN B N 1
ATOM 3499 C CA . GLN B 1 212 ? 14.859 -10.289 10.414 1 83.69 212 GLN B CA 1
ATOM 3500 C C . GLN B 1 212 ? 13.344 -10.414 10.344 1 83.69 212 GLN B C 1
ATOM 3502 O O . GLN B 1 212 ? 12.617 -9.555 10.844 1 83.69 212 GLN B O 1
ATOM 3507 N N . CYS B 1 213 ? 12.938 -11.555 9.859 1 84.19 213 CYS B N 1
ATOM 3508 C CA . CYS B 1 213 ? 11.531 -11.859 9.641 1 84.19 213 CYS B CA 1
ATOM 3509 C C . CYS B 1 213 ? 10.727 -11.703 10.922 1 84.19 213 CYS B C 1
ATOM 3511 O O . CYS B 1 213 ? 11.141 -12.18 11.984 1 84.19 213 CYS B O 1
ATOM 3513 N N . GLU B 1 214 ? 9.586 -11.117 10.875 1 77.44 214 GLU B N 1
ATOM 3514 C CA . GLU B 1 214 ? 8.727 -10.875 12.031 1 77.44 214 GLU B CA 1
ATOM 3515 C C . GLU B 1 214 ? 7.723 -12 12.211 1 77.44 214 GLU B 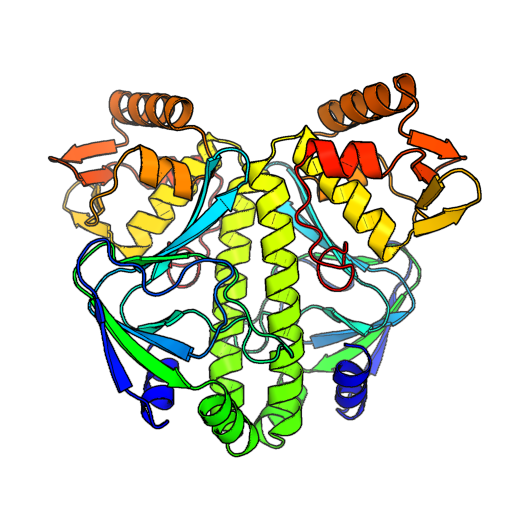C 1
ATOM 3517 O O . GLU B 1 214 ? 6.961 -12.016 13.188 1 77.44 214 GLU B O 1
ATOM 3522 N N . ASN B 1 215 ? 7.773 -12.945 11.336 1 79.25 215 ASN B N 1
ATOM 3523 C CA . ASN B 1 215 ? 6.867 -14.086 11.367 1 79.25 215 ASN B CA 1
ATOM 3524 C C . ASN B 1 215 ? 5.406 -13.641 11.352 1 79.25 215 ASN B C 1
ATOM 3526 O O . ASN B 1 215 ? 4.613 -14.07 12.195 1 79.25 215 ASN B O 1
ATOM 3530 N N . CYS B 1 216 ? 4.984 -12.828 10.484 1 81.56 216 CYS B N 1
ATOM 3531 C CA . CYS B 1 216 ? 3.666 -12.219 10.352 1 81.56 216 CYS B CA 1
ATOM 3532 C C . CYS B 1 216 ? 2.602 -13.281 10.086 1 81.56 216 CYS B C 1
ATOM 3534 O O . CYS B 1 216 ? 1.411 -13.031 10.281 1 81.56 216 CYS B O 1
ATOM 3536 N N . GLY B 1 217 ? 2.887 -14.445 9.734 1 83.75 217 GLY B N 1
ATOM 3537 C CA . GLY B 1 217 ? 1.936 -15.477 9.352 1 83.75 217 GLY B CA 1
ATOM 3538 C C . GLY B 1 217 ? 1.645 -15.492 7.859 1 83.75 217 GLY B C 1
ATOM 3539 O O . GLY B 1 217 ? 1.678 -14.445 7.207 1 83.75 217 GLY B O 1
ATOM 3540 N N . CYS B 1 218 ? 1.22 -16.609 7.285 1 86.06 218 CYS B N 1
ATOM 3541 C CA . CYS B 1 218 ? 1.069 -16.812 5.852 1 86.06 218 CYS B CA 1
ATOM 3542 C C . CYS B 1 218 ? -0.139 -16.062 5.312 1 86.06 218 CYS B C 1
ATOM 3544 O O . CYS B 1 218 ? -0.22 -15.781 4.113 1 86.06 218 CYS B O 1
ATOM 3546 N N . GLU B 1 219 ? -1.016 -15.711 6.227 1 85.12 219 GLU B N 1
ATOM 3547 C CA . GLU B 1 219 ? -2.201 -14.977 5.785 1 85.12 219 GLU B CA 1
ATOM 3548 C C . GLU B 1 219 ? -1.847 -13.562 5.348 1 85.12 219 GLU B C 1
ATOM 3550 O O . GLU B 1 219 ? -2.531 -12.977 4.508 1 85.12 219 GLU B O 1
ATOM 3555 N N . VAL B 1 220 ? -0.76 -13.117 5.867 1 88.31 220 VAL B N 1
ATOM 3556 C CA . VAL B 1 220 ? -0.334 -11.75 5.586 1 88.31 220 VAL B CA 1
ATOM 3557 C C . VAL B 1 220 ? 0.898 -11.773 4.68 1 88.31 220 VAL B C 1
ATOM 3559 O O . VAL B 1 220 ? 0.961 -11.039 3.691 1 88.31 220 VAL B O 1
ATOM 3562 N N . CYS B 1 221 ? 1.797 -12.656 4.992 1 92.06 221 CYS B N 1
ATOM 3563 C CA . CYS B 1 221 ? 3.062 -12.742 4.273 1 92.06 221 CYS B CA 1
ATOM 3564 C C . CYS B 1 221 ? 2.938 -13.656 3.061 1 92.06 221 CYS B C 1
ATOM 3566 O O . CYS B 1 221 ? 3.473 -14.766 3.057 1 92.06 221 CYS B O 1
ATOM 3568 N N . ASN B 1 222 ? 2.268 -13.203 2.07 1 93.62 222 ASN B N 1
ATOM 3569 C CA . ASN B 1 222 ? 2.064 -13.961 0.838 1 93.62 222 ASN B CA 1
ATOM 3570 C C . ASN B 1 222 ? 2.115 -13.047 -0.388 1 93.62 222 ASN B C 1
ATOM 3572 O O . ASN B 1 222 ? 2.137 -11.828 -0.259 1 93.62 222 ASN B O 1
ATOM 3576 N N . ILE B 1 223 ? 2.227 -13.617 -1.522 1 93.31 223 ILE B N 1
ATOM 3577 C CA . ILE B 1 223 ? 2.482 -12.844 -2.73 1 93.31 223 ILE B CA 1
ATOM 3578 C C . ILE B 1 223 ? 1.158 -12.391 -3.344 1 93.31 223 ILE B C 1
ATOM 3580 O O . ILE B 1 223 ? 1.143 -11.602 -4.289 1 93.31 223 ILE B O 1
ATOM 3584 N N . GLU B 1 224 ? 0.016 -12.781 -2.789 1 85.5 224 GLU B N 1
ATOM 3585 C CA . GLU B 1 224 ? -1.296 -12.375 -3.289 1 85.5 224 GLU B CA 1
ATOM 3586 C C . GLU B 1 224 ? -1.817 -11.148 -2.547 1 85.5 224 GLU B C 1
ATOM 3588 O O . GLU B 1 224 ? -1.54 -10.969 -1.359 1 85.5 224 GLU B O 1
#

Foldseek 3Di:
DLVLLVVVVVFDWDKDKDAAFGWPDAAFAFQWWKKAWQAAWKWWWDADPVRAIATQFTDGHGDIPQCVQLPPPGGTRHTIITTNHITMMTIDTSVSLVVCVVVPVSNVVSVVVNVVLVVLLRVVLVCQLPPQPLLSLLLLLVLQQCLAQWDDDPQFTKRPDQDDLSRSCNHSVHDSVVSVVSVVVCVVVVQWDDDDRIITGRNNPVSCVSSVNPCPDSSRSHRD/DQVLLVVVVPFDWDKDKDAAFGWPDAAFAFQWWKKAWQAAWKWWWDADPVRAIATQFTDGHGDIPQCVQLPPPGGTRHTIITTNHITMMTIDTSVSLVVCVVVPVSNVVSVVVNVVLVVLLRVVLVCQLPPQPLLSLLLLLVLQQCLAQWDDDPQFTKRPDQDDLSRSCNNSVHDSVVSVVSVVVCVVVVQWDDDDRIITGRNNPVSCVSSVNPCPDSSRSHRD

pLDDT: mean 93.88, std 4.37, range [75.5, 98.75]

Organism: Selenomonas ruminantium (NCBI:txid971)

Sequence (448 aa):
MESLVRQLYEIPGKVLMLHDGEYLFHEGDPAKYFYIVRTGQIFITKYATSGRVLSLRLATRSSIIGELPLFEENPTYIFNAIAQSAAEVYAIEFPVLQSYLEKRPHMAVNLLRIISAHMRKQHTKFRDLLLYGKKGALYSTLIRLANSYGKEAEDGILISVPLTNQELANYSATARESLNRMLSELKKAGIIEYRGHLIFIKDINYLKEAIQCENCGCEVCNIEMESLVRQLYEIPGKVLMLHDGEYLFHEGDPAKYFYIVRTGQIFITKYATSGRVLSLRLATRSSIIGELPLFEENPTYIFNAIAQSAAEVYAIEFPVLQSYLEKRPHMAVNLLRIISAHMRKQHTKFRDLLLYGKKGALYSTLIRLANSYGKEAEDGILISVPLTNQELANYSATARESLNRMLSELKKAGIIEYRGHLIFIKDINYLKEAIQCENCGCEVCNIE

Nearest PDB structures (foldseek):
  2xkp-assembly2_E  TM=8.760E-01  e=5.499E-17  Synechococcus elongatus PCC 7942 = FACHB-805
  4i02-assembly3_F-3  TM=9.061E-01  e=1.538E-16  Escherichia coli K-12
  3rpq-assembly1_B  TM=8.804E-01  e=6.064E-16  Escherichia coli K-12
  4i02-assembly1_A  TM=8.919E-01  e=3.368E-15  Escherichia coli K-12
  4i02-assembly3_D  TM=8.943E-01  e=5.634E-15  Escherichia coli K-12

Solvent-accessible surface area (backbone atoms only — not comparable to full-atom values): 22832 Å² total; per-residue (Å²): 104,59,73,55,45,54,60,57,68,72,50,81,64,47,79,46,79,38,49,61,68,33,64,80,47,47,53,69,35,80,50,57,49,32,34,32,29,62,38,43,37,30,38,32,31,40,76,44,95,87,69,50,51,38,40,71,28,55,35,31,64,56,29,76,44,62,60,65,35,69,80,47,93,80,27,36,32,84,37,29,32,31,22,74,28,58,26,31,31,39,36,27,44,43,71,59,50,50,53,48,27,58,73,30,21,66,54,24,46,40,50,41,50,52,52,34,52,50,49,54,24,49,52,57,50,50,45,36,45,53,70,45,44,70,64,22,8,44,38,50,43,51,49,14,39,37,55,65,39,41,40,84,49,98,70,31,35,36,30,74,60,77,58,53,67,57,56,52,11,18,53,26,53,47,54,48,67,61,44,51,51,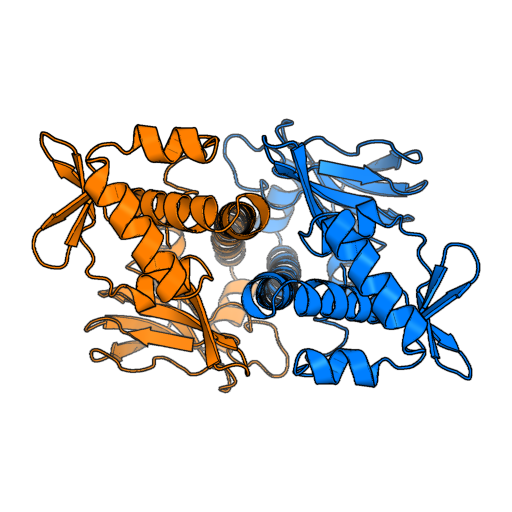51,51,50,51,34,38,74,71,58,34,33,44,71,61,83,70,23,52,30,36,47,38,64,62,61,45,36,60,73,56,61,58,82,74,78,44,62,90,40,46,31,40,90,105,59,72,54,45,55,60,57,68,72,51,81,63,47,79,46,79,40,48,62,67,32,65,80,46,47,52,68,35,77,51,55,48,32,33,32,29,63,38,44,37,31,37,32,31,40,77,45,94,88,68,50,51,37,41,72,29,53,35,31,63,56,30,75,45,63,60,65,35,67,81,47,92,81,26,36,31,83,38,28,33,32,20,73,28,58,26,32,32,40,37,27,43,44,72,59,51,50,52,48,27,58,72,31,21,66,54,24,46,39,51,42,50,52,53,35,53,50,49,54,24,48,50,57,50,49,47,36,47,52,71,44,44,69,64,23,9,44,38,50,43,53,50,13,39,36,55,65,40,40,41,82,48,99,70,32,33,35,27,74,61,78,58,53,67,58,56,52,12,17,54,25,52,47,53,48,68,60,45,52,51,51,50,49,50,34,36,74,70,58,34,32,45,72,60,85,70,23,52,29,35,48,38,63,63,60,45,36,60,75,57,63,60,82,75,79,46,61,90,41,45,32,41,92

Secondary structure (DSSP, 8-state):
-HHHHHGGGGS--EEEEE-TT-EEE-TTSBP-EEEEEEES-EEEEEE-TTS-EEEEEEE-TT-EES-GGGG-SS-B--SEEEESSSEEEEEEEHHHHHHHHHH-HHHHHHHHHHHHHHHHHHHHHHHHHHHSHHHHHHHHHHHHHHHHHEEEETTEEEE-S---HHHHHHHTT--HHHHHHHHHHHHHTTSEEEETTEEEES-HHHHHHHTT-----TTTSS--/-HHHHHGGGGS--EEEEE-TT-EEE-TTSBP-EEEEEEES-EEEEEE-TTS-EEEEEEE-TT-EES-GGGG-SS-B--SEEEESSSEEEEEEEHHHHHHHHHH-HHHHHHHHHHHHHHHHHHHHHHHHHHHSHHHHHHHHHHHHHHHHHEEEETTEEEE-S---HHHHHHHTT--HHHHHHHHHHHHHTTSEEEETTEEEES-HHHHHHHTT-----TTTSS--

InterPro domains:
  IPR000595 Cyclic nucleotide-binding domain [PF00027] (18-103)
  IPR000595 Cyclic nucleotide-binding domain [PS50042] (1-101)
  IPR000595 Cyclic nucleotide-binding domain [SM00100] (1-116)
  IPR000595 Cyclic nucleotide-binding domain [cd00038] (18-112)
  IPR012318 Crp-type HTH domain [PF13545] (138-209)
  IPR012318 Crp-type HTH domain [PR00034] (161-177)
  IPR012318 Crp-type HTH domain [PR00034] (177-192)
  IPR012318 Crp-type HTH domain [PS51063] (132-205)
  IPR012318 Crp-type HTH domain [SM00419] (155-203)
  IPR014710 RmlC-like jelly roll fold [G3DSA:2.60.120.10] (3-130)
  IPR018335 Transcription regulator HTH, Crp-type, conserved site [PS00042] (163-186)
  IPR018490 Cyclic nucleotide-binding domain superfamily [SSF51206] (14-130)
  IPR036388 Winged helix-like DNA-binding domain superfamily [G3DSA:1.10.10.10] (132-221)
  IPR036390 Winged helix DNA-binding domain superfamily [SSF46785] (134-216)
  IPR050397 Global Transcriptional Regulators in Environmental Response [PTHR24567] (18-213)

Radius of gyration: 21.94 Å; Cα contacts (8 Å, |Δi|>4): 896; chains: 2; bounding box: 55×68×46 Å